Protein 6XTZ (pdb70)

Sequence (421 aa):
QFSPNCSAVTHIFQARGIDAIEIPQKPSNERVLRYCESPSVGTCCTYNMETRMAMQSRQQLEGHTKDDQISRMSGILGSKATKFKDIFTALLKESRTQFFNSMFIRTYGVIYERNSYVFSDLFKELETYFANGRVDLLEVMDKFFNTLYQKMFTVLNTQYTFDENYMRCVSEHMKELKPFGDVPDKLSVQIKRSFVATRTYGQALTTASEVAKKVLNVRLNADCTGALTKMQHCGACKGYTEKPCTNYCVNVIKGCLHYQHEEFDSEWENFAMAMDKVAERLLGSFNIVMVVEPLNIKISEAIMNFQDSGQDITNRVFQGCGREPILDRIVRDIRQRVKDYKKFWSNLPHSVCSNEDIASSSDGMCWNGHTIDRYMHSITTEHGSNPEFTGNPASTKQTTAQMASQLSHLKNAIVHLRNAYNGQD

GO terms:
  GO:0097108 hedgehog family protein binding (F, IDA)
  GO:0031594 neuromuscular junction (C, IDA)
  GO:0035230 cytoneme (C, IDA)
  GO:0045202 synapse (C, IDA)
  GO:0009897 external side of plasma membrane (C, IDA)
  GO:0009986 cell surface (C, IDA)
  GO:0030424 axon (C, IDA)
  GO:0017147 Wnt-protein binding (F, IDA)
  GO:0048190 wing disc dorsal/ventral pattern formation (P, IEP)
  GO:0045743 positive regulation of fibroblast growth factor receptor signaling pathway (P, IGI)
  GO:0045880 positive regulation of smoothened signaling pathway (P, IGI)
  GO:0048190 wing disc dorsal/ventral pattern formation (P, IGI)
  GO:0090263 positive regulation of canonical Wnt signaling pathway (P, IGI)
  GO:0007411 axon guidance (P, IGI)
  GO:0007427 epithelial cell migration, open tracheal system (P, IGI)
  GO:0098595 perivitelline space (C, HDA)
  GO:0005886 plasma membrane (C, HDA)
  GO:0045570 regulation of imaginal disc growth (P, IMP)
  GO:0045880 positive regulation of smoothened signaling pathway (P, IMP)
  GO:0030177 positive regulation of Wnt signaling pathway (P, IMP)

InterPro domains:
  IPR001863 Glypican [PF01153] (78-435)
  IPR001863 Glypican [PF01153] (475-670)
  IPR001863 Glypican [PTHR10822] (44-753)

Organism: Drosophila melanogaster (NCBI:txid7227)

Secondary structure (DSSP, 8-state):
-----GGGGHHHHHHTT--TTTS-SS-B-----SSS---TT-BS--HHHHHHHHHHHHHHHHHHHHHHHHHHHHHHHHHHHHHHHHHHHHHHHHHHHHHHHHHHHHTHHHHHTHHHHHHHHHHHHHHHHH----HHHHHHHHHHHHHHHHHHHHTTTS---SSTHHHHHHHHTT--TTTTHHHHHHHHHHHHHHHHHHHHHHHHHHHHHHHHGGGPPPPHHHHHHHHHHHTHHHHTT--PPBBHHHHHHHHHHHTGGGHHHHHHHHHHHHHHHHHHHHHTTTT-THHHHTTHHHHHHHHHHHHHHHHHHHHHHHHHHH----HHHHHHHHHHHHHHHTTTHHHHHHHHHTTSTTT--B-----B-SSSBS---SPPP--SS--TTSSS-SS-HHHHHHHHHHHHHHHHHHHHHHHHHHT--

Radius of gyration: 33.14 Å; Cα contacts (8 Å, |Δi|>4): 529; chains: 1; bounding box: 42×105×62 Å

B-factor: mean 62.93, std 25.55, range [27.24, 193.24]

Nearest PDB structures (foldseek):
  6xtz-assembly1_A  TM=1.002E+00  e=1.105E-60  Drosophila melanogaster
  3odn-assembly1_A  TM=9.427E-01  e=1.788E-41  Drosophila melanogaster
  4bwe-assembly4_D  TM=8.002E-01  e=4.803E-25  Homo sapiens
  4bwe-assembly2_B  TM=8.173E-01  e=1.277E-24  Homo sapiens
  4acr-assembly2_B  TM=8.101E-01  e=3.915E-23  Homo sapiens

Foldseek 3Di:
DAAFQLVLCLVVLVVLVHDNVQFDNGFDQDQDADFFGADRNGWRDDNVSLVSLLVVLQCLLLVLLLVLLLVLLVVLQVLLVVLLVQVLVVLVVVLVVVVVVCCVPVNVVCVVVVVLVVVLSVLLSVCLVPNPHDQLVSLLVSVLVVQLVVLCVVPPVDDDPDPLCVLVSVVVSPDDLLNCLSVVLSLLQLLLSLLSSLLSVLSNLLSVLSNLLSVFGFDPLLSSLSCLQFPSCSRRNHDFFAELLLLLLSVCLRLLLCQLVLVLLLLSLVLSLLSLVCCLPSSPPCVSVVCVVVSVVSSVVSNVVCVVVVSVVSCVRRCVDDVSNVSSVVSNVSSVVCSNVSSCSSVVSCCDPSRNGDNDQFHRQSPHRDDNDDGRDSDRFDTPSGDTGSDDPVSNVSSVVSSVSSVVSSVSSVCSSVSDD

Solvent-accessible surface area: 22329 Å² total; per-residue (Å²): 153,182,78,18,91,7,84,39,0,51,108,30,0,94,89,41,49,3,81,61,166,60,15,28,159,157,35,29,122,118,153,80,23,120,59,10,93,19,27,82,34,2,4,0,1,41,90,104,0,2,34,83,2,3,110,45,1,76,127,49,5,58,38,37,14,121,74,47,3,48,121,2,6,43,52,1,20,66,34,0,75,102,0,54,87,25,1,49,44,55,14,110,99,26,71,84,107,44,53,50,112,32,54,215,94,105,27,104,94,20,93,150,39,29,110,12,51,40,65,17,33,119,63,12,36,51,20,14,74,61,26,196,22,85,7,63,82,26,2,80,132,21,19,16,42,36,13,33,61,58,2,42,81,64,11,100,148,132,122,64,134,119,122,136,38,186,27,2,24,103,44,3,131,121,14,103,1,15,23,72,15,3,56,121,23,3,54,72,22,16,84,0,4,32,0,4,43,15,0,0,55,4,0,29,41,0,10,95,4,0,135,112,2,49,80,11,165,9,30,80,93,1,15,17,13,1,2,63,0,19,3,4,6,3,1,30,11,61,64,68,98,6,4,41,59,1,0,0,0,0,0,48,1,2,11,16,18,5,62,79,2,24,54,33,3,34,40,0,4,92,7,1,40,109,0,0,88,60,11,38,31,85,14,11,23,40,115,4,58,129,42,32,108,107,37,51,71,78,10,64,115,32,16,134,111,38,2,147,103,10,19,84,133,1,52,130,70,25,85,294,111,62,91,11,14,146,4,2,114,37,1,71,97,82,5,117,95,41,52,107,22,6,38,74,2,5,73,30,2,5,90,30,170,72,9,41,19,31,104,98,55,134,2,5,20,6,109,44,36,78,153,31,134,91,83,57,19,108,110,115,28,56,11,57,40,22,155,43,83,3,8,40,117,148,4,56,67,63,9,56,58,18,23,66,97,1,84,76,7,6,81,90,0,141,55,1,50,94,11,90,163

Structure (mmCIF, N/CA/C/O backbone):
data_6XTZ
#
_entry.id   6XTZ
#
_cell.length_a   63.691
_cell.length_b   77.380
_cell.length_c   118.820
_cell.angle_alpha   90.000
_cell.angle_beta   90.000
_cell.angle_gamma   90.000
#
_symmetry.space_group_name_H-M   'P 21 21 21'
#
loop_
_entity.id
_entity.type
_entity.pdbx_description
1 polymer 'Dally-like, isoform A'
2 non-polymer 2-acetamido-2-deoxy-beta-D-glucopyranose
3 non-polymer 2-AMINO-2-HYDROXYMETHYL-PROPANE-1,3-DIOL
4 non-polymer GLYCEROL
5 non-polymer 'O-palmitoleoyl serine'
6 water water
#
loop_
_atom_site.group_PDB
_atom_site.id
_atom_site.type_symbol
_atom_site.label_atom_id
_atom_site.label_alt_id
_atom_site.label_comp_id
_atom_site.label_asym_id
_atom_site.label_entity_id
_atom_site.label_seq_id
_atom_site.pdbx_PDB_ins_code
_atom_site.Cartn_x
_atom_site.Cartn_y
_atom_site.Cartn_z
_atom_site.occupancy
_atom_site.B_iso_or_equiv
_atom_site.auth_seq_id
_atom_site.auth_comp_id
_atom_site.auth_asym_id
_atom_site.auth_atom_id
_atom_site.pdbx_PDB_model_num
ATOM 1 N N . GLN A 1 5 ? -12.63072 -55.43543 -26.77433 1.000 115.00340 75 GLN A N 1
ATOM 2 C CA . GLN A 1 5 ? -12.09248 -55.08819 -28.08362 1.000 114.67277 75 GLN A CA 1
ATOM 3 C C . GLN A 1 5 ? -11.32524 -56.26546 -28.67746 1.000 115.14778 75 GLN A C 1
ATOM 4 O O . GLN A 1 5 ? -11.88385 -57.34601 -28.86698 1.000 116.75883 75 GLN A O 1
ATOM 10 N N . PHE A 1 6 ? -10.04402 -56.05452 -28.97080 1.000 110.26603 76 PHE A N 1
ATOM 11 C CA . PHE A 1 6 ? -9.19624 -57.10536 -29.51265 1.000 101.80755 76 PHE A CA 1
ATOM 12 C C . PHE A 1 6 ? -7.81279 -57.00482 -28.88569 1.000 92.14178 76 PHE A C 1
ATOM 13 O O . PHE A 1 6 ? -7.45077 -55.98767 -28.28896 1.000 90.50222 76 PHE A O 1
ATOM 21 N N . SER A 1 7 ? -7.04446 -58.08180 -29.02661 1.000 86.42791 77 SER A N 1
ATOM 22 C CA . SER A 1 7 ? -5.76806 -58.18519 -28.33425 1.000 79.28963 77 SER A CA 1
ATOM 23 C C . SER A 1 7 ? -4.78484 -57.13531 -28.84908 1.000 72.81984 77 SER A C 1
ATOM 24 O O . SER A 1 7 ? -4.70112 -56.89802 -30.05721 1.000 71.04252 77 SER A O 1
ATOM 27 N N . PRO A 1 8 ? -4.02939 -56.49825 -27.95887 1.000 70.91627 78 PRO A N 1
ATOM 28 C CA . PRO A 1 8 ? -3.07236 -55.47651 -28.39366 1.000 69.17509 78 PRO A CA 1
ATOM 29 C C . PRO A 1 8 ? -1.85098 -56.08957 -29.06190 1.000 68.42712 78 PRO A C 1
ATOM 30 O O . PRO A 1 8 ? -1.52175 -57.26342 -28.87733 1.000 71.09678 78 PRO A O 1
ATOM 34 N N . ASN A 1 9 ? -1.16731 -55.25827 -29.84652 1.000 64.89553 79 ASN A N 1
ATOM 35 C CA . ASN A 1 9 ? 0.03866 -55.65798 -30.56881 1.000 65.48253 79 ASN A CA 1
ATOM 36 C C . ASN A 1 9 ? 1.24599 -55.19504 -29.76095 1.000 65.15739 79 ASN A C 1
ATOM 37 O O . ASN A 1 9 ? 1.66994 -54.04065 -29.86057 1.000 63.17367 79 ASN A O 1
ATOM 42 N N . CYS A 1 10 ? 1.80213 -56.10586 -28.95938 1.000 64.03255 80 CYS A N 1
ATOM 43 C CA . CYS A 1 10 ? 2.93477 -55.76025 -28.11020 1.000 61.28813 80 CYS A CA 1
ATOM 44 C C . CYS A 1 10 ? 4.22401 -55.59692 -28.90065 1.000 62.30542 80 CYS A C 1
ATOM 45 O O . CYS A 1 10 ? 5.16884 -54.97798 -28.39956 1.000 64.59488 80 CYS A O 1
ATOM 48 N N . SER A 1 11 ? 4.28316 -56.13239 -30.12117 1.000 61.79861 81 SER A N 1
ATOM 49 C CA . SER A 1 11 ? 5.49491 -56.01024 -30.92237 1.000 64.81433 81 SER A CA 1
ATOM 50 C C . SER A 1 11 ? 5.68290 -54.59350 -31.44843 1.000 63.83417 81 SER A C 1
ATOM 51 O O . SER A 1 11 ? 6.81546 -54.18122 -31.72249 1.000 65.35045 81 SER A O 1
ATOM 54 N N . ALA A 1 12 ? 4.59497 -53.83681 -31.59794 1.000 63.67435 82 ALA A N 1
ATOM 55 C CA . ALA A 1 12 ? 4.69312 -52.47675 -32.11138 1.000 63.77501 82 ALA A CA 1
ATOM 56 C C . ALA A 1 12 ? 5.21533 -51.48959 -31.07665 1.000 63.13977 82 ALA A C 1
ATOM 57 O O . ALA A 1 12 ? 5.64518 -50.39316 -31.45040 1.000 68.32547 82 ALA A O 1
ATOM 59 N N . VAL A 1 13 ? 5.19756 -51.85101 -29.79352 1.000 62.34216 83 VAL A N 1
ATOM 60 C CA . VAL A 1 13 ? 5.57572 -50.94872 -28.71594 1.000 64.06364 83 VAL A CA 1
ATOM 61 C C . VAL A 1 13 ? 6.75495 -51.47510 -27.90744 1.000 66.01478 83 VAL A C 1
ATOM 62 O O . VAL A 1 13 ? 7.05103 -50.94243 -26.83751 1.000 67.68019 83 VAL A O 1
ATOM 66 N N . THR A 1 14 ? 7.44002 -52.51288 -28.39605 1.000 64.63956 84 THR A N 1
ATOM 67 C CA . THR A 1 14 ? 8.56954 -53.05741 -27.64853 1.000 68.39777 84 THR A CA 1
ATOM 68 C C . THR A 1 14 ? 9.71586 -52.05759 -27.55293 1.000 70.53004 84 THR A C 1
ATOM 69 O O . THR A 1 14 ? 10.44908 -52.05178 -26.55709 1.000 72.46279 84 THR A O 1
ATOM 73 N N . HIS A 1 15 ? 9.87886 -51.20004 -28.56347 1.000 69.61459 85 HIS A N 1
ATOM 74 C CA . HIS A 1 15 ? 10.93140 -50.19175 -28.51086 1.000 67.92764 85 HIS A CA 1
ATOM 75 C C . HIS A 1 15 ? 10.58056 -49.06531 -27.54857 1.000 67.59172 85 HIS A C 1
ATOM 76 O O . HIS A 1 15 ? 11.47882 -48.46724 -26.94457 1.000 68.52430 85 HIS A O 1
ATOM 83 N N . ILE A 1 16 ? 9.28865 -48.76367 -27.39520 1.000 66.88909 86 ILE A N 1
ATOM 84 C CA . ILE A 1 16 ? 8.86996 -47.70409 -26.48301 1.000 61.33836 86 ILE A CA 1
ATOM 85 C C . ILE A 1 16 ? 9.20669 -48.07291 -25.04389 1.000 59.85611 86 ILE A C 1
ATOM 86 O O . ILE A 1 16 ? 9.69302 -47.23774 -24.27193 1.000 54.94122 86 ILE A O 1
ATOM 91 N N . PHE A 1 17 ? 8.95952 -49.32794 -24.66084 1.000 60.42991 87 PHE A N 1
ATOM 92 C CA . PHE A 1 17 ? 9.26173 -49.75890 -23.29979 1.000 59.88472 87 PHE A CA 1
ATOM 93 C C . PHE A 1 17 ? 10.76247 -49.75167 -23.03848 1.000 64.53223 87 PHE A C 1
ATOM 94 O O . PHE A 1 17 ? 11.20631 -49.35705 -21.95382 1.000 65.16069 87 PHE A O 1
ATOM 102 N N . GLN A 1 18 ? 11.55966 -50.18122 -24.02077 1.000 66.75294 88 GLN A N 1
ATOM 103 C CA . GLN A 1 18 ? 13.00991 -50.13433 -23.86818 1.000 70.34194 88 GLN A CA 1
ATOM 104 C C . GLN A 1 18 ? 13.51600 -48.70119 -23.77355 1.000 73.10303 88 GLN A C 1
ATOM 105 O O . GLN A 1 18 ? 14.49636 -48.43635 -23.06823 1.000 74.89422 88 GLN A O 1
ATOM 111 N N . ALA A 1 19 ? 12.86549 -47.76742 -24.47165 1.000 70.93975 89 ALA A N 1
ATOM 112 C CA . ALA A 1 19 ? 13.23150 -46.36170 -24.35617 1.000 67.59908 89 ALA A CA 1
ATOM 113 C C . ALA A 1 19 ? 12.87314 -45.78534 -22.99396 1.000 69.06875 89 ALA A C 1
ATOM 114 O O . ALA A 1 19 ? 13.46041 -44.77734 -22.58660 1.000 73.86315 89 ALA A O 1
ATOM 116 N N . ARG A 1 20 ? 11.92851 -46.39830 -22.28515 1.000 62.42210 90 ARG A N 1
ATOM 117 C CA . ARG A 1 20 ? 11.52033 -45.94689 -20.96365 1.000 59.96803 90 ARG A CA 1
ATOM 118 C C . ARG A 1 20 ? 12.31788 -46.60461 -19.84466 1.000 63.69040 90 ARG A C 1
ATOM 119 O O . ARG A 1 20 ? 11.96040 -46.45061 -18.67236 1.000 71.27318 90 ARG A O 1
ATOM 127 N N . GLY A 1 21 ? 13.38466 -47.32644 -20.17645 1.000 57.15816 91 GLY A N 1
ATOM 128 C CA . GLY A 1 21 ? 14.22898 -47.94733 -19.17868 1.000 59.11637 91 GLY A CA 1
ATOM 129 C C . GLY A 1 21 ? 13.85917 -49.36267 -18.80042 1.000 63.13299 91 GLY A C 1
ATOM 130 O O . GLY A 1 21 ? 14.46094 -49.91234 -17.87019 1.000 60.62969 91 GLY A O 1
ATOM 131 N N . ILE A 1 22 ? 12.89480 -49.96982 -19.48355 1.000 66.69864 92 ILE A N 1
ATOM 132 C CA . ILE A 1 22 ? 12.45960 -51.32800 -19.18115 1.000 69.70756 92 ILE A CA 1
ATOM 133 C C . ILE A 1 22 ? 13.32706 -52.30664 -19.95986 1.000 80.21520 92 ILE A C 1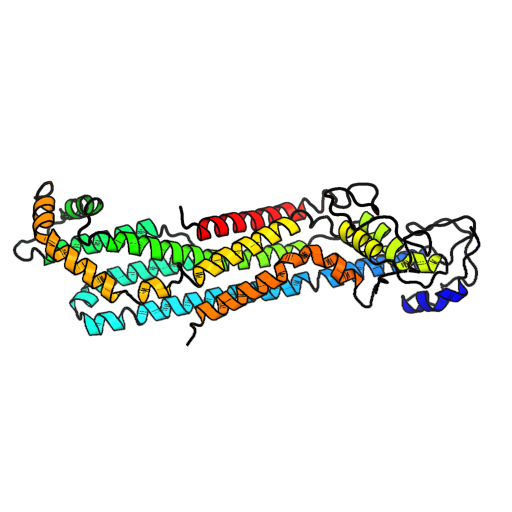
ATOM 134 O O . ILE A 1 22 ? 13.45462 -52.20070 -21.18579 1.000 84.39443 92 ILE A O 1
ATOM 139 N N . ASP A 1 23 ? 13.92406 -53.25990 -19.25037 1.000 84.03994 93 ASP A N 1
ATOM 140 C CA . ASP A 1 23 ? 14.76670 -54.25441 -19.89674 1.000 87.47808 93 ASP A CA 1
ATOM 141 C C . ASP A 1 23 ? 13.92281 -55.21639 -20.72578 1.000 83.92881 93 ASP A C 1
ATOM 142 O O . ASP A 1 23 ? 12.75933 -55.48633 -20.41545 1.000 81.10884 93 ASP A O 1
ATOM 147 N N . ALA A 1 24 ? 14.52903 -55.73827 -21.79542 1.000 85.70618 94 ALA A N 1
ATOM 148 C CA . ALA A 1 24 ? 13.82066 -56.64692 -22.69002 1.000 83.88478 94 ALA A CA 1
ATOM 149 C C . ALA A 1 24 ? 13.39535 -57.93319 -21.99512 1.000 82.65788 94 ALA A C 1
ATOM 150 O O . ALA A 1 24 ? 12.47018 -58.60253 -22.46797 1.000 78.13964 94 ALA A O 1
ATOM 152 N N . ILE A 1 25 ? 14.04748 -58.29384 -20.88821 1.000 88.49915 95 ILE A N 1
ATOM 153 C CA . ILE A 1 25 ? 13.66412 -59.49774 -20.15795 1.000 93.78520 95 ILE A CA 1
ATOM 154 C C . ILE A 1 25 ? 12.28467 -59.32550 -19.53362 1.000 93.34184 95 ILE A C 1
ATOM 155 O O . ILE A 1 25 ? 11.47764 -60.26286 -19.50662 1.000 96.45989 95 ILE A O 1
ATOM 160 N N . GLU A 1 26 ? 11.98628 -58.12465 -19.03442 1.000 89.63004 96 GLU A N 1
ATOM 161 C CA . GLU A 1 26 ? 10.70573 -57.86825 -18.38836 1.000 86.02828 96 GLU A CA 1
ATOM 162 C C . GLU A 1 26 ? 9.56204 -57.70625 -19.38069 1.000 81.41854 96 GLU A C 1
ATOM 163 O O . GLU A 1 26 ? 8.40141 -57.89406 -19.00113 1.000 80.44984 96 GLU A O 1
ATOM 169 N N . ILE A 1 27 ? 9.85744 -57.36374 -20.63060 1.000 78.52075 97 ILE A N 1
ATOM 170 C CA . ILE A 1 27 ? 8.82647 -57.04530 -21.61589 1.000 71.32944 97 ILE A CA 1
ATOM 171 C C . ILE A 1 27 ? 8.13678 -58.32399 -22.07559 1.000 70.92085 97 ILE A C 1
ATOM 172 O O . ILE A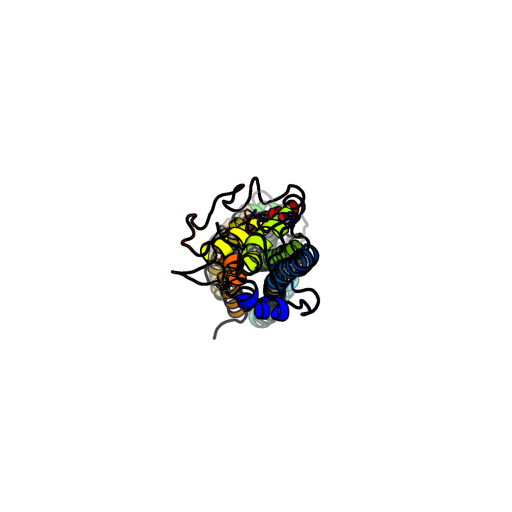 1 27 ? 8.78687 -59.20429 -22.65778 1.000 71.81087 97 ILE A O 1
ATOM 177 N N . PRO A 1 28 ? 6.83284 -58.47056 -21.84344 1.000 68.80941 98 PRO A N 1
ATOM 178 C CA . PRO A 1 28 ? 6.12766 -59.65688 -22.34233 1.000 68.76247 98 PRO A CA 1
ATOM 179 C C . PRO A 1 28 ? 6.00307 -59.60886 -23.85770 1.000 71.68816 98 PRO A C 1
ATOM 180 O O . PRO A 1 28 ? 5.62563 -58.58566 -24.43290 1.000 70.41802 98 PRO A O 1
ATOM 184 N N . GLN A 1 29 ? 6.33643 -60.72777 -24.50261 1.000 75.16705 99 GLN A N 1
ATOM 185 C CA . GLN A 1 29 ? 6.22758 -60.80261 -25.95501 1.000 72.32458 99 GLN A CA 1
ATOM 186 C C . GLN A 1 29 ? 4.76996 -60.84421 -26.39350 1.000 70.17511 99 GLN A C 1
ATOM 187 O O . GLN A 1 29 ? 4.38586 -60.17734 -27.36143 1.000 67.38009 99 GLN A O 1
ATOM 193 N N . LYS A 1 30 ? 3.94856 -61.61335 -25.69325 1.000 72.07948 100 LYS A N 1
ATOM 194 C CA . LYS A 1 30 ? 2.52744 -61.73196 -25.96071 1.000 72.58702 100 LYS A CA 1
ATOM 195 C C . LYS A 1 30 ? 1.72305 -60.99698 -24.89673 1.000 66.65455 100 LYS A C 1
ATOM 196 O O . LYS A 1 30 ? 2.20450 -60.78025 -23.77943 1.000 64.53461 100 LYS A O 1
ATOM 202 N N . PRO A 1 31 ? 0.49566 -60.58313 -25.21401 1.000 63.72683 101 PRO A N 1
ATOM 203 C CA . PRO A 1 31 ? -0.32593 -59.88744 -24.21576 1.000 65.68143 101 PRO A CA 1
ATOM 204 C C . PRO A 1 31 ? -0.55677 -60.74283 -22.97804 1.000 67.59449 101 PRO A C 1
ATOM 205 O O . PRO A 1 31 ? -0.79424 -61.94945 -23.06579 1.000 64.02918 101 PRO A O 1
ATOM 209 N N . SER A 1 32 ? -0.47754 -60.09859 -21.81619 1.000 65.79886 102 SER A N 1
ATOM 210 C CA . SER A 1 32 ? -0.68980 -60.75898 -20.53584 1.000 65.82371 102 SER A CA 1
ATOM 211 C C . SER A 1 32 ? -2.17365 -60.74829 -20.19138 1.000 62.59934 102 SER A C 1
ATOM 212 O O . SER A 1 32 ? -2.83400 -59.70998 -20.29636 1.000 65.26920 102 SER A O 1
ATOM 215 N N . ASN A 1 33 ? -2.69128 -61.90230 -19.77795 1.000 61.07203 103 ASN A N 1
ATOM 216 C CA . ASN A 1 33 ? -4.10476 -62.05325 -19.45979 1.000 64.06057 103 ASN A CA 1
ATOM 217 C C . ASN A 1 33 ? -4.43734 -61.68880 -18.01896 1.000 61.01187 103 ASN A C 1
ATOM 218 O O . ASN A 1 33 ? -5.61694 -61.69671 -17.65241 1.000 64.95840 103 ASN A O 1
ATOM 223 N N . GLU A 1 34 ? -3.44031 -61.37578 -17.19662 1.000 60.88488 104 GLU A N 1
ATOM 224 C CA . GLU A 1 34 ? -3.71047 -60.95925 -15.82835 1.000 68.65565 104 GLU A CA 1
ATOM 225 C C . GLU A 1 34 ? -4.37059 -59.58431 -15.80253 1.000 65.91100 104 GLU A C 1
ATOM 226 O O . GLU A 1 34 ? -4.18350 -58.76182 -16.70307 1.000 64.07316 104 GLU A O 1
ATOM 232 N N . ARG A 1 35 ? -5.15459 -59.34261 -14.75336 1.000 66.25048 105 ARG A N 1
ATOM 233 C CA . ARG A 1 35 ? -5.86780 -58.08054 -14.55091 1.000 62.52234 105 ARG A CA 1
ATOM 234 C C . ARG A 1 35 ? -5.46997 -57.52758 -13.18583 1.000 57.55670 105 ARG A C 1
ATOM 235 O O . ARG A 1 35 ? -6.22221 -57.63675 -12.21532 1.000 59.60167 105 ARG A O 1
ATOM 243 N N . VAL A 1 36 ? -4.28655 -56.92225 -13.11047 1.000 56.95137 106 VAL A N 1
ATOM 244 C CA . VAL A 1 36 ? -3.78751 -56.42440 -11.83261 1.000 56.72842 106 VAL A CA 1
ATOM 245 C C . VAL A 1 36 ? -3.19455 -55.02888 -11.98194 1.000 60.46335 106 VAL A C 1
ATOM 246 O O . VAL A 1 36 ? -2.62561 -54.48471 -11.02856 1.000 63.15556 106 VAL A O 1
ATOM 250 N N . LEU A 1 37 ? -3.31634 -54.43880 -13.16847 1.000 55.65436 107 LEU A N 1
ATOM 251 C CA . LEU A 1 37 ? -2.80051 -53.09249 -13.37151 1.000 53.91119 107 LEU A CA 1
ATOM 252 C C . LEU A 1 37 ? -3.59748 -52.09006 -12.54642 1.000 52.28319 107 LEU A C 1
ATOM 253 O O . LEU A 1 37 ? -4.82844 -52.15245 -12.47529 1.000 53.29660 107 LEU A O 1
ATOM 258 N N . ARG A 1 38 ? -2.87576 -51.16611 -11.91189 1.000 45.96590 108 ARG A N 1
ATOM 259 C CA . ARG A 1 38 ? -3.46616 -50.16438 -11.03260 1.000 46.73067 108 ARG A CA 1
ATOM 260 C C . ARG A 1 38 ? -3.98616 -48.94540 -11.77681 1.000 56.49014 108 ARG A C 1
ATOM 261 O O . ARG A 1 38 ? -5.00118 -48.36790 -11.37117 1.000 58.47605 108 ARG A O 1
ATOM 269 N N . TYR A 1 39 ? -3.31385 -48.53522 -12.84677 1.000 58.02025 109 TYR A N 1
ATOM 270 C CA . TYR A 1 39 ? -3.64552 -47.29513 -13.53551 1.000 48.96266 109 TYR A CA 1
ATOM 271 C C . TYR A 1 39 ? -4.12067 -47.52399 -14.95978 1.000 50.61603 109 TYR A C 1
ATOM 272 O O . TYR A 1 39 ? -5.12586 -46.93383 -15.37304 1.000 50.00106 109 TYR A O 1
ATOM 281 N N . CYS A 1 40 ? -3.42802 -48.35978 -15.72840 1.000 50.97472 110 CYS A N 1
ATOM 282 C CA . CYS A 1 40 ? -3.90028 -48.68136 -17.06395 1.000 46.83592 110 CYS A CA 1
ATOM 283 C C . CYS A 1 40 ? -5.11033 -49.60586 -16.98760 1.000 48.80945 110 CYS A C 1
ATOM 284 O O . CYS A 1 40 ? -5.40215 -50.21346 -15.95399 1.000 52.91386 110 CYS A O 1
ATOM 287 N N . GLU A 1 41 ? -5.82122 -49.70537 -18.10492 1.000 51.82831 111 GLU A N 1
ATOM 288 C CA . GLU A 1 41 ? -6.92012 -50.65155 -18.21146 1.000 59.45326 111 GLU A CA 1
ATOM 289 C C . GLU A 1 41 ? -6.37786 -52.05963 -18.41748 1.000 59.79775 111 GLU A C 1
ATOM 290 O O . GLU A 1 41 ? -5.41558 -52.26843 -19.16169 1.000 60.47993 111 GLU A O 1
ATOM 296 N N . SER A 1 42 ? -6.99720 -53.02751 -17.74023 1.000 54.26629 112 SER A N 1
ATOM 297 C CA . SER A 1 42 ? -6.67022 -54.44440 -17.87809 1.000 56.06055 112 SER A CA 1
ATOM 298 C C . SER A 1 42 ? -7.91095 -55.16007 -18.39631 1.000 61.05925 112 SER A C 1
ATOM 299 O O . SER A 1 42 ? -8.66289 -55.76287 -17.61652 1.000 62.12457 112 SER A O 1
ATOM 302 N N . PRO A 1 43 ? -8.16500 -55.10537 -19.69588 1.000 61.53394 113 PRO A N 1
ATOM 303 C CA . PRO A 1 43 ? -9.36785 -55.72484 -20.25405 1.000 61.82558 113 PRO A CA 1
ATOM 304 C C . PRO A 1 43 ? -9.18434 -57.23242 -20.39030 1.000 67.93297 113 PRO A C 1
ATOM 305 O O . PRO A 1 43 ? -8.13358 -57.79143 -20.08055 1.000 69.91534 113 PRO A O 1
ATOM 309 N N . SER A 1 44 ? -10.24423 -57.88885 -20.86553 1.000 69.51012 114 SER A N 1
ATOM 310 C CA . SER A 1 44 ? -10.18441 -59.32877 -21.08433 1.000 69.92711 114 SER A CA 1
ATOM 311 C C . SER A 1 44 ? -9.22812 -59.68776 -22.21414 1.000 67.90266 114 SER A C 1
ATOM 312 O O . SER A 1 44 ? -8.61248 -60.75988 -22.18556 1.000 67.56396 114 SER A O 1
ATOM 315 N N . VAL A 1 45 ? -9.08074 -58.80547 -23.20644 1.000 66.85678 115 VAL A N 1
ATOM 316 C CA . VAL A 1 45 ? -8.21359 -59.09537 -24.34205 1.000 69.66574 115 VAL A CA 1
ATOM 317 C C . VAL A 1 45 ? -6.74163 -59.09848 -23.95085 1.000 69.16541 115 VAL A C 1
ATOM 318 O O . VAL A 1 45 ? -5.90224 -59.58083 -24.72009 1.000 68.84925 115 VAL A O 1
ATOM 322 N N . GLY A 1 46 ? -6.40280 -58.57401 -22.78080 1.000 66.94865 116 GLY A N 1
ATOM 323 C CA . GLY A 1 46 ? -5.04090 -58.59002 -22.28575 1.000 61.62927 116 GLY A CA 1
ATOM 324 C C . GLY A 1 46 ? -4.38956 -57.21974 -22.37036 1.000 55.94883 116 GLY A C 1
ATOM 325 O O . GLY A 1 46 ? -4.97141 -56.24233 -22.84330 1.000 54.15424 116 GLY A O 1
ATOM 326 N N . THR A 1 47 ? -3.14705 -57.17529 -21.89383 1.000 54.76407 117 THR A N 1
ATOM 327 C CA . THR A 1 47 ? -2.35247 -55.95690 -21.88211 1.000 57.20347 117 THR A CA 1
ATOM 328 C C . THR A 1 47 ? -0.89579 -56.30574 -22.14697 1.000 57.01747 117 THR A C 1
ATOM 329 O O . THR A 1 47 ? -0.44617 -57.41716 -21.85628 1.000 51.94395 117 THR A O 1
ATOM 333 N N . CYS A 1 48 ? -0.16096 -55.34463 -22.70244 1.000 55.08422 118 CYS A N 1
ATOM 334 C CA . CYS A 1 48 ? 1.25586 -55.52495 -22.98928 1.000 54.00174 118 CYS A CA 1
ATOM 335 C C . CYS A 1 48 ? 2.15146 -55.09185 -21.83787 1.000 55.24513 118 CYS A C 1
ATOM 336 O O . CYS A 1 48 ? 3.37803 -55.12054 -21.98104 1.000 60.71772 118 CYS A O 1
ATOM 339 N N . CYS A 1 49 ? 1.57550 -54.69824 -20.70676 1.000 48.49979 119 CYS A N 1
ATOM 340 C CA . CYS A 1 49 ? 2.33254 -54.21098 -19.56500 1.000 47.67199 119 CYS A CA 1
ATOM 341 C C . CYS A 1 49 ? 2.11260 -55.11737 -18.36475 1.000 54.56771 119 CYS A C 1
ATOM 342 O O . CYS A 1 49 ? 1.01251 -55.63989 -18.15966 1.000 59.17294 119 CYS A O 1
ATOM 345 N N . THR A 1 50 ? 3.16487 -55.29864 -17.57741 1.000 54.95294 120 THR A N 1
ATOM 346 C CA . THR A 1 50 ? 3.08154 -56.00111 -16.30844 1.000 52.81992 120 THR A CA 1
ATOM 347 C C . THR A 1 50 ? 2.94623 -54.99385 -15.17255 1.000 48.43888 120 THR A C 1
ATOM 348 O O . THR A 1 50 ? 3.02113 -53.77925 -15.37025 1.000 52.62405 120 THR A O 1
ATOM 352 N N . TYR A 1 51 ? 2.74367 -55.52077 -13.96450 1.000 49.68271 121 TYR A N 1
ATOM 353 C CA . TYR A 1 51 ? 2.63986 -54.66144 -12.79012 1.000 47.81793 121 TYR A CA 1
ATOM 354 C C . TYR A 1 51 ? 3.95197 -53.93578 -12.51703 1.000 51.76404 121 TYR A C 1
ATOM 355 O O . TYR A 1 51 ? 3.94811 -52.77840 -12.07963 1.000 55.61748 121 TYR A O 1
ATOM 364 N N . ASN A 1 52 ? 5.08483 -54.59692 -12.76877 1.000 50.78740 122 ASN A N 1
ATOM 365 C CA . ASN A 1 52 ? 6.37478 -53.95679 -12.53402 1.000 50.94963 122 ASN A CA 1
ATOM 366 C C . ASN A 1 52 ? 6.68360 -52.91296 -13.60074 1.000 46.45792 122 ASN A C 1
ATOM 367 O O . ASN A 1 52 ? 7.28613 -51.87746 -13.30243 1.000 43.24839 122 ASN A O 1
ATOM 372 N N . MET A 1 53 ? 6.28848 -53.16638 -14.85006 1.000 47.36064 123 MET A N 1
ATOM 373 C CA . MET A 1 53 ? 6.47171 -52.16078 -15.89214 1.000 47.00381 123 MET A CA 1
ATOM 374 C C . MET A 1 53 ? 5.64218 -50.91832 -15.60085 1.000 49.55687 123 MET A C 1
ATOM 375 O O . MET A 1 53 ? 6.10606 -49.78929 -15.79851 1.000 54.80391 123 MET A O 1
ATOM 380 N N . GLU A 1 54 ? 4.41115 -51.10964 -15.12388 1.000 48.60841 124 GLU A N 1
ATOM 381 C CA . GLU A 1 54 ? 3.55098 -49.97807 -14.80070 1.000 44.38106 124 GLU A CA 1
ATOM 382 C C . GLU A 1 54 ? 4.11813 -49.16521 -13.64442 1.000 46.46890 124 GLU A C 1
ATOM 383 O O . GLU A 1 54 ? 4.06419 -47.92995 -13.66245 1.000 45.63478 124 GLU A O 1
ATOM 389 N N . THR A 1 55 ? 4.66790 -49.83986 -12.63133 1.000 47.49583 125 THR A N 1
ATOM 390 C CA . THR A 1 55 ? 5.21934 -49.12668 -11.48351 1.000 46.84854 125 THR A CA 1
ATOM 391 C C . THR A 1 55 ? 6.43402 -48.29534 -11.87922 1.000 49.67057 125 THR A C 1
ATOM 392 O O . THR A 1 55 ? 6.57316 -47.14640 -11.44230 1.000 47.36507 125 THR A O 1
ATOM 396 N N . ARG A 1 56 ? 7.31865 -48.85375 -12.71051 1.000 51.39671 126 ARG A N 1
ATOM 397 C CA . ARG A 1 56 ? 8.48791 -48.10414 -13.16240 1.000 51.64120 126 ARG A CA 1
ATOM 398 C C . ARG A 1 56 ? 8.07435 -46.85284 -13.92734 1.000 51.98870 126 ARG A C 1
ATOM 399 O O . ARG A 1 56 ? 8.54240 -45.74625 -13.63413 1.000 53.56435 126 ARG A O 1
ATOM 407 N N . MET A 1 57 ? 7.19046 -47.00970 -14.91396 1.000 52.39661 127 MET A N 1
ATOM 408 C CA . MET A 1 57 ? 6.71938 -45.86230 -15.67679 1.000 47.85948 127 MET A CA 1
ATOM 409 C C . MET A 1 57 ? 5.90121 -44.90143 -14.82460 1.000 50.74859 127 MET A C 1
ATOM 410 O O . MET A 1 57 ? 5.83998 -43.70972 -15.14428 1.000 52.02437 127 MET A O 1
ATOM 415 N N . ALA A 1 58 ? 5.28429 -45.38651 -13.74450 1.000 49.42161 128 ALA A N 1
ATOM 416 C CA . ALA A 1 58 ? 4.53931 -44.49845 -12.85838 1.000 43.26838 128 ALA A CA 1
ATOM 417 C C . ALA A 1 58 ? 5.47412 -43.56505 -12.10405 1.000 47.42619 128 ALA A C 1
ATOM 418 O O . ALA A 1 58 ? 5.26319 -42.34662 -12.07649 1.000 48.35503 128 ALA A O 1
ATOM 420 N N . MET A 1 59 ? 6.51173 -44.11980 -11.47651 1.000 45.50539 129 MET A N 1
ATOM 421 C CA . MET A 1 59 ? 7.46132 -43.27803 -10.76148 1.000 45.76259 129 MET A CA 1
ATOM 422 C C . MET A 1 59 ? 8.26727 -42.41130 -11.72033 1.000 47.47957 129 MET A C 1
ATOM 423 O O . MET A 1 59 ? 8.72967 -41.33235 -11.33595 1.000 47.26367 129 MET A O 1
ATOM 428 N N . GLN A 1 60 ? 8.43121 -42.85452 -12.96967 1.000 48.99155 130 GLN A N 1
ATOM 429 C CA . GLN A 1 60 ? 9.12506 -42.03722 -13.95958 1.000 50.39720 130 GLN A CA 1
ATOM 430 C C . GLN A 1 60 ? 8.31720 -40.79492 -14.31717 1.000 50.35739 130 GLN A C 1
ATOM 431 O O . GLN A 1 60 ? 8.87697 -39.69928 -14.43762 1.000 54.86793 130 GLN A O 1
ATOM 437 N N . SER A 1 61 ? 7.00036 -40.94409 -14.48890 1.000 48.39550 131 SER A N 1
ATOM 438 C CA . SER A 1 61 ? 6.16425 -39.79994 -14.84209 1.000 48.15531 131 SER A CA 1
ATOM 439 C C . SER A 1 61 ? 6.09198 -38.78944 -13.70623 1.000 44.39625 131 SER A C 1
ATOM 440 O O . SER A 1 61 ? 6.10877 -37.57658 -13.94634 1.000 46.44507 131 SER A O 1
ATOM 443 N N . ARG A 1 62 ? 5.99609 -39.26766 -12.46473 1.000 43.17424 132 ARG A N 1
ATOM 444 C CA . ARG A 1 62 ? 5.92696 -38.35321 -11.33156 1.000 45.83830 132 ARG A CA 1
ATOM 445 C C . ARG A 1 62 ? 7.23375 -37.58799 -11.16160 1.000 49.16864 132 ARG A C 1
ATOM 446 O O . ARG A 1 62 ? 7.22302 -36.39935 -10.81941 1.000 51.23667 132 ARG A O 1
ATOM 454 N N . GLN A 1 63 ? 8.36926 -38.24481 -11.41313 1.000 44.58527 133 GLN A N 1
ATOM 455 C CA . GLN A 1 63 ? 9.65313 -37.56212 -11.28965 1.000 49.29270 133 GLN A CA 1
ATOM 456 C C . GLN A 1 63 ? 9.88918 -36.58666 -12.43523 1.000 45.48420 133 GLN A C 1
ATOM 457 O O . GLN A 1 63 ? 10.53693 -35.55287 -12.23848 1.000 44.46889 133 GLN A O 1
ATOM 463 N N . GLN A 1 64 ? 9.38170 -36.89224 -13.63241 1.000 42.98689 134 GLN A N 1
ATOM 464 C CA . GLN A 1 64 ? 9.54588 -35.97045 -14.75235 1.000 44.23862 134 GLN A CA 1
ATOM 465 C C . GLN A 1 64 ? 8.71659 -34.70727 -14.55537 1.000 47.72521 134 GLN A C 1
ATOM 466 O O . GLN A 1 64 ? 9.18010 -33.60200 -14.85944 1.000 50.31341 134 GLN A O 1
ATOM 472 N N . LEU A 1 65 ? 7.48826 -34.84800 -14.04980 1.000 45.17194 135 LEU A N 1
ATOM 473 C CA . LEU A 1 65 ? 6.66001 -33.67215 -13.80486 1.000 40.12691 135 LEU A CA 1
ATOM 474 C C . LEU A 1 65 ? 7.21531 -32.84146 -12.65615 1.000 39.64735 135 LEU A C 1
ATOM 475 O O . LEU A 1 65 ? 7.27905 -31.60992 -12.74767 1.000 39.75378 135 LEU A O 1
ATOM 480 N N . GLU A 1 66 ? 7.62765 -33.49651 -11.56890 1.000 38.82935 136 GLU A N 1
ATOM 481 C CA . GLU A 1 66 ? 8.19302 -32.76269 -10.44193 1.000 45.22294 136 GLU A CA 1
ATOM 482 C C . GLU A 1 66 ? 9.51709 -32.10757 -10.81529 1.000 46.57774 136 GLU A C 1
ATOM 483 O O . GLU A 1 66 ? 9.82475 -31.00661 -10.34430 1.000 44.22628 136 GLU A O 1
ATOM 489 N N . GLY A 1 67 ? 10.30995 -32.76267 -11.66429 1.000 43.91198 137 GLY A N 1
ATOM 490 C CA . GLY A 1 67 ? 11.55187 -32.15530 -12.11223 1.000 40.04619 137 GLY A CA 1
ATOM 491 C C . GLY A 1 67 ? 11.32531 -30.94831 -13.00416 1.000 46.05433 137 GLY A C 1
ATOM 492 O O . GLY A 1 67 ? 12.00657 -29.92734 -12.86700 1.000 37.55966 137 GLY A O 1
ATOM 493 N N . HIS A 1 68 ? 10.36254 -31.04423 -13.92584 1.000 42.45005 138 HIS A N 1
ATOM 494 C CA . HIS A 1 68 ? 10.10879 -29.94305 -14.84948 1.000 44.29108 138 HIS A CA 1
ATOM 495 C C . HIS A 1 68 ? 9.56346 -28.72039 -14.12089 1.000 42.76954 138 HIS A C 1
ATOM 496 O O . HIS A 1 68 ? 9.97637 -27.59003 -14.40222 1.000 42.97480 138 HIS A O 1
ATOM 503 N N . THR A 1 69 ? 8.63579 -28.92261 -13.18279 1.000 41.40289 139 THR A N 1
ATOM 504 C CA . THR A 1 69 ? 8.08130 -27.78960 -12.44957 1.000 46.58999 139 THR A CA 1
ATOM 505 C C . THR A 1 69 ? 9.10886 -27.19247 -11.49678 1.000 51.09538 139 THR A C 1
ATOM 506 O O . THR A 1 69 ? 9.15234 -25.97093 -11.31084 1.000 51.20944 139 THR A O 1
ATOM 510 N N . LYS A 1 70 ? 9.94703 -28.03539 -10.88720 1.000 53.38018 140 LYS A N 1
ATOM 511 C CA . LYS A 1 70 ? 10.97167 -27.52671 -9.97953 1.000 53.38840 140 LYS A CA 1
ATOM 512 C C . LYS A 1 70 ? 11.94646 -26.60833 -10.70580 1.000 46.78347 140 LYS A C 1
ATOM 513 O O . LYS A 1 70 ? 12.33222 -25.55815 -10.17810 1.000 43.02829 140 LYS A O 1
ATOM 519 N N A ASP A 1 71 ? 12.35057 -26.98448 -11.92133 0.582 41.90420 141 ASP A N 1
ATOM 520 N N B ASP A 1 71 ? 12.36113 -26.98930 -11.91699 0.418 42.29114 141 ASP A N 1
ATOM 521 C CA A ASP A 1 71 ? 13.27373 -26.15296 -12.68637 0.582 43.11276 141 ASP A CA 1
ATOM 522 C CA B ASP A 1 71 ? 13.27509 -26.14561 -12.68023 0.418 43.15924 141 ASP A CA 1
ATOM 523 C C A ASP A 1 71 ? 12.61882 -24.84427 -13.11237 0.582 44.44542 141 ASP A C 1
ATOM 524 C C B ASP A 1 71 ? 12.61049 -24.83670 -13.08542 0.418 44.20644 141 ASP A C 1
ATOM 525 O O A ASP A 1 71 ? 13.25544 -23.78522 -13.07750 0.582 45.04691 141 ASP A O 1
ATOM 526 O O B ASP A 1 71 ? 13.23319 -23.77121 -13.01417 0.418 44.85791 141 ASP A O 1
ATOM 535 N N . GLN A 1 72 ? 11.34746 -24.89669 -13.51469 1.000 43.18566 142 GLN A N 1
ATOM 536 C CA . GLN A 1 72 ? 10.65345 -23.68598 -13.94118 1.000 41.46349 142 GLN A CA 1
ATOM 537 C C . GLN A 1 72 ? 10.41914 -22.73658 -12.77295 1.000 40.22674 142 GLN A C 1
ATOM 538 O O . GLN A 1 72 ? 10.63288 -21.52526 -12.89725 1.000 42.53703 142 GLN A O 1
ATOM 544 N N . ILE A 1 73 ? 9.98703 -23.26842 -11.62975 1.000 39.80074 143 ILE A N 1
ATOM 545 C CA . ILE A 1 73 ? 9.62646 -22.41758 -10.50076 1.000 39.35555 143 ILE A CA 1
ATOM 546 C C . ILE A 1 73 ? 10.87125 -21.80556 -9.86769 1.000 42.53175 143 ILE A C 1
ATOM 547 O O . ILE A 1 73 ? 10.91297 -20.60306 -9.58299 1.000 42.65502 143 ILE A O 1
ATOM 552 N N . SER A 1 74 ? 11.90516 -22.62033 -9.63751 1.000 43.80786 144 SER A N 1
ATOM 553 C CA . SER A 1 74 ? 13.10273 -22.11113 -8.97372 1.000 48.57691 144 SER A CA 1
ATOM 554 C C . SER A 1 74 ? 13.83993 -21.09132 -9.83380 1.000 41.71443 144 SER A C 1
ATOM 555 O O . SER A 1 74 ? 14.45548 -20.16287 -9.29828 1.000 36.03270 144 SER A O 1
ATOM 558 N N . ARG A 1 75 ? 13.79348 -21.24498 -11.15876 1.000 36.38607 145 ARG A N 1
ATOM 559 C CA . ARG A 1 75 ? 14.45671 -20.28505 -12.03393 1.000 35.58387 145 ARG A CA 1
ATOM 560 C C . ARG A 1 75 ? 13.71644 -18.95236 -12.04946 1.000 40.46783 145 ARG A C 1
ATOM 561 O O . ARG A 1 75 ? 14.34528 -17.88762 -12.04647 1.000 44.78060 145 ARG A O 1
ATOM 569 N N . MET A 1 76 ? 12.38133 -18.98857 -12.06197 1.000 39.31709 146 MET A N 1
ATOM 570 C CA . MET A 1 76 ? 11.61139 -17.75555 -11.93645 1.000 36.61423 146 MET A CA 1
ATOM 571 C C . MET A 1 76 ? 11.82677 -17.12004 -10.57052 1.000 39.08478 146 MET A C 1
ATOM 572 O O . MET A 1 76 ? 12.03199 -15.90512 -10.46207 1.000 38.87818 146 MET A O 1
ATOM 577 N N . SER A 1 77 ? 11.77658 -17.93252 -9.51191 1.000 30.30273 147 SER A N 1
ATOM 578 C CA . SER A 1 77 ? 12.00540 -17.41699 -8.16629 1.000 47.60180 147 SER A CA 1
ATOM 579 C C . SER A 1 77 ? 13.39509 -16.80453 -8.03608 1.000 43.18687 147 SER A C 1
ATOM 580 O O . SER A 1 77 ? 13.56373 -15.75996 -7.39503 1.000 42.37322 147 SER A O 1
ATOM 583 N N . GLY A 1 78 ? 14.40219 -17.43754 -8.64156 1.000 39.50099 148 GLY A N 1
ATOM 584 C CA . GLY A 1 78 ? 15.75523 -16.91445 -8.54488 1.000 35.84112 148 GLY A CA 1
ATOM 585 C C . GLY A 1 78 ? 15.93220 -15.59965 -9.28017 1.000 35.77190 148 GLY A C 1
ATOM 586 O O . GLY A 1 78 ? 16.58542 -14.68096 -8.77720 1.000 34.58996 148 GLY A O 1
ATOM 587 N N . ILE A 1 79 ? 15.35697 -15.49115 -10.47935 1.000 36.54761 149 ILE A N 1
ATOM 588 C CA . ILE A 1 79 ? 15.47769 -14.26101 -11.25638 1.000 37.87829 149 ILE A CA 1
ATOM 589 C C . ILE A 1 79 ? 14.77414 -13.11027 -10.54680 1.000 40.32073 149 ILE A C 1
ATOM 590 O O . ILE A 1 79 ? 15.35537 -12.03805 -10.34312 1.000 44.53485 149 ILE A O 1
ATOM 595 N N . LEU A 1 80 ? 13.51235 -13.31450 -10.15756 1.000 36.12821 150 LEU A N 1
ATOM 596 C CA . LEU A 1 80 ? 12.77294 -12.25567 -9.47667 1.000 35.65448 150 LEU A CA 1
ATOM 597 C C . LEU A 1 80 ? 13.41942 -11.88148 -8.15015 1.000 36.73068 150 LEU A C 1
ATOM 598 O O . LEU A 1 80 ? 13.39658 -10.70901 -7.75754 1.000 37.94069 150 LEU A O 1
ATOM 603 N N . GLY A 1 81 ? 14.00040 -12.85601 -7.44952 1.000 35.40546 151 GLY A N 1
ATOM 604 C CA . GLY A 1 81 ? 14.65742 -12.55217 -6.19008 1.000 32.86948 151 GLY A CA 1
ATOM 605 C C . GLY A 1 81 ? 15.90815 -11.71331 -6.36882 1.000 37.16495 151 GLY A C 1
ATOM 606 O O . GLY A 1 81 ? 16.16716 -10.79565 -5.58520 1.000 37.91726 151 GLY A O 1
ATOM 607 N N . SER A 1 82 ? 16.69983 -12.01024 -7.40210 1.000 34.99525 152 SER A N 1
ATOM 608 C CA . SER A 1 82 ? 17.93083 -11.25727 -7.61686 1.000 37.67349 152 SER A CA 1
ATOM 609 C C . SER A 1 82 ? 17.63788 -9.86798 -8.17048 1.000 40.05543 152 SER A C 1
ATOM 610 O O . SER A 1 82 ? 18.32872 -8.90085 -7.82911 1.000 38.42286 152 SER A O 1
ATOM 613 N N . LYS A 1 83 ? 16.61925 -9.74803 -9.02740 1.000 38.89497 153 LYS A N 1
ATOM 614 C CA . LYS A 1 83 ? 16.23291 -8.43364 -9.53053 1.000 36.27917 153 LYS A CA 1
ATOM 615 C C . LYS A 1 83 ? 15.70316 -7.54526 -8.41406 1.000 36.79477 153 LYS A C 1
ATOM 616 O O . LYS A 1 83 ? 15.90249 -6.32540 -8.44372 1.000 36.99671 153 LYS A O 1
ATOM 622 N N . ALA A 1 84 ? 15.02181 -8.13300 -7.42804 1.000 35.19197 154 ALA A N 1
ATOM 623 C CA . ALA A 1 84 ? 14.59671 -7.36211 -6.26566 1.000 37.53947 154 ALA A CA 1
ATOM 624 C C . ALA A 1 84 ? 15.79599 -6.88600 -5.45701 1.000 44.28514 154 ALA A C 1
ATOM 625 O O . ALA A 1 84 ? 15.79782 -5.76194 -4.94151 1.000 43.76997 154 ALA A O 1
ATOM 627 N N . THR A 1 85 ? 16.82746 -7.72600 -5.33978 1.000 41.70905 155 THR A N 1
ATOM 628 C CA . THR A 1 85 ? 18.03407 -7.32165 -4.62499 1.000 40.24279 155 THR A CA 1
ATOM 629 C C . THR A 1 85 ? 18.78558 -6.23356 -5.38278 1.000 38.59817 155 THR A C 1
ATOM 630 O O . THR A 1 85 ? 19.30641 -5.29062 -4.77439 1.000 32.57072 155 THR A O 1
ATOM 634 N N . LYS A 1 86 ? 18.85507 -6.34928 -6.71084 1.000 37.05932 156 LYS A N 1
ATOM 635 C CA . LYS A 1 86 ? 19.49012 -5.30757 -7.50959 1.000 35.38837 156 LYS A CA 1
ATOM 636 C C . LYS A 1 86 ? 18.71722 -3.99930 -7.41109 1.000 38.79814 156 LYS A C 1
ATOM 637 O O . LYS A 1 86 ? 19.31353 -2.91844 -7.35951 1.000 42.10723 156 LYS A O 1
ATOM 643 N N . PHE A 1 87 ? 17.38634 -4.08117 -7.37221 1.000 45.23822 157 PHE A N 1
ATOM 644 C CA . PHE A 1 87 ? 16.56294 -2.88297 -7.25243 1.000 30.55593 157 PHE A CA 1
ATOM 645 C C . PHE A 1 87 ? 16.81720 -2.17064 -5.92992 1.000 37.24283 157 PHE A C 1
ATOM 646 O O . PHE A 1 87 ? 16.99526 -0.94657 -5.89368 1.000 35.76163 157 PHE A O 1
ATOM 654 N N . LYS A 1 88 ? 16.83519 -2.92430 -4.82765 1.000 33.20595 158 LYS A N 1
ATOM 655 C CA . LYS A 1 88 ? 17.06292 -2.31484 -3.52141 1.000 36.36927 158 LYS A CA 1
ATOM 656 C C . LYS A 1 88 ? 18.45919 -1.71358 -3.42365 1.000 41.46813 158 LYS A C 1
ATOM 657 O O . LYS A 1 88 ? 18.62579 -0.60448 -2.90250 1.000 44.66036 158 LYS A O 1
ATOM 663 N N . ASP A 1 89 ? 19.47313 -2.42930 -3.92000 1.000 35.32275 159 ASP A N 1
ATOM 664 C CA . ASP A 1 89 ? 20.84197 -1.92699 -3.84719 1.000 35.32005 159 ASP A CA 1
ATOM 665 C C . ASP A 1 89 ? 21.00651 -0.64344 -4.65094 1.000 36.58089 159 ASP A C 1
ATOM 666 O O . ASP A 1 89 ? 21.73356 0.26635 -4.23691 1.000 38.17570 159 ASP A O 1
ATOM 671 N N . ILE A 1 90 ? 20.34321 -0.55416 -5.80528 1.000 39.53104 160 ILE A N 1
ATOM 672 C CA . ILE A 1 90 ? 20.45809 0.63715 -6.64174 1.000 38.97941 160 ILE A CA 1
ATOM 673 C C . ILE A 1 90 ? 19.83552 1.84122 -5.94483 1.000 37.74816 160 ILE A C 1
ATOM 674 O O . ILE A 1 90 ? 20.42698 2.92601 -5.90026 1.000 48.10940 160 ILE A O 1
ATOM 679 N N . PHE A 1 91 ? 18.63775 1.66769 -5.38022 1.000 37.31228 161 PHE A N 1
ATOM 680 C CA . PHE A 1 91 ? 17.97529 2.78592 -4.71561 1.000 38.11814 161 PHE A CA 1
ATOM 681 C C . PHE A 1 91 ? 18.66941 3.14569 -3.40836 1.000 40.69851 161 PHE A C 1
ATOM 682 O O . PHE A 1 91 ? 18.72043 4.32263 -3.03174 1.000 37.91688 161 PHE A O 1
ATOM 690 N N . THR A 1 92 ? 19.19721 2.14840 -2.69564 1.000 37.14399 162 THR A N 1
ATOM 691 C CA . THR A 1 92 ? 19.93739 2.43223 -1.47031 1.000 38.38142 162 THR A CA 1
ATOM 692 C C . THR A 1 92 ? 21.18617 3.25339 -1.76817 1.000 41.42451 162 THR A C 1
ATOM 693 O O . THR A 1 92 ? 21.47739 4.23804 -1.07895 1.000 46.61307 162 THR A O 1
ATOM 697 N N . ALA A 1 93 ? 21.93758 2.86099 -2.79911 1.000 38.11826 163 ALA A N 1
ATOM 698 C CA . ALA A 1 93 ? 23.11493 3.62801 -3.18907 1.000 39.56188 163 ALA A CA 1
ATOM 699 C C . ALA A 1 93 ? 22.72313 4.99063 -3.74441 1.000 44.55121 163 ALA A C 1
ATOM 700 O O . ALA A 1 93 ? 23.39101 5.99426 -3.47070 1.000 43.96685 163 ALA A O 1
ATOM 702 N N . LEU A 1 94 ? 21.64395 5.04391 -4.52897 1.000 45.26519 164 LEU A N 1
ATOM 703 C CA . LEU A 1 94 ? 21.15724 6.32175 -5.03438 1.000 44.47997 164 LEU A CA 1
ATOM 704 C C . LEU A 1 94 ? 20.76339 7.25250 -3.89620 1.000 48.05569 164 LEU A C 1
ATOM 705 O O . LEU A 1 94 ? 20.94546 8.47215 -3.99617 1.000 41.75475 164 LEU A O 1
ATOM 710 N N . LEU A 1 95 ? 20.24025 6.69326 -2.80374 1.000 46.05175 165 LEU A N 1
ATOM 711 C CA . LEU A 1 95 ? 19.83876 7.50537 -1.66088 1.000 41.89288 165 LEU A CA 1
ATOM 712 C C . LEU A 1 95 ? 21.05330 8.08853 -0.94766 1.000 48.55774 165 LEU A C 1
ATOM 713 O O . LEU A 1 95 ? 21.09003 9.28582 -0.63904 1.000 49.63246 165 LEU A O 1
ATOM 718 N N . LYS A 1 96 ? 22.05983 7.25308 -0.67773 1.000 48.90125 166 LYS A N 1
ATOM 719 C CA . LYS A 1 96 ? 23.25736 7.72668 0.01017 1.000 47.50936 166 LYS A CA 1
ATOM 720 C C . LYS A 1 96 ? 24.02850 8.72722 -0.84155 1.000 46.86125 166 LYS A C 1
ATOM 721 O O . LYS A 1 96 ? 24.56831 9.70968 -0.31888 1.000 51.57815 166 LYS A O 1
ATOM 727 N N . GLU A 1 97 ? 24.09444 8.49359 -2.15436 1.000 45.14667 167 GLU A N 1
ATOM 728 C CA . GLU A 1 97 ? 24.77335 9.43398 -3.03862 1.000 46.80318 167 GLU A CA 1
ATOM 729 C C . GLU A 1 97 ? 24.04445 10.76925 -3.10177 1.000 49.74304 167 GLU A C 1
ATOM 730 O O . GLU A 1 97 ? 24.67141 11.80604 -3.34698 1.000 50.06112 167 GLU A O 1
ATOM 736 N N . SER A 1 98 ? 22.72877 10.76637 -2.88245 1.000 49.23198 168 SER A N 1
ATOM 737 C CA . SER A 1 98 ? 21.97746 12.01466 -2.91088 1.000 47.04974 168 SER A CA 1
ATOM 738 C C . SER A 1 98 ? 22.25522 12.85296 -1.67186 1.000 45.85378 168 SER A C 1
ATOM 739 O O . SER A 1 98 ? 22.42519 14.07155 -1.77225 1.000 48.14258 168 SER A O 1
ATOM 742 N N . ARG A 1 99 ? 22.31313 12.21653 -0.49806 1.000 46.34802 169 ARG A N 1
ATOM 743 C CA . ARG A 1 99 ? 22.60661 12.94143 0.73517 1.000 48.34454 169 ARG A CA 1
ATOM 744 C C . ARG A 1 99 ? 23.90702 13.72893 0.62314 1.000 55.07087 169 ARG A C 1
ATOM 745 O O . ARG A 1 99 ? 23.99952 14.86432 1.10443 1.000 57.94622 169 ARG A O 1
ATOM 753 N N . THR A 1 100 ? 24.91996 13.14650 -0.02247 1.000 52.93508 170 THR A N 1
ATOM 754 C CA . THR A 1 100 ? 26.19526 13.83855 -0.18061 1.000 54.22022 170 THR A CA 1
ATOM 755 C C . THR A 1 100 ? 26.09643 14.95047 -1.21901 1.000 53.92559 170 THR A C 1
ATOM 756 O O . THR A 1 100 ? 26.55845 16.07300 -0.98439 1.000 60.97659 170 THR A O 1
ATOM 760 N N . GLN A 1 101 ? 25.50534 14.65400 -2.38059 1.000 53.25818 171 GLN A N 1
ATOM 761 C CA . GLN A 1 101 ? 25.33878 15.67897 -3.40703 1.000 52.60666 171 GLN A CA 1
ATOM 762 C C . GLN A 1 101 ? 24.45585 16.81528 -2.90915 1.000 52.33577 171 GLN A C 1
ATOM 763 O O . GLN A 1 101 ? 24.73318 17.98849 -3.17696 1.000 53.59225 171 GLN A O 1
ATOM 769 N N . PHE A 1 102 ? 23.38872 16.48335 -2.18026 1.000 51.83241 172 PHE A N 1
ATOM 770 C CA A PHE A 1 102 ? 22.52850 17.52500 -1.63133 0.509 51.59431 172 PHE A CA 1
ATOM 771 C CA B PHE A 1 102 ? 22.51404 17.49979 -1.60064 0.491 51.60403 172 PHE A CA 1
ATOM 772 C C . PHE A 1 102 ? 23.28008 18.38826 -0.62674 1.000 51.12181 172 PHE A C 1
ATOM 773 O O . PHE A 1 102 ? 23.15370 19.61825 -0.64604 1.000 50.93156 172 PHE A O 1
ATOM 788 N N . ASN A 1 103 ? 24.07909 17.77022 0.24544 1.000 53.09833 173 ASN A N 1
ATOM 789 C CA . ASN A 1 103 ? 24.84505 18.53715 1.22147 1.000 55.62014 173 ASN A CA 1
ATOM 790 C C . ASN A 1 103 ? 25.90218 19.39609 0.53993 1.000 63.60076 173 ASN A C 1
ATOM 791 O O . ASN A 1 103 ? 26.07274 20.57172 0.88494 1.000 59.99639 173 ASN A O 1
ATOM 796 N N . SER A 1 104 ? 26.61450 18.83087 -0.43674 1.000 62.55981 174 SER A N 1
ATOM 797 C CA . SER A 1 104 ? 27.63151 19.60094 -1.14486 1.000 57.79303 174 SER A CA 1
ATOM 798 C C . SER A 1 104 ? 27.00509 20.70901 -1.98316 1.000 53.86732 174 SER A C 1
ATOM 799 O O . SER A 1 104 ? 27.57255 21.80140 -2.10183 1.000 52.93325 174 SER A O 1
ATOM 802 N N . MET A 1 105 ? 25.83473 20.44746 -2.56880 1.000 52.58083 175 MET A N 1
ATOM 803 C CA . MET A 1 105 ? 25.19405 21.43892 -3.42632 1.000 59.37936 175 MET A CA 1
ATOM 804 C C . MET A 1 105 ? 24.72144 22.64297 -2.62276 1.000 63.84657 175 MET A C 1
ATOM 805 O O . MET A 1 105 ? 24.84571 23.78691 -3.07531 1.000 63.82449 175 MET A O 1
ATOM 810 N N . PHE A 1 106 ? 24.18228 22.40972 -1.42681 1.000 60.73172 176 PHE A N 1
ATOM 811 C CA . PHE A 1 106 ? 23.64035 23.50609 -0.63599 1.000 60.78467 176 PHE A CA 1
ATOM 812 C C . PHE A 1 106 ? 24.70080 24.23577 0.17489 1.000 59.27068 176 PHE A C 1
ATOM 813 O O . PHE A 1 106 ? 24.48130 25.39006 0.55578 1.000 61.03456 176 PHE A O 1
ATOM 821 N N . ILE A 1 107 ? 25.83543 23.59458 0.45514 1.000 57.54108 177 ILE A N 1
ATOM 822 C CA . ILE A 1 107 ? 26.90967 24.28355 1.16111 1.000 63.11295 177 ILE A CA 1
ATOM 823 C C . ILE A 1 107 ? 27.59612 25.28345 0.23817 1.000 69.35856 177 ILE A C 1
ATOM 824 O O . ILE A 1 107 ? 27.91112 26.40935 0.64244 1.000 75.41449 177 ILE A O 1
ATOM 829 N N . ARG A 1 108 ? 27.82902 24.89594 -1.01758 1.000 67.15955 178 ARG A N 1
ATOM 830 C CA . ARG A 1 108 ? 28.42816 25.80947 -1.98180 1.000 64.45476 178 ARG A CA 1
ATOM 831 C C . ARG A 1 108 ? 27.46866 26.91628 -2.39976 1.000 69.06385 178 ARG A C 1
ATOM 832 O O . ARG A 1 108 ? 27.91980 27.96184 -2.88094 1.000 70.63467 178 ARG A O 1
ATOM 840 N N . THR A 1 109 ? 26.16305 26.71736 -2.21855 1.000 63.06667 179 THR A N 1
ATOM 841 C CA . THR A 1 109 ? 25.16961 27.69198 -2.65009 1.000 63.46926 179 THR A CA 1
ATOM 842 C C . THR A 1 109 ? 24.75136 28.62833 -1.52043 1.000 61.95884 179 THR A C 1
ATOM 843 O O . THR A 1 109 ? 24.78803 29.85224 -1.68112 1.000 66.67412 179 THR A O 1
ATOM 847 N N . TYR A 1 110 ? 24.35561 28.07075 -0.37441 1.000 56.44571 180 TYR A N 1
ATOM 848 C CA . TYR A 1 110 ? 23.85286 28.86697 0.73577 1.000 54.76669 180 TYR A CA 1
ATOM 849 C C . TYR A 1 110 ? 24.89328 29.13391 1.81495 1.000 54.37007 180 TYR A C 1
ATOM 850 O O . TYR A 1 110 ? 24.69519 30.04246 2.62631 1.000 63.04257 180 TYR A O 1
ATOM 859 N N . GLY A 1 111 ? 25.98759 28.37701 1.84810 1.000 51.76505 181 GLY A N 1
ATOM 860 C CA . GLY A 1 111 ? 27.06411 28.68278 2.77014 1.000 49.29465 181 GLY A CA 1
ATOM 861 C C . GLY A 1 111 ? 26.80258 28.20304 4.18920 1.000 53.68628 181 GLY A C 1
ATOM 862 O O . GLY A 1 111 ? 26.16991 27.17120 4.42109 1.000 58.26162 181 GLY A O 1
ATOM 863 N N . VAL A 1 112 ? 27.30108 28.98502 5.15211 1.000 52.21216 182 VAL A N 1
ATOM 864 C CA . VAL A 1 112 ? 27.28568 28.57302 6.55319 1.000 51.19917 182 VAL A CA 1
ATOM 865 C C . VAL A 1 112 ? 25.86834 28.57154 7.11608 1.000 55.05238 182 VAL A C 1
ATOM 866 O O . VAL A 1 112 ? 25.56641 27.81329 8.04607 1.000 58.05223 182 VAL A O 1
ATOM 870 N N . ILE A 1 113 ? 24.97154 29.39433 6.56428 1.000 51.21256 183 ILE A N 1
ATOM 871 C CA . ILE A 1 113 ? 23.59931 29.41487 7.06539 1.000 52.77485 183 ILE A CA 1
ATOM 872 C C . ILE A 1 113 ? 22.91910 28.06981 6.83771 1.000 52.36068 183 ILE A C 1
ATOM 873 O O . ILE A 1 113 ? 22.04497 27.66854 7.61600 1.000 55.34661 183 ILE A O 1
ATOM 878 N N . TYR A 1 114 ? 23.30857 27.34420 5.78716 1.000 52.44310 184 TYR A N 1
ATOM 879 C CA . TYR A 1 114 ? 22.79375 25.99097 5.60969 1.000 47.53744 184 TYR A CA 1
ATOM 880 C C . TYR A 1 114 ? 23.54690 24.99892 6.48553 1.000 46.27568 184 TYR A C 1
ATOM 881 O O . TYR A 1 114 ? 22.93243 24.17362 7.16960 1.000 51.99426 184 TYR A O 1
ATOM 890 N N . GLU A 1 115 ? 24.88193 25.06516 6.46871 1.000 49.60451 185 GLU A N 1
ATOM 891 C CA . GLU A 1 115 ? 25.68972 24.14149 7.25931 1.000 57.61901 185 GLU A CA 1
ATOM 892 C C . GLU A 1 115 ? 25.37402 24.25455 8.74483 1.000 57.32326 185 GLU A C 1
ATOM 893 O O . GLU A 1 115 ? 25.51650 23.27700 9.48864 1.000 61.12782 185 GLU A O 1
ATOM 899 N N . ARG A 1 116 ? 24.93674 25.43366 9.18920 1.000 58.17454 186 ARG A N 1
ATOM 900 C CA . ARG A 1 116 ? 24.51348 25.60162 10.57443 1.000 60.17136 186 ARG A CA 1
ATOM 901 C C . ARG A 1 116 ? 23.29582 24.74080 10.88583 1.000 53.22454 186 ARG A C 1
ATOM 902 O O . ARG A 1 116 ? 23.16848 24.20975 11.99527 1.000 56.05000 186 ARG A O 1
ATOM 910 N N . ASN A 1 117 ? 22.38848 24.59192 9.91885 1.000 46.08918 187 ASN A N 1
ATOM 911 C CA . ASN A 1 117 ? 21.18426 23.78829 10.08660 1.000 46.88100 187 ASN A CA 1
ATOM 912 C C . ASN A 1 117 ? 21.20957 22.52150 9.24009 1.000 45.68631 187 ASN A C 1
ATOM 913 O O . ASN A 1 117 ? 20.14943 21.96325 8.93713 1.000 43.22046 187 ASN A O 1
ATOM 918 N N . SER A 1 118 ? 22.39802 22.05991 8.84462 1.000 42.80303 188 SER A N 1
ATOM 919 C CA . SER A 1 118 ? 22.47872 20.85715 8.02446 1.000 42.51036 188 SER A CA 1
ATOM 920 C C . SER A 1 118 ? 21.92253 19.64289 8.75331 1.000 44.15601 188 SER A C 1
ATOM 921 O O . SER A 1 118 ? 21.46040 18.69588 8.10903 1.000 39.15767 188 SER A O 1
ATOM 924 N N . TYR A 1 119 ? 21.94227 19.66052 10.08965 1.000 45.76416 189 TYR A N 1
ATOM 925 C CA . TYR A 1 119 ? 21.43995 18.52865 10.86020 1.000 48.38100 189 TYR A CA 1
ATOM 926 C C . TYR A 1 119 ? 19.95096 18.30183 10.63118 1.000 52.21369 189 TYR A C 1
ATOM 927 O O . TYR A 1 119 ? 19.48736 17.15747 10.67938 1.000 56.35595 189 TYR A O 1
ATOM 936 N N . VAL A 1 120 ? 19.18708 19.36886 10.38176 1.000 53.03475 190 VAL A N 1
ATOM 937 C CA . VAL A 1 120 ? 17.76232 19.20626 10.10113 1.000 49.74313 190 VAL A CA 1
ATOM 938 C C . VAL A 1 120 ? 17.56499 18.39863 8.82567 1.000 53.32008 190 VAL A C 1
ATOM 939 O O . VAL A 1 120 ? 16.63025 17.59459 8.71691 1.000 56.70682 190 VAL A O 1
ATOM 943 N N . PHE A 1 121 ? 18.45177 18.58669 7.84729 1.000 49.08947 191 PHE A N 1
ATOM 944 C CA . PHE A 1 121 ? 18.32918 17.87527 6.58118 1.000 44.55273 191 PHE A CA 1
ATOM 945 C C . PHE A 1 121 ? 18.90814 16.46781 6.66746 1.000 44.22363 191 PHE A C 1
ATOM 946 O O . PHE A 1 121 ? 18.36557 15.53549 6.06380 1.000 44.87398 191 PHE A O 1
ATOM 954 N N . SER A 1 122 ? 20.00460 16.29079 7.40979 1.000 45.50296 192 SER A N 1
ATOM 955 C CA . SER A 1 122 ? 20.57058 14.95429 7.56087 1.000 51.89275 192 SER A CA 1
ATOM 956 C C . SER A 1 122 ? 19.66131 14.05368 8.38688 1.000 44.68104 192 SER A C 1
ATOM 957 O O . SER A 1 122 ? 19.57782 12.85025 8.11924 1.000 46.95011 192 SER A O 1
ATOM 960 N N . ASP A 1 123 ? 18.97170 14.61190 9.38557 1.000 44.49748 193 ASP A N 1
ATOM 961 C CA . ASP A 1 123 ? 18.01676 13.81805 10.15275 1.000 44.99798 193 ASP A CA 1
ATOM 962 C C . ASP A 1 123 ? 16.85419 13.36148 9.28067 1.000 45.45132 193 ASP A C 1
ATOM 963 O O . ASP A 1 123 ? 16.34430 12.24738 9.44982 1.000 45.43438 193 ASP A O 1
ATOM 968 N N . LEU A 1 124 ? 16.41897 14.20900 8.34528 1.000 43.57347 194 LEU A N 1
ATOM 969 C CA . LEU A 1 124 ? 15.35282 13.81183 7.43234 1.000 41.33942 194 LEU A CA 1
ATOM 970 C C . LEU A 1 124 ? 15.81158 12.69331 6.50677 1.000 45.91422 194 LEU A C 1
ATOM 971 O O . LEU A 1 124 ? 15.07239 11.72932 6.27679 1.000 51.85361 194 LEU A O 1
ATOM 976 N N . PHE A 1 125 ? 17.02829 12.80444 5.96734 1.000 46.70953 195 PHE A N 1
ATOM 977 C CA . PHE A 1 125 ? 17.56380 11.74006 5.12519 1.000 48.94911 195 PHE A CA 1
ATOM 978 C C . PHE A 1 125 ? 17.69089 10.43601 5.90005 1.000 43.73055 195 PHE A C 1
ATOM 979 O O . PHE A 1 125 ? 17.39684 9.35959 5.36841 1.000 40.98539 195 PHE A O 1
ATOM 987 N N . LYS A 1 126 ? 18.12399 10.51474 7.16090 1.000 43.07613 196 LYS A N 1
ATOM 988 C CA . LYS A 1 126 ? 18.24620 9.31440 7.98030 1.000 43.25820 196 LYS A CA 1
ATOM 989 C C . LYS A 1 126 ? 16.89891 8.62084 8.14191 1.000 46.65390 196 LYS A C 1
ATOM 990 O O . LYS A 1 126 ? 16.81459 7.38864 8.07970 1.000 43.96467 196 LYS A O 1
ATOM 996 N N . GLU A 1 127 ? 15.83056 9.39676 8.33995 1.000 42.98112 197 GLU A N 1
ATOM 997 C CA . GLU A 1 127 ? 14.49802 8.80739 8.41757 1.000 39.54548 197 GLU A CA 1
ATOM 998 C C . GLU A 1 127 ? 14.08280 8.20887 7.08011 1.000 36.64142 197 GLU A C 1
ATOM 999 O O . GLU A 1 127 ? 13.45018 7.14746 7.03853 1.000 34.84906 197 GLU A O 1
ATOM 1005 N N . LEU A 1 128 ? 14.42777 8.87565 5.97614 1.000 36.88838 198 LEU A N 1
ATOM 1006 C CA . LEU A 1 128 ? 14.06917 8.35815 4.65987 1.000 38.25368 198 LEU A CA 1
ATOM 1007 C C . LEU A 1 128 ? 14.81101 7.06377 4.35409 1.000 41.42395 198 LEU A C 1
ATOM 1008 O O . LEU A 1 128 ? 14.22621 6.12235 3.80532 1.000 41.34791 198 LEU A O 1
ATOM 1013 N N . GLU A 1 129 ? 16.09992 6.99950 4.69875 1.000 42.93614 199 GLU A N 1
ATOM 1014 C CA . GLU A 1 129 ? 16.85504 5.76648 4.50375 1.000 40.89430 199 GLU A CA 1
ATOM 1015 C C . GLU A 1 129 ? 16.30842 4.64590 5.37712 1.000 41.49523 199 GLU A C 1
ATOM 1016 O O . GLU A 1 129 ? 16.24936 3.48716 4.95015 1.000 43.12409 199 GLU A O 1
ATOM 1022 N N . THR A 1 130 ? 15.90549 4.97277 6.60666 1.000 41.48203 200 THR A N 1
ATOM 1023 C CA . THR A 1 130 ? 15.36529 3.95528 7.50051 1.000 39.15562 200 THR A CA 1
ATOM 1024 C C . THR A 1 130 ? 14.03687 3.41724 6.98462 1.000 41.07934 200 THR A C 1
ATOM 1025 O O . THR A 1 130 ? 13.76540 2.21662 7.09830 1.000 43.69248 200 THR A O 1
ATOM 1029 N N . TYR A 1 131 ? 13.19993 4.28084 6.40107 1.000 42.54532 201 TYR A N 1
ATOM 1030 C CA . TYR A 1 131 ? 11.92656 3.80376 5.87162 1.000 41.36685 201 TYR A CA 1
ATOM 1031 C C . TYR A 1 131 ? 12.14047 2.81019 4.73750 1.000 41.98873 201 TYR A C 1
ATOM 1032 O O . TYR A 1 131 ? 11.50796 1.74912 4.70084 1.000 46.41947 201 TYR A O 1
ATOM 1041 N N . PHE A 1 132 ? 13.01336 3.14614 3.78480 1.000 39.01813 202 PHE A N 1
ATOM 1042 C CA . PHE A 1 132 ? 13.24313 2.23362 2.67093 1.000 43.23629 202 PHE A CA 1
ATOM 1043 C C . PHE A 1 132 ? 13.85679 0.92517 3.14398 1.000 45.38383 202 PHE A C 1
ATOM 1044 O O . PHE A 1 132 ? 13.66656 -0.11527 2.50476 1.000 43.26011 202 PHE A O 1
ATOM 1052 N N . ALA A 1 133 ? 14.57944 0.95296 4.26434 1.000 49.10003 203 ALA A N 1
ATOM 1053 C CA . ALA A 1 133 ? 15.22232 -0.25361 4.77221 1.000 43.25957 203 ALA A CA 1
ATOM 1054 C C . ALA A 1 133 ? 14.21663 -1.17939 5.44905 1.000 42.98556 203 ALA A C 1
ATOM 1055 O O . ALA A 1 133 ? 14.08721 -2.34937 5.07464 1.000 53.21576 203 ALA A O 1
ATOM 1057 N N . ASN A 1 134 ? 13.49323 -0.67385 6.45274 1.000 43.30520 204 ASN A N 1
ATOM 1058 C CA . ASN A 1 134 ? 12.59080 -1.50681 7.23589 1.000 45.58486 204 ASN A CA 1
ATOM 1059 C C . ASN A 1 134 ? 11.13698 -1.05099 7.23035 1.000 44.42507 204 ASN A C 1
ATOM 1060 O O . ASN A 1 134 ? 10.27600 -1.80569 7.69472 1.000 47.73612 204 ASN A O 1
ATOM 1065 N N . GLY A 1 135 ? 10.83640 0.15066 6.74349 1.000 55.44106 205 GLY A N 1
ATOM 1066 C CA . GLY A 1 135 ? 9.46119 0.59629 6.64233 1.000 45.79367 205 GLY A CA 1
ATOM 1067 C C . GLY A 1 135 ? 8.81235 1.03103 7.93492 1.000 43.30167 205 GLY A C 1
ATOM 1068 O O . GLY A 1 135 ? 7.59865 1.26232 7.94755 1.000 45.61333 205 GLY A O 1
ATOM 1069 N N . ARG A 1 136 ? 9.56940 1.15479 9.01922 1.000 43.83080 206 ARG A N 1
ATOM 1070 C CA . ARG A 1 136 ? 9.00649 1.54656 10.31167 1.000 53.47682 206 ARG A CA 1
ATOM 1071 C C . ARG A 1 136 ? 9.18484 3.04754 10.54331 1.000 56.56914 206 ARG A C 1
ATOM 1072 O O . ARG A 1 136 ? 9.76195 3.49808 11.53419 1.000 54.96712 206 ARG A O 1
ATOM 1080 N N . VAL A 1 137 ? 8.66948 3.82740 9.59376 1.000 50.14698 207 VAL A N 1
ATOM 1081 C CA . VAL A 1 137 ? 8.72787 5.28474 9.64083 1.000 48.86753 207 VAL A CA 1
ATOM 1082 C C . VAL A 1 137 ? 7.41359 5.83892 9.10803 1.000 50.83666 207 VAL A C 1
ATOM 1083 O O . VAL A 1 137 ? 6.95287 5.43413 8.03552 1.000 49.91244 207 VAL A O 1
ATOM 1087 N N . ASP A 1 138 ? 6.80948 6.76059 9.85612 1.000 45.84555 208 ASP A N 1
ATOM 1088 C CA . ASP A 1 138 ? 5.64064 7.50609 9.39172 1.000 45.08230 208 ASP A CA 1
ATOM 1089 C C . ASP A 1 138 ? 6.15807 8.69241 8.58666 1.000 45.50166 208 ASP A C 1
ATOM 1090 O O . ASP A 1 138 ? 6.59052 9.69878 9.15240 1.000 46.01271 208 ASP A O 1
ATOM 1095 N N . LEU A 1 139 ? 6.11191 8.57392 7.25712 1.000 45.12813 209 LEU A N 1
ATOM 1096 C CA . LEU A 1 139 ? 6.75974 9.56145 6.39719 1.000 41.28134 209 LEU A CA 1
ATOM 1097 C C . LEU A 1 139 ? 6.11180 10.93448 6.53344 1.000 48.94046 209 LEU A C 1
ATOM 1098 O O . LEU A 1 139 ? 6.80587 11.94534 6.69285 1.000 48.41171 209 LEU A O 1
ATOM 1103 N N . LEU A 1 140 ? 4.77914 10.99277 6.46686 1.000 42.22551 210 LEU A N 1
ATOM 1104 C CA . LEU A 1 140 ? 4.09480 12.27770 6.57834 1.000 42.84539 210 LEU A CA 1
ATOM 1105 C C . LEU A 1 140 ? 4.35789 12.92835 7.93010 1.000 48.11826 210 LEU A C 1
ATOM 1106 O O . LEU A 1 140 ? 4.50832 14.15287 8.01966 1.000 48.66432 210 LEU A O 1
ATOM 1111 N N . GLU A 1 141 ? 4.42290 12.12403 8.99299 1.000 47.17237 211 GLU A N 1
ATOM 1112 C CA . GLU A 1 141 ? 4.73693 12.66454 10.31107 1.000 53.16755 211 GLU A CA 1
ATOM 1113 C C . GLU A 1 141 ? 6.14520 13.24680 10.34686 1.000 54.28193 211 GLU A C 1
ATOM 1114 O O . GLU A 1 141 ? 6.36112 14.33836 10.88770 1.000 53.38512 211 GLU A O 1
ATOM 1120 N N . VAL A 1 142 ? 7.11604 12.53718 9.76792 1.000 46.69845 212 VAL A N 1
ATOM 1121 C CA . VAL A 1 142 ? 8.48696 13.03799 9.74850 1.000 48.24733 212 VAL A CA 1
ATOM 1122 C C . VAL A 1 142 ? 8.59505 14.27215 8.85893 1.000 52.09272 212 VAL A C 1
ATOM 1123 O O . VAL A 1 142 ? 9.32250 15.22142 9.17693 1.000 55.73945 212 VAL A O 1
ATOM 1127 N N . MET A 1 143 ? 7.87127 14.28495 7.73647 1.000 46.82261 213 MET A N 1
ATOM 1128 C CA . MET A 1 143 ? 7.90525 15.44488 6.85127 1.000 45.96608 213 MET A CA 1
ATOM 1129 C C . MET A 1 143 ? 7.30190 16.67270 7.52341 1.000 46.98822 213 MET A C 1
ATOM 1130 O O . MET A 1 143 ? 7.82525 17.78388 7.38189 1.000 45.21522 213 MET A O 1
ATOM 1135 N N . ASP A 1 144 ? 6.20192 16.49359 8.25938 1.000 49.93672 214 ASP A N 1
ATOM 1136 C CA . ASP A 1 144 ? 5.56719 17.62763 8.92426 1.000 50.19928 214 ASP A CA 1
ATOM 1137 C C . ASP A 1 144 ? 6.45899 18.19860 10.01994 1.000 54.00668 214 ASP A C 1
ATOM 1138 O O . ASP A 1 144 ? 6.55042 19.42202 10.17754 1.000 57.99187 214 ASP A O 1
ATOM 1143 N N . LYS A 1 145 ? 7.12301 17.33133 10.78844 1.000 54.62355 215 LYS A N 1
ATOM 1144 C CA . LYS A 1 145 ? 8.06035 17.81366 11.79723 1.000 60.95239 215 LYS A CA 1
ATOM 1145 C C . LYS A 1 145 ? 9.27907 18.46478 11.15851 1.000 60.59539 215 LYS A C 1
ATOM 1146 O O . LYS A 1 145 ? 9.89442 19.35184 11.76087 1.000 67.86918 215 LYS A O 1
ATOM 1152 N N . PHE A 1 146 ? 9.63906 18.03967 9.94619 1.000 54.03416 216 PHE A N 1
ATOM 1153 C CA . PHE A 1 146 ? 10.75250 18.65941 9.23596 1.000 46.62993 216 PHE A CA 1
ATOM 1154 C C . PHE A 1 146 ? 10.44674 20.11455 8.90322 1.000 49.48087 216 PHE A C 1
ATOM 1155 O O . PHE A 1 146 ? 11.25171 21.01039 9.18185 1.000 51.08206 216 PHE A O 1
ATOM 1163 N N . PHE A 1 147 ? 9.27929 20.37129 8.30944 1.000 45.29312 217 PHE A N 1
ATOM 1164 C CA . PHE A 1 147 ? 8.92850 21.74178 7.95555 1.000 49.24593 217 PHE A CA 1
ATOM 1165 C C . PHE A 1 147 ? 8.56503 22.56539 9.18302 1.000 52.24941 217 PHE A C 1
ATOM 1166 O O . PHE A 1 147 ? 8.77206 23.78370 9.18862 1.000 53.72026 217 PHE A O 1
ATOM 1174 N N . ASN A 1 148 ? 8.02722 21.92665 10.22613 1.000 52.33487 218 ASN A N 1
ATOM 1175 C CA . ASN A 1 148 ? 7.75196 22.64572 11.46622 1.000 54.21024 218 ASN A CA 1
ATOM 1176 C C . ASN A 1 148 ? 9.03117 23.22136 12.05862 1.000 54.46324 218 ASN A C 1
ATOM 1177 O O . ASN A 1 148 ? 9.04906 24.36801 12.52243 1.000 51.18620 218 ASN A O 1
ATOM 1182 N N . THR A 1 149 ? 10.11296 22.43778 12.05109 1.000 48.26525 219 THR A N 1
ATOM 1183 C CA . THR A 1 149 ? 11.40314 22.95207 12.49720 1.000 54.08154 219 THR A CA 1
ATOM 1184 C C . THR A 1 149 ? 11.87302 24.09301 11.60415 1.000 57.33528 219 THR A C 1
ATOM 1185 O O . THR A 1 149 ? 12.40153 25.09781 12.09388 1.000 59.96665 219 THR A O 1
ATOM 1189 N N . LEU A 1 150 ? 11.67682 23.96148 10.28984 1.000 55.56546 220 LEU A N 1
ATOM 1190 C CA . LEU A 1 150 ? 11.99895 25.05846 9.38246 1.000 56.43329 220 LEU A CA 1
ATOM 1191 C C . LEU A 1 150 ? 11.11166 26.26958 9.64495 1.000 57.58267 220 LEU A C 1
ATOM 1192 O O . LEU A 1 150 ? 11.56637 27.41496 9.54102 1.000 56.76813 220 LEU A O 1
ATOM 1197 N N . TYR A 1 151 ? 9.83963 26.03719 9.98176 1.000 57.17672 221 TYR A N 1
ATOM 1198 C CA . TYR A 1 151 ? 8.94821 27.14605 10.30835 1.000 52.44163 221 TYR A CA 1
ATOM 1199 C C . TYR A 1 151 ? 9.45053 27.91284 11.52496 1.000 56.57376 221 TYR A C 1
ATOM 1200 O O . TYR A 1 151 ? 9.35691 29.14510 11.57540 1.000 58.79740 221 TYR A O 1
ATOM 1209 N N . GLN A 1 152 ? 9.98842 27.19855 12.51569 1.000 59.58832 222 GLN A N 1
ATOM 1210 C CA . GLN A 1 152 ? 10.48553 27.85186 13.72153 1.000 65.42292 222 GLN A CA 1
ATOM 1211 C C . GLN A 1 152 ? 11.74502 28.65753 13.43044 1.000 75.87697 222 GLN A C 1
ATOM 1212 O O . GLN A 1 152 ? 11.86227 29.81664 13.84540 1.000 79.15808 222 GLN A O 1
ATOM 1218 N N . LYS A 1 153 ? 12.70250 28.05609 12.71959 1.000 76.86963 223 LYS A N 1
ATOM 1219 C CA . LYS A 1 153 ? 13.94358 28.75891 12.40891 1.000 74.86803 223 LYS A CA 1
ATOM 1220 C C . LYS A 1 153 ? 13.69249 29.95162 11.49612 1.000 76.71823 223 LYS A C 1
ATOM 1221 O O . LYS A 1 153 ? 14.32044 31.00535 11.65297 1.000 76.93112 223 LYS A O 1
ATOM 1227 N N . MET A 1 154 ? 12.77588 29.80782 10.53678 1.000 80.19941 224 MET A N 1
ATOM 1228 C CA . MET A 1 154 ? 12.44659 30.92214 9.65742 1.000 85.41742 224 MET A CA 1
ATOM 1229 C C . MET A 1 154 ? 11.77559 32.06343 10.40855 1.000 84.96470 224 MET A C 1
ATOM 1230 O O . MET A 1 154 ? 11.78844 33.20059 9.92645 1.000 84.36745 224 MET A O 1
ATOM 1235 N N . PHE A 1 155 ? 11.19617 31.78463 11.57701 1.000 86.62181 225 PHE A N 1
ATOM 1236 C CA . PHE A 1 155 ? 10.56911 32.82674 12.37943 1.000 87.18550 225 PHE A CA 1
ATOM 1237 C C . PHE A 1 155 ? 11.57937 33.56631 13.24751 1.000 89.54249 225 PHE A C 1
ATOM 1238 O O . PHE A 1 155 ? 11.39139 34.75437 13.53287 1.000 88.29038 225 PHE A O 1
ATOM 1246 N N . THR A 1 156 ? 12.65154 32.89250 13.66846 1.000 90.29066 226 THR A N 1
ATOM 1247 C CA . THR A 1 156 ? 13.65373 33.54525 14.50521 1.000 94.17637 226 THR A CA 1
ATOM 1248 C C . THR A 1 156 ? 14.45301 34.57339 13.71411 1.000 98.85575 226 THR A C 1
ATOM 1249 O O . THR A 1 156 ? 14.60253 35.72287 14.14423 1.000 103.05489 226 THR A O 1
ATOM 1253 N N . VAL A 1 157 ? 14.97482 34.18016 12.54974 1.000 97.59938 227 VAL A N 1
ATOM 1254 C CA . VAL A 1 157 ? 15.83829 35.08004 11.79668 1.000 99.80751 227 VAL A CA 1
ATOM 1255 C C . VAL A 1 157 ? 15.04723 36.18775 11.12243 1.000 104.99025 227 VAL A C 1
ATOM 1256 O O . VAL A 1 157 ? 15.60327 37.25288 10.82917 1.000 108.55005 227 VAL A O 1
ATOM 1260 N N . LEU A 1 158 ? 13.75859 35.96864 10.86257 1.000 103.94717 228 LEU A N 1
ATOM 1261 C CA . LEU A 1 158 ? 12.91380 37.07696 10.43885 1.000 100.81388 228 LEU A CA 1
ATOM 1262 C C . LEU A 1 158 ? 12.84798 38.14261 11.52389 1.000 99.50448 228 LEU A C 1
ATOM 1263 O O . LEU A 1 158 ? 12.89311 39.34389 11.23250 1.000 98.64241 228 LEU A O 1
ATOM 1268 N N . ASN A 1 159 ? 12.76342 37.71902 12.78136 1.000 110.71422 229 ASN A N 1
ATOM 1269 C CA . ASN A 1 159 ? 12.70075 38.63502 13.91874 1.000 110.12743 229 ASN A CA 1
ATOM 1270 C C . ASN A 1 159 ? 14.03985 38.67688 14.65287 1.000 110.92426 229 ASN A C 1
ATOM 1271 O O . ASN A 1 159 ? 14.14195 38.38405 15.84533 1.000 109.96528 229 ASN A O 1
ATOM 1276 N N . THR A 1 160 ? 15.08671 39.04667 13.91167 1.000 114.72069 230 THR A N 1
ATOM 1277 C CA . THR A 1 160 ? 16.36087 39.37163 14.54268 1.000 120.50923 230 THR A CA 1
ATOM 1278 C C . THR A 1 160 ? 16.27367 40.62106 15.40642 1.000 129.98933 230 THR A C 1
ATOM 1279 O O . THR A 1 160 ? 17.17863 40.86265 16.21198 1.000 130.77326 230 THR A O 1
ATOM 1283 N N . GLN A 1 161 ? 15.20997 41.41229 15.25572 1.000 139.62024 231 GLN A N 1
ATOM 1284 C CA . GLN A 1 161 ? 15.01818 42.57826 16.10743 1.000 145.15753 231 GLN A CA 1
ATOM 1285 C C . GLN A 1 161 ? 14.68973 42.17173 17.53634 1.000 149.58912 231 GLN A C 1
ATOM 1286 O O . GLN A 1 161 ? 15.05018 42.88343 18.48033 1.000 156.31100 231 GLN A O 1
ATOM 1292 N N . TYR A 1 162 ? 14.01889 41.03848 17.71306 1.000 147.25157 232 TYR A N 1
ATOM 1293 C CA . TYR A 1 162 ? 13.66486 40.51852 19.02439 1.000 144.28290 232 TYR A CA 1
ATOM 1294 C C . TYR A 1 162 ? 14.66254 39.44822 19.45466 1.000 142.07050 232 TYR A C 1
ATOM 1295 O O . TYR A 1 162 ? 15.51379 39.00330 18.68169 1.000 139.90726 232 TYR A O 1
ATOM 1304 N N . THR A 1 163 ? 14.54194 39.03171 20.71131 1.000 142.33420 233 THR A N 1
ATOM 1305 C CA . THR A 1 163 ? 15.35006 37.95624 21.27207 1.000 141.63837 233 THR A CA 1
ATOM 1306 C C . THR A 1 163 ? 14.43354 36.79376 21.62884 1.000 140.89794 233 THR A C 1
ATOM 1307 O O . THR A 1 163 ? 13.49350 36.95914 22.41390 1.000 139.09438 233 THR A O 1
ATOM 1311 N N . PHE A 1 164 ? 14.70424 35.62635 21.05073 1.000 143.45940 234 PHE A N 1
ATOM 1312 C CA . PHE A 1 164 ? 13.91451 34.42271 21.28136 1.000 144.57737 234 PHE A CA 1
ATOM 1313 C C . PHE A 1 164 ? 14.77478 33.29865 21.84554 1.000 156.62319 234 PHE A C 1
ATOM 1314 O O . PHE A 1 164 ? 14.63690 32.13366 21.46702 1.000 153.09123 234 PHE A O 1
ATOM 1322 N N . ASP A 1 165 ? 15.67515 33.63948 22.76884 1.000 173.86019 235 ASP A N 1
ATOM 1323 C CA . ASP A 1 165 ? 16.49803 32.63569 23.43214 1.000 178.66623 235 ASP A CA 1
ATOM 1324 C C . ASP A 1 165 ? 15.71326 31.79684 24.43210 1.000 177.86553 235 ASP A C 1
ATOM 1325 O O . ASP A 1 165 ? 16.26817 30.83826 24.98006 1.000 180.49457 235 ASP A O 1
ATOM 1330 N N . GLU A 1 166 ? 14.44871 32.12779 24.67564 1.000 167.25900 236 GLU A N 1
ATOM 1331 C CA . GLU A 1 166 ? 13.62487 31.41138 25.63417 1.000 154.74597 236 GLU A CA 1
ATOM 1332 C C . GLU A 1 166 ? 13.10154 30.11173 25.02712 1.000 150.90008 236 GLU A C 1
ATOM 1333 O O . GLU A 1 166 ? 12.97704 29.96796 23.80725 1.000 150.53723 236 GLU A O 1
ATOM 1339 N N . ASN A 1 167 ? 12.80149 29.14895 25.90305 1.000 147.53642 237 ASN A N 1
ATOM 1340 C CA . ASN A 1 167 ? 12.15115 27.90885 25.49708 1.000 143.35747 237 ASN A CA 1
ATOM 1341 C C . ASN A 1 167 ? 10.62996 28.00930 25.51054 1.000 140.60141 237 ASN A C 1
ATOM 1342 O O . ASN A 1 167 ? 9.94118 26.98475 25.61679 1.000 138.73940 237 ASN A O 1
ATOM 1347 N N . TYR A 1 168 ? 10.08874 29.21890 25.39663 1.000 140.37426 238 TYR A N 1
ATOM 1348 C CA . TYR A 1 168 ? 8.69959 29.41373 25.01169 1.000 138.87713 238 TYR A CA 1
ATOM 1349 C C . TYR A 1 168 ? 8.45913 29.04901 23.54493 1.000 131.91646 238 TYR A C 1
ATOM 1350 O O . TYR A 1 168 ? 7.34702 29.25558 23.04449 1.000 131.38898 238 TYR A O 1
ATOM 1359 N N . MET A 1 169 ? 9.47671 28.49646 22.86611 1.000 125.28437 239 MET A N 1
ATOM 1360 C CA . MET A 1 169 ? 9.37452 28.15935 21.44862 1.000 115.77219 239 MET A CA 1
ATOM 1361 C C . MET A 1 169 ? 8.34692 27.06677 21.17111 1.000 110.66336 239 MET A C 1
ATOM 1362 O O . MET A 1 169 ? 7.91208 26.91811 20.02205 1.000 107.33926 239 MET A O 1
ATOM 1367 N N . ARG A 1 170 ? 7.95701 26.29633 22.19236 1.000 111.03763 240 ARG A N 1
ATOM 1368 C CA . ARG A 1 170 ? 6.90406 25.30041 22.01898 1.000 112.78648 240 ARG A CA 1
ATOM 1369 C C . ARG A 1 170 ? 5.61096 25.94203 21.53872 1.000 113.73623 240 ARG A C 1
ATOM 1370 O O . ARG A 1 170 ? 4.85539 25.32667 20.77653 1.000 112.61679 240 ARG A O 1
ATOM 1378 N N . CYS A 1 171 ? 5.33977 27.17333 21.97854 1.000 114.11934 241 CYS A N 1
ATOM 1379 C CA . CYS A 1 171 ? 4.18255 27.90335 21.47627 1.000 112.49327 241 CYS A CA 1
ATOM 1380 C C . CYS A 1 171 ? 4.33352 28.20091 19.99156 1.000 104.44631 241 CYS A C 1
ATOM 1381 O O . CYS A 1 171 ? 3.36728 28.09288 19.22760 1.000 105.37852 241 CYS A O 1
ATOM 1384 N N . VAL A 1 172 ? 5.54364 28.57004 19.56303 1.000 92.08815 242 VAL A N 1
ATOM 1385 C CA . VAL A 1 172 ? 5.79402 28.78263 18.14039 1.000 83.14672 242 VAL A CA 1
ATOM 1386 C C . VAL A 1 172 ? 5.63513 27.47593 17.37592 1.000 80.30372 242 VAL A C 1
ATOM 1387 O O . VAL A 1 172 ? 5.04890 27.44365 16.28777 1.000 79.08311 242 VAL A O 1
ATOM 1391 N N . SER A 1 173 ? 6.14460 26.37658 17.93680 1.000 79.02803 243 SER A N 1
ATOM 1392 C CA . SER A 1 173 ? 6.00387 25.07774 17.28593 1.000 79.80245 243 SER A CA 1
ATOM 1393 C C . SER A 1 173 ? 4.53826 24.67259 17.18419 1.000 82.00952 243 SER A C 1
ATOM 1394 O O . SER A 1 173 ? 4.07920 24.21642 16.13060 1.000 81.47965 243 SER A O 1
ATOM 1397 N N . GLU A 1 174 ? 3.78496 24.83687 18.27507 1.000 83.38137 244 GLU A N 1
ATOM 1398 C CA . GLU A 1 174 ? 2.36952 24.48335 18.25617 1.000 86.08162 244 GLU A CA 1
ATOM 1399 C C . GLU A 1 174 ? 1.57484 25.37917 17.31583 1.000 87.00275 244 GLU A C 1
ATOM 1400 O O . GLU A 1 174 ? 0.61772 24.91686 16.68475 1.000 84.80416 244 GLU A O 1
ATOM 1406 N N . HIS A 1 175 ? 1.95163 26.65376 17.20482 1.000 91.61939 245 HIS A N 1
ATOM 1407 C CA . HIS A 1 175 ? 1.22692 27.56183 16.32473 1.000 92.15260 245 HIS A CA 1
ATOM 1408 C C . HIS A 1 175 ? 1.63451 27.39447 14.86688 1.000 87.30644 245 HIS A C 1
ATOM 1409 O O . HIS A 1 175 ? 0.81452 27.62324 13.97167 1.000 83.81134 245 HIS A O 1
ATOM 1416 N N . MET A 1 176 ? 2.88001 26.99302 14.60496 1.000 88.95423 246 MET A N 1
ATOM 1417 C CA . MET A 1 176 ? 3.30229 26.73172 13.23426 1.000 89.33372 246 MET A CA 1
ATOM 1418 C C . MET A 1 176 ? 2.67734 25.47005 12.65535 1.000 89.52666 246 MET A C 1
ATOM 1419 O O . MET A 1 176 ? 2.78327 25.25005 11.44358 1.000 88.97333 246 MET A O 1
ATOM 1424 N N . LYS A 1 177 ? 2.03104 24.64382 13.48200 1.000 93.97296 247 LYS A N 1
ATOM 1425 C CA . LYS A 1 177 ? 1.40132 23.43154 12.96875 1.000 97.06029 247 LYS A CA 1
ATOM 1426 C C . LYS A 1 177 ? 0.19242 23.75605 12.09998 1.000 96.99427 247 LYS A C 1
ATOM 1427 O O . LYS A 1 177 ? -0.07264 23.05848 11.11444 1.000 94.01114 247 LYS A O 1
ATOM 1433 N N . GLU A 1 178 ? -0.55269 24.80572 12.44679 1.000 99.15304 248 GLU A N 1
ATOM 1434 C CA . GLU A 1 178 ? -1.73206 25.19972 11.68906 1.000 101.78999 248 GLU A CA 1
ATOM 1435 C C . GLU A 1 178 ? -1.45280 26.29478 10.66772 1.000 100.68095 248 GLU A C 1
ATOM 1436 O O . GLU A 1 178 ? -2.29395 26.53164 9.79388 1.000 103.56233 248 GLU A O 1
ATOM 1442 N N . LEU A 1 179 ? -0.30380 26.95717 10.74885 1.000 95.51436 249 LEU A N 1
ATOM 1443 C CA . LEU A 1 179 ? 0.04694 28.01841 9.81845 1.000 84.92350 249 LEU A CA 1
ATOM 1444 C C . LEU A 1 179 ? 0.78787 27.44967 8.61250 1.000 77.24410 249 LEU A C 1
ATOM 1445 O O . LEU A 1 179 ? 1.36310 26.36018 8.66097 1.000 77.88066 249 LEU A O 1
ATOM 1450 N N . LYS A 1 180 ? 0.76552 28.20770 7.51823 1.000 69.11039 250 LYS A N 1
ATOM 1451 C CA . LYS A 1 180 ? 1.39088 27.80703 6.25783 1.000 65.49736 250 LYS A CA 1
ATOM 1452 C C . LYS A 1 180 ? 2.31324 28.92086 5.77973 1.000 63.44424 250 LYS A C 1
ATOM 1453 O O . LYS A 1 180 ? 1.99119 29.64893 4.83347 1.000 68.06645 250 LYS A O 1
ATOM 1459 N N . PRO A 1 181 ? 3.48291 29.07159 6.40904 1.000 64.86214 251 PRO A N 1
ATOM 1460 C CA . PRO A 1 181 ? 4.36361 30.19866 6.05540 1.000 67.96764 251 PRO A CA 1
ATOM 1461 C C . PRO A 1 181 ? 4.86578 30.15649 4.62309 1.000 65.64651 251 PRO A C 1
ATOM 1462 O O . PRO A 1 181 ? 5.07566 31.21715 4.02070 1.000 63.00530 251 PRO A O 1
ATOM 1466 N N . PHE A 1 182 ? 5.06816 28.96733 4.05832 1.000 56.17297 252 PHE A N 1
ATOM 1467 C CA . PHE A 1 182 ? 5.57650 28.82117 2.70144 1.000 55.32363 252 PHE A CA 1
ATOM 1468 C C . PHE A 1 182 ? 4.47234 28.56427 1.68419 1.000 56.51481 252 PHE A C 1
ATOM 1469 O O . PHE A 1 182 ? 4.76986 28.19634 0.54350 1.000 54.64861 252 PHE A O 1
ATOM 1477 N N . GLY A 1 183 ? 3.21139 28.75116 2.06423 1.000 55.99743 253 GLY A N 1
ATOM 1478 C CA .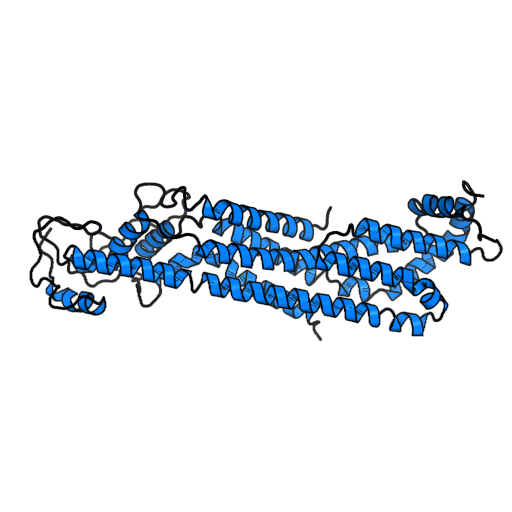 GLY A 1 183 ? 2.11137 28.38812 1.19398 1.000 54.31713 253 GLY A CA 1
ATOM 1479 C C . GLY A 1 183 ? 1.85595 26.89478 1.20753 1.000 54.24935 253 GLY A C 1
ATOM 1480 O O . GLY A 1 183 ? 1.98625 26.25084 2.25272 1.000 48.49734 253 GLY A O 1
ATOM 1481 N N . ASP A 1 184 ? 1.49690 26.33024 0.05512 1.000 56.72751 254 ASP A N 1
ATOM 1482 C CA . ASP A 1 184 ? 1.21947 24.90579 -0.07033 1.000 57.07846 254 ASP A CA 1
ATOM 1483 C C . ASP A 1 184 ? 2.41846 24.11403 -0.58092 1.000 55.73920 254 ASP A C 1
ATOM 1484 O O . ASP A 1 184 ? 2.28239 22.92168 -0.87176 1.000 57.61042 254 ASP A O 1
ATOM 1489 N N . VAL A 1 185 ? 3.58415 24.75300 -0.70129 1.000 50.87432 255 VAL A N 1
ATOM 1490 C CA . VAL A 1 185 ? 4.76509 24.05653 -1.22386 1.000 48.27572 255 VAL A CA 1
ATOM 1491 C C . VAL A 1 185 ? 5.21424 22.92714 -0.30323 1.000 43.29168 255 VAL A C 1
ATOM 1492 O O . VAL A 1 185 ? 5.48377 21.82038 -0.81380 1.000 41.53230 255 VAL A O 1
ATOM 1496 N N . PRO A 1 186 ? 5.33264 23.10525 1.01723 1.000 46.02963 256 PRO A N 1
ATOM 1497 C CA . PRO A 1 186 ? 5.73732 21.96848 1.86215 1.000 43.57252 256 PRO A CA 1
ATOM 1498 C C . PRO A 1 186 ? 4.76328 20.80414 1.82534 1.000 55.91609 256 PRO A C 1
ATOM 1499 O O . PRO A 1 186 ? 5.19371 19.64520 1.75861 1.000 51.10768 256 PRO A O 1
ATOM 1503 N N . ASP A 1 187 ? 3.45743 21.07884 1.87075 1.000 59.36739 257 ASP A N 1
ATOM 1504 C CA . ASP A 1 187 ? 2.47587 19.99876 1.86294 1.000 54.72017 257 ASP A CA 1
ATOM 1505 C C . ASP A 1 187 ? 2.49549 19.23948 0.54257 1.000 50.09500 257 ASP A C 1
ATOM 1506 O O . ASP A 1 187 ? 2.42126 18.00524 0.53080 1.000 49.45985 257 ASP A O 1
ATOM 1511 N N . LYS A 1 188 ? 2.59200 19.95567 -0.58016 1.000 47.08967 258 LYS A N 1
ATOM 1512 C CA . LYS A 1 188 ? 2.66025 19.28049 -1.87194 1.000 48.38284 258 LYS A CA 1
ATOM 1513 C C . LYS A 1 188 ? 3.93495 18.45649 -1.99265 1.000 48.95140 258 LYS A C 1
ATOM 1514 O O . LYS A 1 188 ? 3.92023 17.35335 -2.54979 1.000 47.84158 258 LYS A O 1
ATOM 1520 N N . LEU A 1 189 ? 5.04727 18.97185 -1.46719 1.000 48.46208 259 LEU A N 1
ATOM 1521 C CA . LEU A 1 189 ? 6.30780 18.24338 -1.55180 1.000 47.33605 259 LEU A CA 1
ATOM 1522 C C . LEU A 1 189 ? 6.31942 17.04786 -0.60684 1.000 47.34538 259 LEU A C 1
ATOM 1523 O O . LEU A 1 189 ? 6.86560 15.99099 -0.94256 1.000 42.77601 259 LEU A O 1
ATOM 1528 N N . SER A 1 190 ? 5.71628 17.19280 0.57599 1.000 48.10995 260 SER A N 1
ATOM 1529 C CA . SER A 1 190 ? 5.69787 16.09341 1.53581 1.000 47.48765 260 SER A CA 1
ATOM 1530 C C . SER A 1 190 ? 4.90435 14.90651 1.00532 1.000 44.03953 260 SER A C 1
ATOM 1531 O O . SER A 1 190 ? 5.29352 13.75084 1.20757 1.000 47.88876 260 SER A O 1
ATOM 1534 N N . VAL A 1 191 ? 3.78707 15.16989 0.32563 1.000 40.18080 261 VAL A N 1
ATOM 1535 C CA . VAL A 1 191 ? 2.97259 14.07999 -0.20052 1.000 47.33612 261 VAL A CA 1
ATOM 1536 C C . VAL A 1 191 ? 3.67706 13.40036 -1.36736 1.000 47.97867 261 VAL A C 1
ATOM 1537 O O . VAL A 1 191 ? 3.69425 12.16749 -1.46536 1.000 39.97112 261 VAL A O 1
ATOM 1541 N N . GLN A 1 192 ? 4.27036 14.18824 -2.26851 1.000 46.15026 262 GLN A N 1
ATOM 1542 C CA . GLN A 1 192 ? 4.95958 13.60496 -3.41431 1.000 49.10855 262 GLN A CA 1
ATOM 1543 C C . GLN A 1 192 ? 6.17398 12.79118 -2.98667 1.000 50.06676 262 GLN A C 1
ATOM 1544 O O . GLN A 1 192 ? 6.49351 11.78066 -3.62296 1.000 46.05858 262 GLN A O 1
ATOM 1550 N N . ILE A 1 193 ? 6.85522 13.20450 -1.91579 1.000 47.38250 263 ILE A N 1
ATOM 1551 C CA . ILE A 1 193 ? 7.95930 12.40648 -1.39136 1.000 41.13733 263 ILE A CA 1
ATOM 1552 C C . ILE A 1 193 ? 7.43362 11.13222 -0.74147 1.000 45.72996 263 ILE A C 1
ATOM 1553 O O . ILE A 1 193 ? 7.97440 10.03989 -0.95454 1.000 46.38180 263 ILE A O 1
ATOM 1558 N N . LYS A 1 194 ? 6.36896 11.24940 0.05477 1.000 46.01485 264 LYS A N 1
ATOM 1559 C CA . LYS A 1 194 ? 5.80956 10.08287 0.72904 1.000 43.32224 264 LYS A CA 1
ATOM 1560 C C . LYS A 1 194 ? 5.31227 9.05348 -0.27836 1.000 45.72995 264 LYS A C 1
ATOM 1561 O O . LYS A 1 194 ? 5.61531 7.86040 -0.16284 1.000 38.55873 264 LYS A O 1
ATOM 1567 N N . ARG A 1 195 ? 4.54643 9.49945 -1.27857 1.000 45.96129 265 ARG A N 1
ATOM 1568 C CA . ARG A 1 195 ? 4.07407 8.58297 -2.31218 1.000 44.71820 265 ARG A CA 1
ATOM 1569 C C . ARG A 1 195 ? 5.23711 7.89270 -3.01074 1.000 45.25370 265 ARG A C 1
ATOM 1570 O O . ARG A 1 195 ? 5.17688 6.69065 -3.29477 1.000 45.95434 265 ARG A O 1
ATOM 1578 N N . SER A 1 196 ? 6.30535 8.63978 -3.29504 1.000 45.06512 266 SER A N 1
ATOM 1579 C CA . SER A 1 196 ? 7.43349 8.07942 -4.03036 1.000 47.05494 266 SER A CA 1
ATOM 1580 C C . SER A 1 196 ? 8.13942 6.99863 -3.22063 1.000 44.54950 266 SER A C 1
ATOM 1581 O O . SER A 1 196 ? 8.46434 5.92846 -3.74668 1.000 45.16993 266 SER A O 1
ATOM 1584 N N . PHE A 1 197 ? 8.37947 7.25818 -1.93358 1.000 43.08082 267 PHE A N 1
ATOM 1585 C CA . PHE A 1 197 ? 9.10809 6.29691 -1.11189 1.000 39.77254 267 PHE A CA 1
ATOM 1586 C C . PHE A 1 197 ? 8.26425 5.06550 -0.80410 1.000 42.57291 267 PHE A C 1
ATOM 1587 O O . PHE A 1 197 ? 8.79233 3.94910 -0.73314 1.000 42.80768 267 PHE A O 1
ATOM 1595 N N . VAL A 1 198 ? 6.95591 5.24289 -0.61373 1.000 44.53768 268 VAL A N 1
ATOM 1596 C CA . VAL A 1 198 ? 6.08681 4.09361 -0.37935 1.000 44.10770 268 VAL A CA 1
ATOM 1597 C C . VAL A 1 198 ? 6.01480 3.22199 -1.62658 1.000 40.99599 268 VAL A C 1
ATOM 1598 O O . VAL A 1 198 ? 6.13197 1.99452 -1.55190 1.000 41.47685 268 VAL A O 1
ATOM 1602 N N . ALA A 1 199 ? 5.83452 3.84412 -2.79400 1.000 41.47261 269 ALA A N 1
ATOM 1603 C CA . ALA A 1 199 ? 5.76452 3.07688 -4.03309 1.000 38.78235 269 ALA A CA 1
ATOM 1604 C C . ALA A 1 199 ? 7.09451 2.40112 -4.34411 1.000 42.48185 269 ALA A C 1
ATOM 1605 O O . ALA A 1 199 ? 7.11953 1.26756 -4.83805 1.000 46.00491 269 ALA A O 1
ATOM 1607 N N . THR A 1 200 ? 8.20973 3.07546 -4.05598 1.000 41.10959 270 THR A N 1
ATOM 1608 C CA . THR A 1 200 ? 9.51860 2.50346 -4.35736 1.000 39.85838 270 THR A CA 1
ATOM 1609 C C . THR A 1 200 ? 9.81302 1.30343 -3.46552 1.000 41.91326 270 THR A C 1
ATOM 1610 O O . THR A 1 200 ? 10.25352 0.25283 -3.94620 1.000 40.96458 270 THR A O 1
ATOM 1614 N N . ARG A 1 201 ? 9.57340 1.44084 -2.16032 1.000 41.37030 271 ARG A N 1
ATOM 1615 C CA . ARG A 1 201 ? 9.82894 0.33689 -1.24165 1.000 39.66588 271 ARG A CA 1
ATOM 1616 C C . ARG A 1 201 ? 8.89460 -0.83503 -1.51453 1.000 38.94894 271 ARG A C 1
ATOM 1617 O O . ARG A 1 201 ? 9.33422 -1.98878 -1.57989 1.000 38.57428 271 ARG A O 1
ATOM 1625 N N . THR A 1 202 ? 7.59886 -0.55619 -1.67899 1.000 36.20379 272 THR A N 1
ATOM 1626 C CA . THR A 1 202 ? 6.63003 -1.62636 -1.89601 1.000 38.01868 272 THR A CA 1
ATOM 1627 C C . THR A 1 202 ? 6.92809 -2.39401 -3.17932 1.000 40.37547 272 THR A C 1
ATOM 1628 O O . THR A 1 202 ? 6.74820 -3.61593 -3.23620 1.000 46.53716 272 THR A O 1
ATOM 1632 N N . TYR A 1 203 ? 7.39214 -1.69321 -4.21548 1.000 37.38946 273 TYR A N 1
ATOM 1633 C CA . TYR A 1 203 ? 7.72400 -2.34242 -5.48019 1.000 36.71392 273 TYR A CA 1
ATOM 1634 C C . TYR A 1 203 ? 8.77623 -3.42734 -5.27724 1.000 41.28354 273 TYR A C 1
ATOM 1635 O O . TYR A 1 203 ? 8.61331 -4.56519 -5.73377 1.000 36.07229 273 TYR A O 1
ATOM 1644 N N . GLY A 1 204 ? 9.86448 -3.09368 -4.57856 1.000 37.70124 274 GLY A N 1
ATOM 1645 C CA . GLY A 1 204 ? 10.89203 -4.08224 -4.30108 1.000 35.86866 274 GLY A CA 1
ATOM 1646 C C . GLY A 1 204 ? 10.50137 -5.10470 -3.25721 1.000 40.50885 274 GLY A C 1
ATOM 1647 O O . GLY A 1 204 ? 10.90633 -6.26793 -3.34661 1.000 43.79231 274 GLY A O 1
ATOM 1648 N N . GLN A 1 205 ? 9.72076 -4.69942 -2.25521 1.000 35.40785 275 GLN A N 1
ATOM 1649 C CA . GLN A 1 205 ? 9.32857 -5.64475 -1.21336 1.000 36.61173 275 GLN A CA 1
ATOM 1650 C C . GLN A 1 205 ? 8.32886 -6.66889 -1.73928 1.000 42.30193 275 GLN A C 1
ATOM 1651 O O . GLN A 1 205 ? 8.42222 -7.86087 -1.41819 1.000 39.81062 275 GLN A O 1
ATOM 1657 N N . ALA A 1 206 ? 7.36596 -6.22317 -2.54932 1.000 41.00738 276 ALA A N 1
ATOM 1658 C CA . ALA A 1 206 ? 6.40610 -7.15220 -3.13477 1.000 42.94925 276 ALA A CA 1
ATOM 1659 C C . ALA A 1 206 ? 7.09035 -8.11707 -4.09431 1.000 42.12883 276 ALA A C 1
ATOM 1660 O O . ALA A 1 206 ? 6.71891 -9.29386 -4.17007 1.000 38.08577 276 ALA A O 1
ATOM 1662 N N . LEU A 1 207 ? 8.09136 -7.63854 -4.83611 1.000 37.70188 277 LEU A N 1
ATOM 1663 C CA . LEU A 1 207 ? 8.82475 -8.52540 -5.73193 1.000 34.86321 277 LEU A CA 1
ATOM 1664 C C . LEU A 1 207 ? 9.60240 -9.57547 -4.94759 1.000 36.65563 277 LEU A C 1
ATOM 1665 O O . LEU A 1 207 ? 9.71101 -10.72840 -5.38136 1.000 37.30574 277 LEU A O 1
ATOM 1670 N N . THR A 1 208 ? 10.14143 -9.19763 -3.78593 1.000 39.18301 278 THR A N 1
ATOM 1671 C CA . THR A 1 208 ? 10.85508 -10.15671 -2.94792 1.000 37.86365 278 THR A CA 1
ATOM 1672 C C . THR A 1 208 ? 9.90770 -11.21586 -2.39902 1.000 36.94060 278 THR A C 1
ATOM 1673 O O . THR A 1 208 ? 10.20882 -12.41474 -2.43918 1.000 43.12399 278 THR A O 1
ATOM 1677 N N . THR A 1 209 ? 8.75554 -10.78885 -1.87715 1.000 37.68141 279 THR A N 1
ATOM 1678 C CA . THR A 1 209 ? 7.79738 -11.73990 -1.32490 1.000 43.36769 279 THR A CA 1
ATOM 1679 C C . THR A 1 209 ? 7.28086 -12.68930 -2.39833 1.000 42.35204 279 THR A C 1
ATOM 1680 O O . THR A 1 209 ? 7.08455 -13.88226 -2.13827 1.000 37.39915 279 THR A O 1
ATOM 1684 N N . ALA A 1 210 ? 7.06281 -12.18112 -3.61428 1.000 37.07126 280 ALA A N 1
ATOM 1685 C CA . ALA A 1 210 ? 6.63606 -13.04899 -4.70710 1.000 34.53891 280 ALA A CA 1
ATOM 1686 C C . ALA A 1 210 ? 7.68775 -14.10542 -5.01563 1.000 35.38661 280 ALA A C 1
ATOM 1687 O O . ALA A 1 210 ? 7.35182 -15.24332 -5.36208 1.000 45.45005 280 ALA A O 1
ATOM 1689 N N . SER A 1 211 ? 8.96805 -13.74715 -4.90166 1.000 37.11944 281 SER A N 1
ATOM 1690 C CA . SER A 1 211 ? 10.02484 -14.73295 -5.10011 1.000 32.62954 281 SER A CA 1
ATOM 1691 C C . SER A 1 211 ? 10.05746 -15.74068 -3.95926 1.000 36.83313 281 SER A C 1
ATOM 1692 O O . SER A 1 211 ? 10.35628 -16.92090 -4.17474 1.000 44.09261 281 SER A O 1
ATOM 1695 N N . GLU A 1 212 ? 9.74990 -15.29511 -2.73960 1.000 40.54163 282 GLU A N 1
ATOM 1696 C CA . GLU A 1 212 ? 9.77022 -16.19656 -1.59234 1.000 38.41037 282 GLU A CA 1
ATOM 1697 C C . GLU A 1 212 ? 8.59562 -17.16668 -1.63224 1.000 41.16263 282 GLU A C 1
ATOM 1698 O O . GLU A 1 212 ? 8.76722 -18.37132 -1.41072 1.000 47.50397 282 GLU A O 1
ATOM 1704 N N . VAL A 1 213 ? 7.38971 -16.66125 -1.90901 1.000 36.01317 283 VAL A N 1
ATOM 1705 C CA . VAL A 1 213 ? 6.22474 -17.54038 -1.93023 1.000 38.57164 283 VAL A CA 1
ATOM 1706 C C . VAL A 1 213 ? 6.29478 -18.50022 -3.10999 1.000 41.45553 283 VAL A C 1
ATOM 17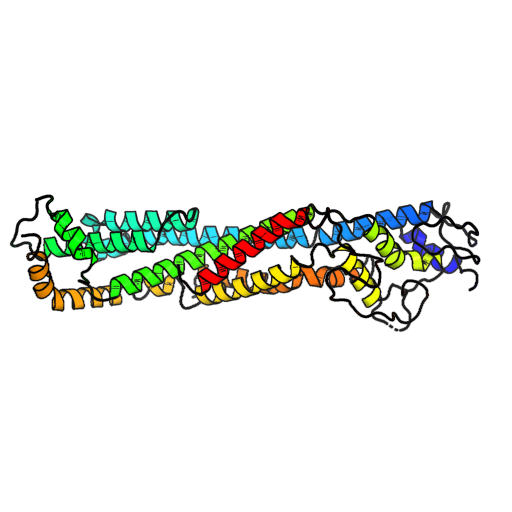07 O O . VAL A 1 213 ? 5.82969 -19.64171 -3.01409 1.000 47.85950 283 VAL A O 1
ATOM 1711 N N . ALA A 1 214 ? 6.88002 -18.07044 -4.23112 1.000 41.00428 284 ALA A N 1
ATOM 1712 C CA . ALA A 1 214 ? 7.04978 -18.97547 -5.36231 1.000 41.84167 284 ALA A CA 1
ATOM 1713 C C . ALA A 1 214 ? 7.99171 -20.11782 -5.00951 1.000 44.88470 284 ALA A C 1
ATOM 1714 O O . ALA A 1 214 ? 7.75459 -21.26932 -5.39102 1.000 45.42311 284 ALA A O 1
ATOM 1716 N N . LYS A 1 215 ? 9.06214 -19.81963 -4.27024 1.000 45.05227 285 LYS A N 1
ATOM 1717 C CA . LYS A 1 215 ? 9.99624 -20.86417 -3.86758 1.000 39.12052 285 LYS A CA 1
ATOM 1718 C C . LYS A 1 215 ? 9.34964 -21.85917 -2.91138 1.000 40.37708 285 LYS A C 1
ATOM 1719 O O . LYS A 1 215 ? 9.66520 -23.05383 -2.95634 1.000 43.97204 285 LYS A O 1
ATOM 1725 N N . LYS A 1 216 ? 8.44312 -21.39301 -2.04910 1.000 40.74129 286 LYS A N 1
ATOM 1726 C CA . LYS A 1 216 ? 7.78034 -22.28472 -1.10375 1.000 46.27879 286 LYS A CA 1
ATOM 1727 C C . LYS A 1 216 ? 6.79983 -23.23573 -1.78024 1.000 45.49194 286 LYS A C 1
ATOM 1728 O O . LYS A 1 216 ? 6.47825 -24.28183 -1.20571 1.000 43.78798 286 LYS A O 1
ATOM 1734 N N . VAL A 1 217 ? 6.31247 -22.89861 -2.97781 1.000 41.78722 287 VAL A N 1
ATOM 1735 C CA . VAL A 1 217 ? 5.43025 -23.80275 -3.70729 1.000 43.82098 287 VAL A CA 1
ATOM 1736 C C . VAL A 1 217 ? 6.14435 -25.10455 -4.04666 1.000 42.03175 287 VAL A C 1
ATOM 1737 O O . VAL A 1 217 ? 5.49537 -26.13986 -4.23219 1.000 42.66385 287 VAL A O 1
ATOM 1741 N N . LEU A 1 218 ? 7.47931 -25.08331 -4.10031 1.000 41.62117 288 LEU A N 1
ATOM 1742 C CA . LEU A 1 218 ? 8.24937 -26.29456 -4.36051 1.000 42.61305 288 LEU A CA 1
ATOM 1743 C C . LEU A 1 218 ? 8.07338 -27.34446 -3.27168 1.000 43.55029 288 LEU A C 1
ATOM 1744 O O . LEU A 1 218 ? 8.36066 -28.52149 -3.51212 1.000 47.70172 288 LEU A O 1
ATOM 1749 N N . ASN A 1 219 ? 7.62070 -26.94849 -2.08131 1.000 43.58690 289 ASN A N 1
ATOM 1750 C CA . ASN A 1 219 ? 7.43701 -27.88604 -0.98128 1.000 45.88414 289 ASN A CA 1
ATOM 1751 C C . ASN A 1 219 ? 6.20419 -28.76608 -1.14171 1.000 49.32112 289 ASN A C 1
ATOM 1752 O O . ASN A 1 219 ? 6.05492 -29.73367 -0.38738 1.000 48.47173 289 ASN A O 1
ATOM 1757 N N . VAL A 1 220 ? 5.32532 -28.46156 -2.09047 1.000 48.20045 290 VAL A N 1
ATOM 1758 C CA . VAL A 1 220 ? 4.08358 -29.20534 -2.26745 1.000 45.36858 290 VAL A CA 1
ATOM 1759 C C . VAL A 1 220 ? 4.34715 -30.37919 -3.20094 1.000 48.62325 290 VAL A C 1
ATOM 1760 O O . VAL A 1 220 ? 4.68008 -30.18855 -4.37580 1.000 53.88822 290 VAL A O 1
ATOM 1764 N N . ARG A 1 221 ? 4.19339 -31.59200 -2.68021 1.000 49.86207 291 ARG A N 1
ATOM 1765 C CA . ARG A 1 221 ? 4.40100 -32.80184 -3.45968 1.000 47.21256 291 ARG A CA 1
ATOM 1766 C C . ARG A 1 221 ? 3.11896 -33.20313 -4.17698 1.000 42.97011 291 ARG A C 1
ATOM 1767 O O . ARG A 1 221 ? 2.00967 -32.91060 -3.72258 1.000 41.59066 291 ARG A O 1
ATOM 1775 N N . LEU A 1 222 ? 3.28325 -33.87717 -5.31066 1.000 45.03225 292 LEU A N 1
ATOM 1776 C CA . LEU A 1 222 ? 2.14058 -34.43662 -6.01512 1.000 46.07509 292 LEU A CA 1
ATOM 1777 C C . LEU A 1 222 ? 1.50614 -35.54758 -5.18507 1.000 45.85661 292 LEU A C 1
ATOM 1778 O O . LEU A 1 222 ? 2.18314 -36.25238 -4.43330 1.000 50.38547 292 LEU A O 1
ATOM 1783 N N . ASN A 1 223 ? 0.19131 -35.69238 -5.31353 1.000 44.26066 293 ASN A N 1
ATOM 1784 C CA . ASN A 1 223 ? -0.54530 -36.69253 -4.55612 1.000 49.07847 293 ASN A CA 1
ATOM 1785 C C . ASN A 1 223 ? -0.74613 -37.95762 -5.38638 1.000 51.90363 293 ASN A C 1
ATOM 1786 O O . ASN A 1 223 ? -0.44988 -38.00658 -6.58267 1.000 49.05837 293 ASN A O 1
ATOM 1791 N N . ALA A 1 224 ? -1.26835 -38.99352 -4.72336 1.000 53.91330 294 ALA A N 1
ATOM 1792 C CA . ALA A 1 224 ? -1.46412 -40.28188 -5.38074 1.000 47.44998 294 ALA A CA 1
ATOM 1793 C C . ALA A 1 224 ? -2.46393 -40.19359 -6.52543 1.000 47.93129 294 ALA A C 1
ATOM 1794 O O . ALA A 1 224 ? -2.31282 -40.89527 -7.53212 1.000 45.13291 294 ALA A O 1
ATOM 1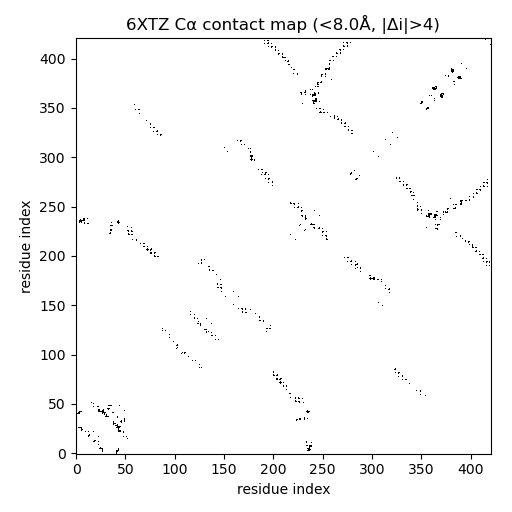796 N N . ASP A 1 225 ? -3.48535 -39.34183 -6.39790 1.000 52.67088 295 ASP A N 1
ATOM 1797 C CA . ASP A 1 225 ? -4.45507 -39.19970 -7.47958 1.000 48.89961 295 ASP A CA 1
ATOM 1798 C C . ASP A 1 225 ? -3.80926 -38.64706 -8.74214 1.000 47.52473 295 ASP A C 1
ATOM 1799 O O . ASP A 1 225 ? -4.25008 -38.96312 -9.85384 1.000 47.59594 295 ASP A O 1
ATOM 1804 N N . CYS A 1 226 ? -2.76580 -37.82723 -8.59517 1.000 47.34493 296 CYS A N 1
ATOM 1805 C CA . CYS A 1 226 ? -2.06253 -37.31692 -9.76706 1.000 49.42372 296 CYS A CA 1
ATOM 1806 C C . CYS A 1 226 ? -1.29312 -38.42304 -10.47442 1.000 48.55619 296 CYS A C 1
ATOM 1807 O O . CYS A 1 226 ? -1.26037 -38.46999 -11.70945 1.000 46.27632 296 CYS A O 1
ATOM 1810 N N . THR A 1 227 ? -0.66135 -39.31522 -9.70750 1.000 52.29625 297 THR A N 1
ATOM 1811 C CA . THR A 1 227 ? 0.11858 -40.39251 -10.30784 1.000 52.58922 297 THR A CA 1
ATOM 1812 C C . THR A 1 227 ? -0.74043 -41.25191 -11.22652 1.000 47.93440 297 THR A C 1
ATOM 1813 O O . THR A 1 227 ? -0.31557 -41.60409 -12.33175 1.000 46.01537 297 THR A O 1
ATOM 1817 N N . GLY A 1 228 ? -1.96039 -41.58010 -10.79632 1.000 46.84632 298 GLY A N 1
ATOM 1818 C CA . GLY A 1 228 ? -2.81886 -42.42575 -11.61235 1.000 44.36196 298 GLY A CA 1
ATOM 1819 C C . GLY A 1 228 ? -3.17832 -41.78983 -12.94168 1.000 46.96009 298 GLY A C 1
ATOM 1820 O O . GLY A 1 228 ? -3.03312 -42.40675 -14.00025 1.000 50.26530 298 GLY A O 1
ATOM 1821 N N . ALA A 1 229 ? -3.65297 -40.54209 -12.90462 1.000 46.11012 299 ALA A N 1
ATOM 1822 C CA . ALA A 1 229 ? -4.03917 -39.86065 -14.13570 1.000 42.96268 299 ALA A CA 1
ATOM 1823 C C . ALA A 1 229 ? -2.83689 -39.57858 -15.02529 1.000 43.02059 299 ALA A C 1
ATOM 1824 O O . ALA A 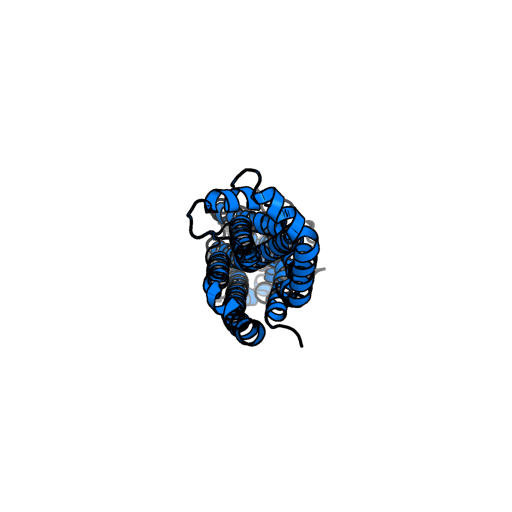1 229 ? -2.96627 -39.56536 -16.25445 1.000 44.64449 299 ALA A O 1
ATOM 1826 N N . LEU A 1 230 ? -1.66566 -39.35779 -14.42625 1.000 44.52504 300 LEU A N 1
ATOM 1827 C CA . LEU A 1 230 ? -0.47674 -39.03133 -15.20624 1.000 46.16999 300 LEU A CA 1
ATOM 1828 C C . LEU A 1 230 ? -0.00451 -40.22616 -16.02634 1.000 46.38841 300 LEU A C 1
ATOM 1829 O O . LEU A 1 230 ? 0.39864 -40.07282 -17.18505 1.000 48.93667 300 LEU A O 1
ATOM 1834 N N . THR A 1 231 ? -0.05139 -41.42453 -15.44574 1.000 50.58871 301 THR A N 1
ATOM 1835 C CA . THR A 1 231 ? 0.42257 -42.61051 -16.15000 1.000 47.91862 301 THR A CA 1
ATOM 1836 C C . THR A 1 231 ? -0.56752 -43.06887 -17.21168 1.000 44.81170 301 THR A C 1
ATOM 1837 O O . THR A 1 231 ? -0.15976 -43.51420 -18.29022 1.000 43.65213 301 THR A O 1
ATOM 1841 N N . LYS A 1 232 ? -1.86817 -42.97458 -16.92189 1.000 48.06358 302 LYS A N 1
ATOM 1842 C CA . LYS A 1 232 ? -2.87250 -43.28509 -17.93298 1.000 48.95385 302 LYS A CA 1
ATOM 1843 C C . LYS A 1 232 ? -2.73197 -42.37818 -19.14674 1.000 47.88283 302 LYS A C 1
ATOM 1844 O O . LYS A 1 232 ? -2.98895 -42.80650 -20.27820 1.000 46.48729 302 LYS A O 1
ATOM 1850 N N . MET A 1 233 ? -2.30337 -41.13337 -18.93416 1.000 45.94034 303 MET A N 1
ATOM 1851 C CA . MET A 1 233 ? -2.15672 -40.19018 -20.03463 1.000 42.97731 303 MET A CA 1
ATOM 1852 C C . MET A 1 233 ? -0.87321 -40.44113 -20.81556 1.000 43.37883 303 MET A C 1
ATOM 1853 O O . MET A 1 233 ? -0.88694 -40.46869 -22.04984 1.000 44.42096 303 MET A O 1
ATOM 1858 N N . GLN A 1 234 ? 0.24263 -40.64014 -20.11541 1.000 49.68614 304 GLN A N 1
ATOM 1859 C CA . GLN A 1 234 ? 1.54689 -40.61383 -20.76721 1.000 57.28889 304 GLN A CA 1
ATOM 1860 C C . GLN A 1 234 ? 2.03937 -41.99325 -21.19673 1.000 52.60970 304 GLN A C 1
ATOM 1861 O O . GLN A 1 234 ? 2.68871 -42.11421 -22.24181 1.000 53.39193 304 GLN A O 1
ATOM 1867 N N . HIS A 1 235 ? 1.75001 -43.04038 -20.42403 1.000 55.25970 305 HIS A N 1
ATOM 1868 C CA . HIS A 1 235 ? 2.35297 -44.34697 -20.66343 1.000 50.57059 305 HIS A CA 1
ATOM 1869 C C . HIS A 1 235 ? 1.37322 -45.44620 -21.04960 1.000 54.15397 305 HIS A C 1
ATOM 1870 O O . HIS A 1 235 ? 1.76323 -46.36158 -21.77896 1.000 56.64959 305 HIS A O 1
ATOM 1877 N N . CYS A 1 236 ? 0.12315 -45.39368 -20.58551 1.000 55.51153 306 CYS A N 1
ATOM 1878 C CA . CYS A 1 236 ? -0.78970 -46.51419 -20.78855 1.000 55.55391 306 CYS A CA 1
ATOM 1879 C C . CYS A 1 236 ? -1.17364 -46.72457 -22.24688 1.000 56.83386 306 CYS A C 1
ATOM 1880 O O . CYS A 1 236 ? -1.73491 -47.77737 -22.57002 1.000 54.89626 306 CYS A O 1
ATOM 1883 N N . GLY A 1 237 ? -0.89088 -45.76392 -23.12818 1.000 56.39364 307 GLY A N 1
ATOM 1884 C CA . GLY A 1 237 ? -1.14547 -45.98203 -24.54208 1.000 56.54050 307 GLY A CA 1
ATOM 1885 C C . GLY A 1 237 ? -0.32654 -47.12650 -25.10720 1.000 54.98131 307 GLY A C 1
ATOM 1886 O O . GLY A 1 237 ? -0.82548 -47.92761 -25.90065 1.000 51.91427 307 GLY A O 1
ATOM 1887 N N . ALA A 1 238 ? 0.94020 -47.22629 -24.69659 1.000 55.19837 308 ALA A N 1
ATOM 1888 C CA . ALA A 1 238 ? 1.78665 -48.31332 -25.17374 1.000 50.99476 308 ALA A CA 1
ATOM 1889 C C . ALA A 1 238 ? 1.34174 -49.65849 -24.61579 1.000 55.36325 308 ALA A C 1
ATOM 1890 O O . ALA A 1 238 ? 1.59111 -50.69811 -25.23628 1.000 50.99886 308 ALA A O 1
ATOM 1892 N N . CYS A 1 239 ? 0.68710 -49.66372 -23.45227 1.000 55.36517 309 CYS A N 1
ATOM 1893 C CA . CYS A 1 239 ? 0.19441 -50.91510 -22.88981 1.000 55.45357 309 CYS A CA 1
ATOM 1894 C C . CYS A 1 239 ? -0.91723 -51.53188 -23.72982 1.000 56.75852 309 CYS A C 1
ATOM 1895 O O . CYS A 1 239 ? -1.16712 -52.73615 -23.61370 1.000 57.65714 309 CYS A O 1
ATOM 1898 N N . LYS A 1 240 ? -1.58496 -50.74295 -24.56946 1.000 56.07429 310 LYS A N 1
ATOM 1899 C CA . LYS A 1 240 ? -2.56857 -51.25782 -25.51161 1.000 60.28377 310 LYS A CA 1
ATOM 1900 C C . LYS A 1 240 ? -1.99961 -51.44234 -26.91181 1.000 59.55561 310 LYS A C 1
ATOM 1901 O O . LYS A 1 240 ? -2.76886 -51.59738 -27.86517 1.000 58.53238 310 LYS A O 1
ATOM 1907 N N . GLY A 1 241 ? -0.67750 -51.43365 -27.05811 1.000 57.30140 311 GLY A N 1
ATOM 1908 C CA . GLY A 1 241 ? -0.06751 -51.58139 -28.36104 1.000 57.52139 311 GLY A CA 1
ATOM 1909 C C . GLY A 1 241 ? -0.04961 -50.32893 -29.20548 1.000 64.16677 311 GLY A C 1
ATOM 1910 O O . GLY A 1 241 ? 0.37758 -50.38919 -30.36415 1.000 70.40148 311 GLY A O 1
ATOM 1911 N N . TYR A 1 242 ? -0.49311 -49.19676 -28.66612 1.000 60.04159 312 TYR A N 1
ATOM 1912 C CA . TYR A 1 242 ? -0.52766 -47.94432 -29.40660 1.000 64.06666 312 TYR A CA 1
ATOM 1913 C C . TYR A 1 242 ? 0.80489 -47.21698 -29.28346 1.000 62.12739 312 TYR A C 1
ATOM 1914 O O . TYR A 1 242 ? 1.43958 -47.22939 -28.22512 1.000 56.80755 312 TYR A O 1
ATOM 1923 N N . THR A 1 243 ? 1.22337 -46.57866 -30.37579 1.000 63.52432 313 THR A N 1
ATOM 1924 C CA . THR A 1 243 ? 2.46113 -45.81439 -30.39926 1.000 61.74174 313 THR A CA 1
ATOM 1925 C C . THR A 1 243 ? 2.24141 -44.30995 -30.45825 1.000 56.87718 313 THR A C 1
ATOM 1926 O O . THR A 1 243 ? 3.21571 -43.55657 -30.35606 1.000 56.12632 313 THR A O 1
ATOM 1930 N N . GLU A 1 244 ? 1.00112 -43.85483 -30.61319 1.000 54.78967 314 GLU A N 1
ATOM 1931 C CA . GLU A 1 244 ? 0.73678 -42.43280 -30.77212 1.000 55.77418 314 GLU A CA 1
ATOM 1932 C C . GLU A 1 244 ? 0.95306 -41.68128 -29.46292 1.000 60.62151 314 GLU A C 1
ATOM 1933 O O . GLU A 1 244 ? 0.82019 -42.23459 -28.36764 1.000 62.00051 314 GLU A O 1
ATOM 1939 N N . LYS A 1 245 ? 1.29087 -40.40061 -29.59285 1.000 58.19247 315 LYS A N 1
ATOM 1940 C CA . LYS A 1 245 ? 1.44566 -39.53224 -28.44182 1.000 59.18872 315 LYS A CA 1
ATOM 1941 C C . LYS A 1 245 ? 0.07907 -39.18334 -27.85375 1.000 56.39880 315 LYS A C 1
ATOM 1942 O O . LYS A 1 245 ? -0.94637 -39.29266 -28.53058 1.000 54.34085 315 LYS A O 1
ATOM 1948 N N . PRO A 1 246 ? 0.03770 -38.77045 -26.58845 1.000 51.89618 316 PRO A N 1
ATOM 1949 C CA . PRO A 1 246 ? -1.23565 -38.34144 -26.00090 1.000 48.67151 316 PRO A CA 1
ATOM 1950 C C . PRO A 1 246 ? -1.73894 -37.06114 -26.64850 1.000 50.25476 316 PRO A C 1
ATOM 1951 O O . PRO A 1 246 ? -0.96540 -36.25057 -27.16395 1.000 51.02186 316 PRO A O 1
ATOM 1955 N N . CYS A 1 247 ? -3.05721 -36.88652 -26.62083 1.000 46.72789 317 CYS A N 1
ATOM 1956 C CA . CYS A 1 247 ? -3.64870 -35.66261 -27.13871 1.000 49.55993 317 CYS A CA 1
ATOM 1957 C C . CYS A 1 247 ? -3.24752 -34.47672 -26.26698 1.000 47.82117 317 CYS A C 1
ATOM 1958 O O . CYS A 1 247 ? -3.06523 -34.60241 -25.05274 1.000 50.71468 317 CYS A O 1
ATOM 1961 N N . THR A 1 248 ? -3.09976 -33.31425 -26.90485 1.000 46.98015 318 THR A N 1
ATOM 1962 C CA . THR A 1 248 ? -2.63302 -32.12801 -26.19317 1.000 42.72975 318 THR A CA 1
ATOM 1963 C C . THR A 1 248 ? -3.60959 -31.72524 -25.09465 1.000 44.46971 318 THR A C 1
ATOM 1964 O O . THR A 1 248 ? -3.23149 -31.60126 -23.92402 1.000 49.58452 318 THR A O 1
ATOM 1968 N N . ASN A 1 249 ? -4.87940 -31.52101 -25.45678 1.000 42.81717 319 ASN A N 1
ATOM 1969 C CA . ASN A 1 249 ? -5.87950 -31.13828 -24.46476 1.000 48.70375 319 ASN A CA 1
ATOM 1970 C C . ASN A 1 249 ? -6.02441 -32.19419 -23.37733 1.000 51.81689 319 ASN A C 1
ATOM 1971 O O . ASN A 1 249 ? -6.27644 -31.85717 -22.21428 1.000 53.58985 319 ASN A O 1
ATOM 1976 N N . TYR A 1 250 ? -5.86494 -33.47041 -23.73265 1.000 43.18323 320 TYR A N 1
ATOM 1977 C CA . TYR A 1 250 ? -5.86778 -34.52741 -22.72812 1.000 45.01290 320 TYR A CA 1
ATOM 1978 C C . TYR A 1 250 ? -4.68888 -34.37127 -21.77410 1.000 46.62523 320 TYR A C 1
ATOM 1979 O O . TYR A 1 250 ? -4.85172 -34.44670 -20.55062 1.000 46.39591 320 TYR A O 1
ATOM 1988 N N . CYS A 1 251 ? -3.49124 -34.13852 -22.31988 1.000 43.30753 321 CYS A N 1
ATOM 1989 C CA . CYS A 1 251 ? -2.32300 -33.91116 -21.47447 1.000 39.55692 321 CYS A CA 1
ATOM 1990 C C . CYS A 1 251 ? -2.50315 -32.67551 -20.60065 1.000 47.93517 321 CYS A C 1
ATOM 1991 O O . CYS A 1 251 ? -2.18254 -32.70167 -19.40634 1.000 49.38565 321 CYS A O 1
ATOM 1994 N N . VAL A 1 252 ? -3.01221 -31.58192 -21.17697 1.000 44.80403 322 VAL A N 1
ATOM 1995 C CA . VAL A 1 252 ? -3.15586 -30.34109 -20.41699 1.000 46.23571 322 VAL A CA 1
ATOM 1996 C C . VAL A 1 252 ? -4.11440 -30.53400 -19.24857 1.000 47.12077 322 VAL A C 1
ATOM 1997 O O . VAL A 1 252 ? -3.85960 -30.06194 -18.13321 1.000 50.54378 322 VAL A O 1
ATOM 2001 N N . ASN A 1 253 ? -5.22498 -31.23868 -19.47962 1.000 44.85356 323 ASN A N 1
ATOM 2002 C CA . ASN A 1 253 ? -6.18602 -31.47152 -18.40655 1.000 45.66737 323 ASN A CA 1
ATOM 2003 C C . ASN A 1 253 ? -5.58555 -32.30184 -17.28038 1.000 46.39502 323 ASN A C 1
ATOM 2004 O O . ASN A 1 253 ? -5.91893 -32.09004 -16.10891 1.000 51.95530 323 ASN A O 1
ATOM 2009 N N . VAL A 1 254 ? -4.70090 -33.24381 -17.60854 1.000 41.58593 324 VAL A N 1
ATOM 2010 C CA . VAL A 1 254 ? -4.09031 -34.07632 -16.57692 1.000 43.68757 324 VAL A CA 1
ATOM 2011 C C . VAL A 1 254 ? -3.11221 -33.25829 -15.74209 1.000 43.27035 324 VAL A C 1
ATOM 2012 O O . VAL A 1 254 ? -3.13699 -33.30423 -14.50613 1.000 43.02132 324 VAL A O 1
ATOM 2016 N N . ILE A 1 255 ? -2.23898 -32.49393 -16.40190 1.000 41.44423 325 ILE A N 1
ATOM 2017 C CA . ILE A 1 255 ? -1.27336 -31.68450 -15.66481 1.000 44.32000 325 ILE A CA 1
ATOM 2018 C C . ILE A 1 255 ? -1.98643 -30.61357 -14.84778 1.000 44.70904 325 ILE A C 1
ATOM 2019 O O . ILE A 1 255 ? -1.57840 -30.30154 -13.72288 1.000 46.23127 325 ILE A O 1
ATOM 2024 N N . LYS A 1 256 ? -3.06266 -30.03745 -15.39334 1.000 42.49607 326 LYS A N 1
ATOM 2025 C CA . LYS A 1 256 ? -3.84301 -29.06564 -14.63184 1.000 47.76063 326 LYS A CA 1
ATOM 2026 C C . LYS A 1 256 ? -4.38553 -29.67921 -13.34770 1.000 50.16646 326 LYS A C 1
ATOM 2027 O O . LYS A 1 256 ? -4.43077 -29.01610 -12.30550 1.000 53.78359 326 LYS A O 1
ATOM 2033 N N . GLY A 1 257 ? -4.79939 -30.94603 -13.40112 1.000 42.88547 327 GLY A N 1
ATOM 2034 C CA . GLY A 1 257 ? -5.27465 -31.60428 -12.19642 1.000 39.13159 327 GLY A CA 1
ATOM 2035 C C . GLY A 1 257 ? -4.15255 -31.92585 -11.22950 1.000 36.78914 327 GLY A C 1
ATOM 2036 O O . GLY A 1 257 ? -4.29962 -31.75551 -10.01585 1.000 39.75436 327 GLY A O 1
ATOM 2037 N N . CYS A 1 258 ? -3.01864 -32.40021 -11.75167 1.000 38.73359 328 CYS A N 1
ATOM 2038 C CA . CYS A 1 258 ? -1.85296 -32.63362 -10.90503 1.000 43.54461 328 CYS A CA 1
ATOM 2039 C C . CYS A 1 258 ? -1.42275 -31.35623 -10.19510 1.000 39.65276 328 CYS A C 1
ATOM 2040 O O . CYS A 1 258 ? -1.02666 -31.38977 -9.02440 1.000 38.88391 328 CYS A O 1
ATOM 2043 N N . LEU A 1 259 ? -1.50248 -30.21814 -10.88477 1.000 42.61636 329 LEU A N 1
ATOM 2044 C CA . LEU A 1 259 ? -1.09488 -28.93126 -10.33657 1.000 43.04333 329 LEU A CA 1
ATOM 2045 C C . LEU A 1 259 ? -2.28737 -28.06999 -9.93459 1.000 44.35127 329 LEU A C 1
ATOM 2046 O O . LEU A 1 259 ? -2.17912 -26.84016 -9.89827 1.000 44.22492 329 LEU A O 1
ATOM 2051 N N . HIS A 1 260 ? -3.42771 -28.69307 -9.62599 1.000 45.42545 330 HIS A N 1
ATOM 2052 C CA . HIS A 1 260 ? -4.62728 -27.92379 -9.31558 1.000 44.42746 330 HIS A CA 1
ATOM 2053 C C . HIS A 1 260 ? -4.52311 -27.18982 -7.98652 1.000 41.24909 330 HIS A C 1
ATOM 2054 O O . HIS A 1 260 ? -5.27237 -26.23353 -7.76413 1.000 43.65590 330 HIS A O 1
ATOM 2061 N N . TYR A 1 261 ? -3.61374 -27.60564 -7.10205 1.000 41.90809 331 TYR A N 1
ATOM 2062 C CA . TYR A 1 261 ? -3.40351 -26.87621 -5.85778 1.000 41.37363 331 TYR A CA 1
ATOM 2063 C C . TYR A 1 261 ? -2.88796 -25.46211 -6.09289 1.000 44.44904 331 TYR A C 1
ATOM 2064 O O . TYR A 1 261 ? -2.84200 -24.67092 -5.14445 1.000 43.33199 331 TYR A O 1
ATOM 2073 N N . GLN A 1 262 ? -2.50539 -25.12987 -7.32472 1.000 44.35747 332 GLN A N 1
ATOM 2074 C CA . GLN A 1 262 ? -2.02767 -23.80499 -7.68770 1.000 43.33320 332 GLN A CA 1
ATOM 2075 C C . GLN A 1 262 ? -3.11790 -22.93157 -8.29443 1.000 45.09046 332 GLN A C 1
ATOM 2076 O O . GLN A 1 262 ? -2.80525 -21.87749 -8.85638 1.000 52.22422 332 GLN A O 1
ATOM 2082 N N . HIS A 1 263 ? -4.38560 -23.34092 -8.19375 1.000 41.89752 333 HIS A N 1
ATOM 2083 C CA . HIS A 1 263 ? -5.45352 -22.64079 -8.90328 1.000 40.06459 333 HIS A CA 1
ATOM 2084 C C . HIS A 1 263 ? -5.63747 -21.22332 -8.37422 1.000 43.20486 333 HIS A C 1
ATOM 2085 O O . HIS A 1 263 ? -5.53359 -20.24895 -9.12908 1.000 50.02902 333 HIS A O 1
ATOM 2092 N N A GLU A 1 264 ? -5.94634 -21.09896 -7.07870 0.583 44.52030 334 GLU A N 1
ATOM 2093 N N B GLU A 1 264 ? -5.90285 -21.07576 -7.07552 0.417 44.23921 334 GLU A N 1
ATOM 2094 C CA A GLU A 1 264 ? -6.07100 -19.78497 -6.45600 0.583 44.34583 334 GLU A CA 1
ATOM 2095 C CA B GLU A 1 264 ? -6.08841 -19.72787 -6.55076 0.417 44.27736 334 GLU A CA 1
ATOM 2096 C C A GLU A 1 264 ? -4.77411 -19.00034 -6.57384 0.583 42.39811 334 GLU A C 1
ATOM 2097 C C B GLU A 1 264 ? -4.77317 -18.96622 -6.44111 0.417 42.28884 334 GLU A C 1
ATOM 2098 O O A GLU A 1 264 ? -4.78831 -17.79874 -6.86560 0.583 42.14243 334 GLU A O 1
ATOM 2099 O O B GLU A 1 264 ? -4.78708 -17.73089 -6.44101 0.417 42.65765 334 GLU A O 1
ATOM 2110 N N . PHE A 1 265 ? -3.64113 -19.66948 -6.35117 1.000 38.57984 335 PHE A N 1
ATOM 2111 C CA . PHE A 1 265 ? -2.35076 -18.99420 -6.40117 1.000 35.57627 335 PHE A CA 1
ATOM 2112 C C . PHE A 1 265 ? -2.07214 -18.43780 -7.78972 1.000 42.33484 335 PHE A C 1
ATOM 2113 O O . PHE A 1 265 ? -1.44611 -17.37941 -7.92047 1.000 44.03942 335 PHE A O 1
ATOM 2121 N N . ASP A 1 266 ? -2.53905 -19.12907 -8.83214 1.000 36.67119 336 ASP A N 1
ATOM 2122 C CA . ASP A 1 266 ? -2.36383 -18.63334 -10.19249 1.000 40.52459 336 ASP A CA 1
ATOM 2123 C C . ASP A 1 266 ? -3.14885 -17.34673 -10.42240 1.000 41.79983 336 ASP A C 1
ATOM 2124 O O . ASP A 1 266 ? -2.62697 -16.39427 -11.01220 1.000 38.43237 336 ASP A O 1
ATOM 2129 N N . SER A 1 267 ? -4.40152 -17.29606 -9.96220 1.000 38.93621 337 SER A N 1
ATOM 2130 C CA . SER A 1 267 ? -5.22073 -16.11275 -10.20333 1.000 41.74993 337 SER A CA 1
ATOM 2131 C C . SER A 1 267 ? -4.68771 -14.90624 -9.44026 1.000 42.71169 337 SER A C 1
ATOM 2132 O O . SER A 1 267 ? -4.64231 -13.79485 -9.98062 1.000 46.09174 337 SER A O 1
ATOM 2135 N N . GLU A 1 268 ? -4.26914 -15.10388 -8.18784 1.000 38.27671 338 GLU A N 1
ATOM 2136 C CA . GLU A 1 268 ? -3.69824 -13.99789 -7.42708 1.000 40.08920 338 GLU A CA 1
ATOM 2137 C C . GLU A 1 268 ? -2.33834 -13.58020 -7.97293 1.000 45.47263 338 GLU A C 1
ATOM 2138 O O . GLU A 1 268 ? -1.96000 -12.40897 -7.85452 1.000 45.84353 338 GLU A O 1
ATOM 2144 N N . TRP A 1 269 ? -1.59334 -14.51538 -8.56909 1.000 43.25702 339 TRP A N 1
ATOM 2145 C CA . TRP A 1 269 ? -0.33651 -14.15631 -9.21815 1.000 41.13472 339 TRP A CA 1
ATOM 2146 C C . TRP A 1 269 ? -0.57635 -13.17744 -10.35988 1.000 45.37198 339 TRP A C 1
ATOM 2147 O O . TRP A 1 269 ? 0.21987 -12.25643 -10.57820 1.000 41.25327 339 TRP A O 1
ATOM 2158 N N . GLU A 1 270 ? -1.67569 -13.35882 -11.09626 1.000 43.37732 340 GLU A N 1
ATOM 2159 C CA . GLU A 1 270 ? -2.04094 -12.39569 -12.12861 1.000 41.38760 340 GLU A CA 1
ATOM 2160 C C . GLU A 1 270 ? -2.39054 -11.04439 -11.51903 1.000 43.20472 340 GLU A C 1
ATOM 2161 O O . GLU A 1 270 ? -2.02328 -9.99863 -12.06716 1.000 44.48249 340 GLU A O 1
ATOM 2167 N N . ASN A 1 271 ? -3.10145 -11.04425 -10.38691 1.000 42.20661 341 ASN A N 1
ATOM 2168 C CA . ASN A 1 271 ? -3.37790 -9.78880 -9.69445 1.000 44.87407 341 ASN A CA 1
ATOM 2169 C C . ASN A 1 271 ? -2.08698 -9.12574 -9.23305 1.000 42.18941 341 ASN A C 1
ATOM 2170 O O . ASN A 1 271 ? -1.95772 -7.89689 -9.28332 1.000 48.94029 341 ASN A O 1
ATOM 2175 N N . PHE A 1 272 ? -1.12082 -9.92740 -8.77696 1.000 41.21646 342 PHE A N 1
ATOM 2176 C CA . PHE A 1 272 ? 0.18078 -9.38673 -8.40038 1.000 42.41916 342 PHE A CA 1
ATOM 2177 C C . PHE A 1 272 ? 0.88108 -8.75014 -9.59425 1.000 39.88068 342 PHE A C 1
ATOM 2178 O O . PHE A 1 272 ? 1.45917 -7.66412 -9.47627 1.000 38.02862 342 PHE A O 1
ATOM 2186 N N . ALA A 1 273 ? 0.84266 -9.41259 -10.75320 1.000 37.45278 343 ALA A N 1
ATOM 2187 C CA . ALA A 1 273 ? 1.51453 -8.87502 -11.93180 1.000 38.19849 343 ALA A CA 1
ATOM 2188 C C . ALA A 1 273 ? 0.84165 -7.59920 -12.42215 1.000 38.67027 343 ALA A C 1
ATOM 2189 O O . ALA A 1 273 ? 1.51577 -6.68283 -12.90526 1.000 39.70656 343 ALA A O 1
ATOM 2191 N N . MET A 1 274 ? -0.48672 -7.52361 -12.31537 1.000 41.93436 344 MET A N 1
ATOM 2192 C CA . MET A 1 274 ? -1.18959 -6.32232 -12.75055 1.000 40.94316 344 MET A CA 1
ATOM 2193 C C . MET A 1 274 ? -0.94721 -5.16594 -11.78946 1.000 43.66847 344 MET A C 1
ATOM 2194 O O . MET A 1 274 ? -0.83135 -4.01155 -12.21524 1.000 41.75149 344 MET A O 1
ATOM 2199 N N . ALA A 1 275 ? -0.86223 -5.45467 -10.49013 1.000 41.34102 345 ALA A N 1
ATOM 2200 C CA . ALA A 1 275 ? -0.57483 -4.40030 -9.52541 1.000 36.12126 345 ALA A CA 1
ATOM 2201 C C . ALA A 1 275 ? 0.87389 -3.93927 -9.62940 1.000 38.27924 345 ALA A C 1
ATOM 2202 O O . ALA A 1 275 ? 1.16720 -2.75310 -9.43916 1.000 40.20832 345 ALA A O 1
ATOM 2204 N N . MET A 1 276 ? 1.79332 -4.86138 -9.93123 1.000 38.59042 346 MET A N 1
ATOM 2205 C CA . MET A 1 276 ? 3.18736 -4.47782 -10.13483 1.000 39.11631 346 MET A CA 1
ATOM 2206 C C . MET A 1 276 ? 3.33887 -3.56519 -11.34373 1.000 38.40937 346 MET A C 1
ATOM 2207 O O . MET A 1 276 ? 4.13653 -2.62090 -11.32122 1.000 35.03923 346 MET A O 1
ATOM 2212 N N . ASP A 1 277 ? 2.59264 -3.83977 -12.41599 1.000 40.56807 347 ASP A N 1
ATOM 2213 C CA . ASP A 1 277 ? 2.67909 -2.99790 -13.60315 1.000 41.10465 347 ASP A CA 1
ATOM 2214 C C . ASP A 1 277 ? 2.11334 -1.60870 -13.34196 1.000 48.53373 347 ASP A C 1
ATOM 2215 O O . ASP A 1 277 ? 2.57222 -0.63028 -13.94303 1.000 49.43943 347 ASP A O 1
ATOM 2220 N N . LYS A 1 278 ? 1.12527 -1.50158 -12.45026 1.000 50.73648 348 LYS A N 1
ATOM 2221 C CA . LYS A 1 278 ? 0.58497 -0.19274 -12.09944 1.000 47.78853 348 LYS A CA 1
ATOM 2222 C C . LYS A 1 278 ? 1.58277 0.61475 -11.27939 1.000 47.63020 348 LYS A C 1
ATOM 2223 O O . LYS A 1 278 ? 1.75746 1.81681 -11.51271 1.000 43.49110 348 LYS A O 1
ATOM 2229 N N . VAL A 1 279 ? 2.24224 -0.02544 -10.31129 1.000 43.26755 349 VAL A N 1
ATOM 2230 C CA . VAL A 1 279 ? 3.24032 0.67541 -9.51052 1.000 42.43776 349 VAL A CA 1
ATOM 2231 C C . VAL A 1 279 ? 4.44049 1.05423 -10.36869 1.000 44.60718 349 VAL A C 1
ATOM 2232 O O . VAL A 1 279 ? 4.98331 2.15901 -10.24677 1.000 41.73447 349 VAL A O 1
ATOM 2236 N N . ALA A 1 280 ? 4.86778 0.15088 -11.25625 1.000 42.46973 350 ALA A N 1
ATOM 2237 C CA . ALA A 1 280 ? 5.94621 0.47677 -12.18365 1.000 41.65521 350 ALA A CA 1
ATOM 2238 C C . ALA A 1 280 ? 5.58039 1.65695 -13.07268 1.000 45.24039 350 ALA A C 1
ATOM 2239 O O . ALA A 1 280 ? 6.45722 2.43731 -13.46049 1.000 48.71237 350 ALA A O 1
ATOM 2241 N N . GLU A 1 281 ? 4.29672 1.80156 -13.40892 1.000 45.58586 351 GLU A N 1
ATOM 2242 C CA . GLU A 1 281 ? 3.85915 2.96872 -14.16592 1.000 49.86035 351 GLU A CA 1
ATOM 2243 C C . GLU A 1 281 ? 4.03905 4.24330 -13.35131 1.000 49.64190 351 GLU A C 1
ATOM 2244 O O . GLU A 1 281 ? 4.45666 5.27833 -13.88403 1.000 48.76515 351 GLU A O 1
ATOM 2250 N N . ARG A 1 282 ? 3.72906 4.18327 -12.05396 1.000 44.60008 352 ARG A N 1
ATOM 2251 C CA . ARG A 1 282 ? 3.92704 5.33483 -11.18104 1.000 44.23047 352 ARG A CA 1
ATOM 2252 C C . ARG A 1 282 ? 5.40655 5.65307 -11.00998 1.000 50.24086 352 ARG A C 1
ATOM 2253 O O . ARG A 1 282 ? 5.80532 6.82334 -11.05815 1.000 56.57472 352 ARG A O 1
ATOM 2261 N N . LEU A 1 283 ? 6.23436 4.62386 -10.80829 1.000 43.30600 353 LEU A N 1
ATOM 2262 C CA . LEU A 1 283 ? 7.65850 4.84457 -10.57846 1.000 40.15061 353 LEU A CA 1
ATOM 2263 C C . LEU A 1 283 ? 8.34620 5.44544 -11.79590 1.000 42.55094 353 LEU A C 1
ATOM 2264 O O . LEU A 1 283 ? 9.31701 6.19479 -11.64780 1.000 48.90223 353 LEU A O 1
ATOM 2269 N N . LEU A 1 284 ? 7.87256 5.12829 -12.99588 1.000 43.00303 354 LEU A N 1
ATOM 2270 C CA . LEU A 1 284 ? 8.41188 5.71459 -14.21346 1.000 43.79268 354 LEU A CA 1
ATOM 2271 C C . LEU A 1 284 ? 7.74656 7.03572 -14.57088 1.000 52.28646 354 LEU A C 1
ATOM 2272 O O . LEU A 1 284 ? 8.15086 7.67170 -15.54994 1.000 57.43758 354 LEU A O 1
ATOM 2277 N N . GLY A 1 285 ? 6.74542 7.46242 -13.80409 1.000 52.60744 355 GLY A N 1
ATOM 2278 C CA . GLY A 1 285 ? 6.03941 8.69257 -14.09758 1.000 48.87880 355 GLY A CA 1
ATOM 2279 C C . GLY A 1 285 ? 5.87415 9.60931 -12.90338 1.000 48.03532 355 GLY A C 1
ATOM 2280 O O . GLY A 1 285 ? 6.85022 10.18821 -12.41788 1.000 50.84314 355 GLY A O 1
ATOM 2281 N N . SER A 1 286 ? 4.63752 9.72453 -12.40933 1.000 50.55207 356 SER A N 1
ATOM 2282 C CA . SER A 1 286 ? 4.31399 10.74406 -11.41404 1.000 51.86158 356 SER A CA 1
ATOM 2283 C C . SER A 1 286 ? 5.09096 10.54085 -10.11955 1.000 52.22328 356 SER A C 1
ATOM 2284 O O . SER A 1 286 ? 5.56469 11.50903 -9.51374 1.000 45.04366 356 SER A O 1
ATOM 2287 N N . PHE A 1 287 ? 5.22681 9.29542 -9.67350 1.000 49.73326 357 PHE A N 1
ATOM 2288 C CA . PHE A 1 287 ? 5.84739 9.01067 -8.38827 1.000 43.96829 357 PHE A CA 1
ATOM 2289 C C . PHE A 1 287 ? 7.36220 8.88717 -8.47703 1.000 45.64987 357 PHE A C 1
ATOM 2290 O O . PHE A 1 287 ? 7.99619 8.49574 -7.49241 1.000 50.11605 357 PHE A O 1
ATOM 2298 N N . ASN A 1 288 ? 7.95287 9.20534 -9.62646 1.000 42.41190 358 ASN A N 1
ATOM 2299 C CA . ASN A 1 288 ? 9.39742 9.10142 -9.77510 1.000 48.12001 358 ASN A CA 1
ATOM 2300 C C . ASN A 1 288 ? 10.09460 10.06947 -8.82766 1.000 50.77255 358 ASN A C 1
ATOM 2301 O O . ASN A 1 288 ? 9.76640 11.25846 -8.78011 1.000 49.50700 358 ASN A O 1
ATOM 2306 N N . ILE A 1 289 ? 11.06274 9.55091 -8.06791 1.000 54.89904 359 ILE A N 1
ATOM 2307 C CA . ILE A 1 289 ? 11.75257 10.36789 -7.07808 1.000 54.92520 359 ILE A CA 1
ATOM 2308 C C . ILE A 1 289 ? 12.58610 11.46196 -7.73372 1.000 56.43906 359 ILE A C 1
ATOM 2309 O O . ILE A 1 289 ? 12.93891 12.44733 -7.07617 1.000 54.14544 359 ILE A O 1
ATOM 2314 N N . VAL A 1 290 ? 12.90545 11.32081 -9.02168 1.000 59.74922 360 VAL A N 1
ATOM 2315 C CA . VAL A 1 290 ? 13.63882 12.37094 -9.71844 1.000 63.64772 360 VAL A CA 1
ATOM 2316 C C . VAL A 1 290 ? 12.72581 13.55485 -10.01478 1.000 66.08628 360 VAL A C 1
ATOM 2317 O O . VAL A 1 290 ? 13.18367 14.70285 -10.07611 1.000 64.25356 360 VAL A O 1
ATOM 2321 N N . MET A 1 291 ? 11.42468 13.30636 -10.18127 1.000 68.89006 361 MET A N 1
ATOM 2322 C CA . MET A 1 291 ? 10.47916 14.36704 -10.50771 1.000 76.84147 361 MET A CA 1
ATOM 2323 C C . MET A 1 291 ? 10.23604 15.32720 -9.35208 1.000 81.19152 361 MET A C 1
ATOM 2324 O O . MET A 1 291 ? 9.66950 16.40196 -9.57602 1.000 88.37361 361 MET A O 1
ATOM 2329 N N . VAL A 1 292 ? 10.64242 14.97432 -8.13072 1.000 82.68277 362 VAL A N 1
ATOM 2330 C CA . VAL A 1 292 ? 10.47894 15.86707 -6.98737 1.000 86.18310 362 VAL A CA 1
ATOM 2331 C C . VAL A 1 292 ? 11.76068 16.60970 -6.63468 1.000 87.67482 362 VAL A C 1
ATOM 2332 O O . VAL A 1 292 ? 11.70454 17.58520 -5.86860 1.000 86.23347 362 VAL A O 1
ATOM 2336 N N . VAL A 1 293 ? 12.90640 16.19127 -7.16803 1.000 89.90795 363 VAL A N 1
ATOM 2337 C CA . VAL A 1 293 ? 14.17626 16.84301 -6.87679 1.000 87.77617 363 VAL A CA 1
ATOM 2338 C C . VAL A 1 293 ? 14.71145 17.64996 -8.05419 1.000 85.29606 363 VAL A C 1
ATOM 2339 O O . VAL A 1 293 ? 15.52192 18.56468 -7.83527 1.000 84.67883 363 VAL A O 1
ATOM 2343 N N . GLU A 1 294 ? 14.30377 17.34081 -9.28571 1.000 84.88304 364 GLU A N 1
ATOM 2344 C CA . GLU A 1 294 ? 14.70004 18.16910 -10.42270 1.000 87.89534 364 GLU A CA 1
ATOM 2345 C C . GLU A 1 294 ? 14.19967 19.60231 -10.29921 1.000 87.04690 364 GLU A C 1
ATOM 2346 O O . GLU A 1 294 ? 15.01281 20.52966 -10.45725 1.000 89.42275 364 GLU A O 1
ATOM 2352 N N . PRO A 1 295 ? 12.90808 19.87066 -10.02125 1.000 79.23808 365 PRO A N 1
ATOM 2353 C CA . PRO A 1 295 ? 12.47009 21.26774 -9.93217 1.000 75.05758 365 PRO A CA 1
ATOM 2354 C C . PRO A 1 295 ? 12.51718 21.80405 -8.51137 1.000 68.29158 365 PRO A C 1
ATOM 2355 O O . PRO A 1 295 ? 11.64570 22.58126 -8.11078 1.000 72.82550 365 PRO A O 1
ATOM 2359 N N . LEU A 1 296 ? 13.53164 21.40354 -7.74164 1.000 59.87556 366 LEU A N 1
ATOM 2360 C CA . LEU A 1 296 ? 13.55132 21.74484 -6.32317 1.000 59.55495 366 LEU A CA 1
ATOM 2361 C C . LEU A 1 296 ? 13.83895 23.22433 -6.09546 1.000 60.84662 366 LEU A C 1
ATOM 2362 O O . LEU A 1 296 ? 13.30057 23.81958 -5.15469 1.000 62.46426 366 LEU A O 1
ATOM 2367 N N . ASN A 1 297 ? 14.67170 23.83780 -6.93938 1.000 57.33342 367 ASN A N 1
ATOM 2368 C CA . ASN A 1 297 ? 15.01492 25.23939 -6.72541 1.000 64.42174 367 ASN A CA 1
ATOM 2369 C C . ASN A 1 297 ? 13.83311 26.15705 -7.00965 1.000 64.74422 367 ASN A C 1
ATOM 2370 O O . ASN A 1 297 ? 13.71435 27.21968 -6.38935 1.000 63.91108 367 ASN A O 1
ATOM 2375 N N . ILE A 1 298 ? 12.95035 25.76976 -7.93104 1.000 62.48457 368 ILE A N 1
ATOM 2376 C CA . ILE A 1 298 ? 11.77820 26.59438 -8.19899 1.000 65.63480 368 ILE A CA 1
ATOM 2377 C C . ILE A 1 298 ? 10.75236 26.45444 -7.07823 1.000 60.62123 368 ILE A C 1
ATOM 2378 O O . ILE A 1 298 ? 10.02524 27.40843 -6.77480 1.000 60.26709 368 ILE A O 1
ATOM 2383 N N . LYS A 1 299 ? 10.68305 25.28499 -6.43695 1.000 59.35304 369 LYS A N 1
ATOM 2384 C CA . LYS A 1 299 ? 9.79916 25.13353 -5.28779 1.000 56.92252 369 LYS A CA 1
ATOM 2385 C C . LYS A 1 299 ? 10.28678 25.95865 -4.10479 1.000 57.45058 369 LYS A C 1
ATOM 2386 O O . LYS A 1 299 ? 9.47149 26.48487 -3.33836 1.000 59.12554 369 LYS A O 1
ATOM 2392 N N . ILE A 1 300 ? 11.60561 26.09011 -3.94641 1.000 56.95338 370 ILE A N 1
ATOM 2393 C CA . ILE A 1 300 ? 12.14644 26.94162 -2.89191 1.000 58.60097 370 ILE A CA 1
ATOM 2394 C C . ILE A 1 300 ? 11.85062 28.40630 -3.18786 1.000 56.89132 370 ILE A C 1
ATOM 2395 O O . ILE A 1 300 ? 11.51855 29.18241 -2.28387 1.000 52.48352 370 ILE A O 1
ATOM 2400 N N . SER A 1 301 ? 11.96071 28.80591 -4.45742 1.000 58.56469 371 SER A N 1
ATOM 2401 C CA . SER A 1 301 ? 11.69308 30.19205 -4.82516 1.000 60.57948 371 SER A CA 1
ATOM 2402 C C . SER A 1 301 ? 10.23694 30.55964 -4.57208 1.000 61.16522 371 SER A C 1
ATOM 2403 O O . SER A 1 301 ? 9.93627 31.68725 -4.16254 1.000 58.01149 371 SER A O 1
ATOM 2406 N N . GLU A 1 302 ? 9.31656 29.62163 -4.80729 1.000 61.29452 372 GLU A N 1
ATOM 2407 C CA . GLU A 1 302 ? 7.91449 29.88730 -4.50389 1.000 61.39357 372 GLU A CA 1
ATOM 2408 C C . GLU A 1 302 ? 7.68402 29.95491 -2.99953 1.000 64.28221 372 GLU A C 1
ATOM 2409 O O . GLU A 1 302 ? 6.87234 30.75781 -2.52543 1.000 67.68156 372 GLU A O 1
ATOM 2415 N N . ALA A 1 303 ? 8.39228 29.12292 -2.23236 1.000 64.82764 373 ALA A N 1
ATOM 2416 C CA . ALA A 1 303 ? 8.26672 29.17375 -0.77978 1.000 62.97925 373 ALA A CA 1
ATOM 2417 C C . ALA A 1 303 ? 8.78031 30.49770 -0.22847 1.000 65.22018 373 ALA A C 1
ATOM 2418 O O . ALA A 1 303 ? 8.17156 31.07576 0.67959 1.000 66.19097 373 ALA A O 1
ATOM 2420 N N . ILE A 1 304 ? 9.89682 30.99422 -0.76637 1.000 65.31950 374 ILE A N 1
ATOM 2421 C CA . ILE A 1 304 ? 10.42851 32.27888 -0.32147 1.000 65.40742 374 ILE A CA 1
ATOM 2422 C C . ILE A 1 304 ? 9.50469 33.41436 -0.74523 1.000 64.12559 374 ILE A C 1
ATOM 2423 O O . ILE A 1 304 ? 9.26513 34.35731 0.01912 1.000 61.32820 374 ILE A O 1
ATOM 2428 N N . MET A 1 305 ? 8.97051 33.34167 -1.96700 1.000 65.96990 375 MET A N 1
ATOM 2429 C CA . MET A 1 305 ? 8.01122 34.34249 -2.42360 1.000 66.89698 375 MET A CA 1
ATOM 2430 C C . MET A 1 305 ? 6.77121 34.36287 -1.53777 1.000 64.63849 375 MET A C 1
ATOM 2431 O O . MET A 1 305 ? 6.24094 35.43509 -1.22264 1.000 62.84661 375 MET A O 1
ATOM 2436 N N . ASN A 1 306 ? 6.29813 33.18584 -1.11857 1.000 63.59852 376 ASN A N 1
ATOM 2437 C CA . ASN A 1 306 ? 5.14614 33.13129 -0.22464 1.000 61.60774 376 ASN A CA 1
ATOM 2438 C C . ASN A 1 306 ? 5.49500 33.62431 1.17339 1.000 58.01955 376 ASN A C 1
ATOM 2439 O O . ASN A 1 306 ? 4.63169 34.17056 1.86937 1.000 58.86255 376 ASN A O 1
ATOM 2444 N N . PHE A 1 307 ? 6.74361 33.43995 1.60364 1.000 58.58384 377 PHE A N 1
ATOM 2445 C CA . PHE A 1 307 ? 7.15106 33.89742 2.92474 1.000 64.70630 377 PHE A CA 1
ATOM 2446 C C . PHE A 1 307 ? 7.38481 35.40055 2.97572 1.000 66.50093 377 PHE A C 1
ATOM 2447 O O . PHE A 1 307 ? 7.28122 35.99211 4.05415 1.000 66.28583 377 PHE A O 1
ATOM 2455 N N . GLN A 1 308 ? 7.69970 36.02964 1.84239 1.000 72.03116 378 GLN A N 1
ATOM 2456 C CA . GLN A 1 308 ? 7.84574 37.48012 1.81761 1.000 76.03142 378 GLN A CA 1
ATOM 2457 C C . GLN A 1 308 ? 6.49735 38.18375 1.74554 1.000 86.36129 378 GLN A C 1
ATOM 2458 O O . GLN A 1 308 ? 6.36875 39.31893 2.21810 1.000 94.55464 378 GLN A O 1
ATOM 2464 N N . ASP A 1 309 ? 5.48843 37.53188 1.16450 1.000 87.88032 379 ASP A N 1
ATOM 2465 C CA . ASP A 1 309 ? 4.15235 38.11242 1.11655 1.000 88.12328 379 ASP A CA 1
ATOM 2466 C C . ASP A 1 309 ? 3.38994 37.89633 2.41681 1.000 84.06969 379 ASP A C 1
ATOM 2467 O O . ASP A 1 309 ? 2.55755 38.73119 2.78831 1.000 84.99608 379 ASP A O 1
ATOM 2472 N N . SER A 1 310 ? 3.65875 36.79653 3.11824 1.000 96.88647 380 SER A N 1
ATOM 2473 C CA . SER A 1 310 ? 2.95013 36.45873 4.34360 1.000 91.62569 380 SER A CA 1
ATOM 2474 C C . SER A 1 310 ? 3.80919 36.59395 5.59262 1.000 86.13345 380 SER A C 1
ATOM 2475 O O . SER A 1 310 ? 3.32313 36.30768 6.69119 1.000 80.07218 380 SER A O 1
ATOM 2478 N N . GLY A 1 311 ? 5.06408 37.02749 5.45917 1.000 92.56071 381 GLY A N 1
ATOM 2479 C CA . GLY A 1 311 ? 5.93665 37.10572 6.62150 1.000 99.63432 381 GLY A CA 1
ATOM 2480 C C . GLY A 1 311 ? 5.46792 38.12585 7.64152 1.000 108.09185 381 GLY A C 1
ATOM 2481 O O . GLY A 1 311 ? 5.42671 37.84609 8.84281 1.000 107.14060 381 GLY A O 1
ATOM 2482 N N . GLN A 1 312 ? 5.11369 39.32669 7.17815 1.000 116.62593 382 GLN A N 1
ATOM 2483 C CA . GLN A 1 312 ? 4.61028 40.34544 8.09257 1.000 124.80233 382 GLN A CA 1
ATOM 2484 C C . GLN A 1 312 ? 3.25977 39.95407 8.67745 1.000 122.68821 382 GLN A C 1
ATOM 2485 O O . GLN A 1 312 ? 2.92675 40.36453 9.79498 1.000 125.59552 382 GLN A O 1
ATOM 2491 N N . ASP A 1 313 ? 2.47586 39.16068 7.94576 1.000 118.48489 383 ASP A N 1
ATOM 2492 C CA . ASP A 1 313 ? 1.17098 38.73902 8.44104 1.000 116.31472 383 ASP A CA 1
ATOM 2493 C C . ASP A 1 313 ? 1.29684 37.62103 9.46949 1.000 108.87322 383 ASP A C 1
ATOM 2494 O O . ASP A 1 313 ? 0.51504 37.56328 10.42528 1.000 103.61371 383 ASP A O 1
ATOM 2499 N N . ILE A 1 314 ? 2.27382 36.72936 9.29773 1.000 109.48278 384 ILE A N 1
ATOM 2500 C CA . ILE A 1 314 ? 2.38528 35.59704 10.21032 1.000 107.70530 384 ILE A CA 1
ATOM 2501 C C . ILE A 1 314 ? 3.13942 35.97827 11.48057 1.000 106.46557 384 ILE A C 1
ATOM 2502 O O . ILE A 1 314 ? 2.83199 35.46345 12.56164 1.000 108.20024 384 ILE A O 1
ATOM 2507 N N . THR A 1 315 ? 4.12012 36.88129 11.38835 1.000 103.93849 385 THR A N 1
ATOM 2508 C CA . THR A 1 315 ? 4.85994 37.28388 12.57866 1.000 106.61164 385 THR A CA 1
ATOM 2509 C C . THR A 1 315 ? 3.97751 38.01581 13.58032 1.000 112.39223 385 THR A C 1
ATOM 2510 O O . THR A 1 315 ? 4.29783 38.03175 14.77336 1.000 114.37131 385 THR A O 1
ATOM 2514 N N . ASN A 1 316 ? 2.87526 38.61490 13.12440 1.000 114.62912 386 ASN A N 1
ATOM 2515 C CA . ASN A 1 316 ? 1.91633 39.21331 14.04355 1.000 116.54333 386 ASN A CA 1
ATOM 2516 C C . ASN A 1 316 ? 0.96690 38.17297 14.62176 1.000 116.35326 386 ASN A C 1
ATOM 2517 O O . ASN A 1 316 ? 0.55428 38.29317 15.78036 1.000 121.29784 386 ASN A O 1
ATOM 2522 N N . ARG A 1 317 ? 0.61563 37.14955 13.83905 1.000 109.25375 387 ARG A N 1
ATOM 2523 C CA . ARG A 1 317 ? -0.27274 36.10720 14.34091 1.000 109.08222 387 ARG A CA 1
ATOM 2524 C C . ARG A 1 317 ? 0.44175 35.18913 15.32508 1.000 109.89209 387 ARG A C 1
ATOM 2525 O O . ARG A 1 317 ? -0.20405 34.58735 16.19081 1.000 107.02069 387 ARG A O 1
ATOM 2533 N N . VAL A 1 318 ? 1.76659 35.07164 15.21392 1.000 113.30121 388 VAL A N 1
ATOM 2534 C CA . VAL A 1 318 ? 2.52118 34.26840 16.17084 1.000 111.23445 388 VAL A CA 1
ATOM 2535 C C . VAL A 1 318 ? 2.58637 34.97083 17.52182 1.000 112.24811 388 VAL A C 1
ATOM 2536 O O . VAL A 1 318 ? 2.44650 34.33490 18.57394 1.000 112.51536 388 VAL A O 1
ATOM 2540 N N . PHE A 1 319 ? 2.79410 36.29171 17.51732 1.000 112.34479 389 PHE A N 1
ATOM 2541 C CA . PHE A 1 319 ? 2.78350 37.04594 18.76741 1.000 111.46897 389 PHE A CA 1
ATOM 2542 C C . PHE A 1 319 ? 1.44162 36.92927 19.47780 1.000 114.10450 389 PHE A C 1
ATOM 2543 O O . PHE A 1 319 ? 1.38992 36.93614 20.71319 1.000 110.00638 389 PHE A O 1
ATOM 2551 N N . GLN A 1 320 ? 0.35252 36.81926 18.72039 1.000 120.01521 390 GLN A N 1
ATOM 2552 C CA . GLN A 1 320 ? -0.96564 36.57800 19.29691 1.000 124.66993 390 GLN A CA 1
ATOM 2553 C C . GLN A 1 320 ? -1.05330 35.12548 19.74803 1.000 126.32672 390 GLN A C 1
ATOM 2554 O O . GLN A 1 320 ? -1.11240 34.21202 18.91866 1.000 125.42013 390 GLN A O 1
ATOM 2560 N N . GLY A 1 321 ? -1.05723 34.90589 21.06054 1.000 128.87808 391 GLY A N 1
ATOM 2561 C CA . GLY A 1 321 ? -1.11994 33.57974 21.63471 1.000 126.27619 391 GLY A CA 1
ATOM 2562 C C . GLY A 1 321 ? 0.17034 33.11508 22.27385 1.000 122.01592 391 GLY A C 1
ATOM 2563 O O . GLY A 1 321 ? 0.13948 32.18844 23.09444 1.000 118.95551 391 GLY A O 1
ATOM 2564 N N . CYS A 1 322 ? 1.30265 33.72501 21.92220 1.000 124.66868 392 CYS A N 1
ATOM 2565 C CA . CYS A 1 322 ? 2.58720 33.38158 22.52325 1.000 124.52483 392 CYS A CA 1
ATOM 2566 C C . CYS A 1 322 ? 3.18382 34.55584 23.28684 1.000 126.96901 392 CYS A C 1
ATOM 2567 O O . CYS A 1 322 ? 3.46129 34.42792 24.48380 1.000 129.81294 392 CYS A O 1
ATOM 2570 N N . GLY A 1 323 ? 3.38586 35.69710 22.63608 1.000 125.81788 393 GLY A N 1
ATOM 2571 C CA . GLY A 1 323 ? 3.94641 36.86145 23.29625 1.000 122.21669 393 GLY A CA 1
ATOM 2572 C C . GLY A 1 323 ? 4.84617 37.68848 22.39912 1.000 116.68669 393 GLY A C 1
ATOM 2573 O O . GLY A 1 323 ? 5.54922 38.58534 22.86540 1.000 114.81709 393 GLY A O 1
ATOM 2574 N N . ARG A 1 438 ? 21.42762 8.56551 -20.72369 1.000 117.31024 508 ARG A N 1
ATOM 2575 C CA . ARG A 1 438 ? 20.40029 9.59888 -20.72340 1.000 115.36048 508 ARG A CA 1
ATOM 2576 C C . ARG A 1 438 ? 19.18543 9.13414 -19.93263 1.000 109.92037 508 ARG A C 1
ATOM 2577 O O . ARG A 1 438 ? 18.24601 9.89655 -19.70597 1.000 109.89782 508 ARG A O 1
ATOM 2585 N N . GLU A 1 439 ? 19.21649 7.87152 -19.51527 1.000 102.62924 509 GLU A N 1
ATOM 2586 C CA . GLU A 1 439 ? 18.15092 7.27440 -18.73396 1.000 91.56663 509 GLU A CA 1
ATOM 2587 C C . GLU A 1 439 ? 18.69736 6.84212 -17.38036 1.000 71.57949 509 GLU A C 1
ATOM 2588 O O . GLU A 1 439 ? 19.71151 6.13058 -17.32838 1.000 69.09837 509 GLU A O 1
ATOM 2594 N N . PRO A 1 440 ? 18.07874 7.25486 -16.27318 1.000 52.90732 510 PRO A N 1
ATOM 2595 C CA . PRO A 1 440 ? 18.60389 6.87994 -14.95501 1.000 55.02125 510 PRO A CA 1
ATOM 2596 C C . PRO A 1 440 ? 18.56476 5.37294 -14.75460 1.000 56.83096 510 PRO A C 1
ATOM 2597 O O . PRO A 1 440 ? 17.66735 4.68213 -15.24263 1.000 58.22905 510 PRO A O 1
ATOM 2601 N N . ILE A 1 441 ? 19.56088 4.86449 -14.02319 1.000 57.19136 511 ILE A N 1
ATOM 2602 C CA . ILE A 1 441 ? 19.64226 3.42979 -13.78094 1.000 61.42447 511 ILE A CA 1
ATOM 2603 C C . ILE A 1 441 ? 18.49158 2.93998 -12.91418 1.000 54.80041 511 ILE A C 1
ATOM 2604 O O . ILE A 1 441 ? 18.15419 1.75091 -12.95549 1.000 51.93801 511 ILE A O 1
ATOM 2609 N N . LEU A 1 442 ? 17.87599 3.82387 -12.12499 1.000 46.86198 512 LEU A N 1
ATOM 2610 C CA . LEU A 1 442 ? 16.69580 3.42266 -11.36848 1.000 48.29078 512 LEU A CA 1
ATOM 2611 C C . LEU A 1 442 ? 15.53004 3.12316 -12.30049 1.000 49.27441 512 LEU A C 1
ATOM 2612 O O . LEU A 1 442 ? 14.79030 2.15644 -12.08779 1.000 44.21908 512 LEU A O 1
ATOM 2617 N N . ASP A 1 443 ? 15.35387 3.93691 -13.34339 1.000 51.60586 513 ASP A N 1
ATOM 2618 C CA . ASP A 1 443 ? 14.33843 3.63100 -14.34342 1.000 51.66040 513 ASP A CA 1
ATOM 2619 C C . ASP A 1 443 ? 14.67112 2.35269 -15.10118 1.000 53.10230 513 ASP A C 1
ATOM 2620 O O . ASP A 1 443 ? 13.76222 1.61544 -15.49739 1.000 51.31174 513 ASP A O 1
ATOM 2625 N N . ARG A 1 444 ? 15.96112 2.07060 -15.30232 1.000 53.77785 514 ARG A N 1
ATOM 2626 C CA . ARG A 1 444 ? 16.35605 0.88612 -16.05832 1.000 55.23486 514 ARG A CA 1
ATOM 2627 C C . ARG A 1 444 ? 16.00857 -0.39507 -15.30981 1.000 51.18011 514 ARG A C 1
ATOM 2628 O O . ARG A 1 444 ? 15.54170 -1.36618 -15.91644 1.000 52.44158 514 ARG A O 1
ATOM 2636 N N . ILE A 1 445 ? 16.23182 -0.42218 -13.99348 1.000 43.87442 515 ILE A N 1
ATOM 2637 C CA . ILE A 1 445 ? 15.90975 -1.62233 -13.22894 1.000 45.91519 515 ILE A CA 1
ATOM 2638 C C . ILE A 1 445 ? 14.40321 -1.74492 -13.03029 1.000 50.11285 515 ILE A C 1
ATOM 2639 O O . ILE A 1 445 ? 13.86780 -2.85927 -12.96867 1.000 52.59852 515 ILE A O 1
ATOM 2644 N N . VAL A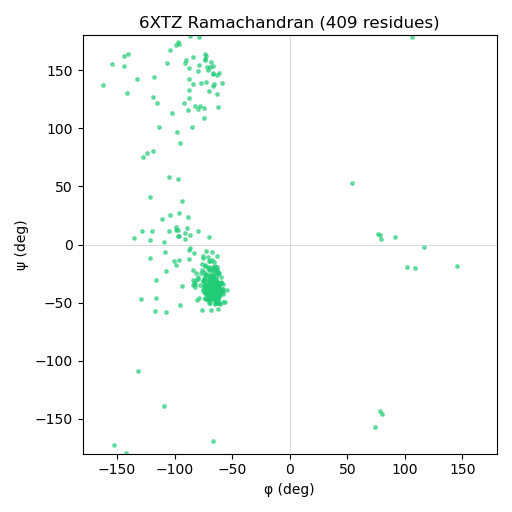 1 446 ? 13.69229 -0.61724 -12.94752 1.000 47.59118 516 VAL A N 1
ATOM 2645 C CA . VAL A 1 446 ? 12.23583 -0.66630 -12.86269 1.000 42.95287 516 VAL A CA 1
ATOM 2646 C C . VAL A 1 446 ? 11.64331 -1.19866 -14.16270 1.000 44.70547 516 VAL A C 1
ATOM 2647 O O . VAL A 1 446 ? 10.71693 -2.01874 -14.14727 1.000 46.24576 516 VAL A O 1
ATOM 2651 N N . ARG A 1 447 ? 12.16746 -0.74930 -15.30741 1.000 44.80077 517 ARG A N 1
ATOM 2652 C CA . ARG A 1 447 ? 11.69941 -1.27720 -16.58621 1.000 45.32098 517 ARG A CA 1
ATOM 2653 C C . ARG A 1 447 ? 12.05206 -2.75136 -16.73563 1.000 44.48281 517 ARG A C 1
ATOM 2654 O O . ARG A 1 447 ? 11.26949 -3.52911 -17.29391 1.000 46.25266 517 ARG A O 1
ATOM 2662 N N . ASP A 1 448 ? 13.23036 -3.15060 -16.25230 1.000 45.66598 518 ASP A N 1
ATOM 2663 C CA . ASP A 1 448 ? 13.63252 -4.55103 -16.33551 1.000 46.55134 518 ASP A CA 1
ATOM 2664 C C . ASP A 1 448 ? 12.68743 -5.43520 -15.53148 1.000 42.06734 518 ASP A C 1
ATOM 2665 O O . ASP A 1 448 ? 12.18741 -6.44852 -16.03255 1.000 45.11876 518 ASP A O 1
ATOM 2670 N N . ILE A 1 449 ? 12.42638 -5.05690 -14.27855 1.000 41.87312 519 ILE A N 1
ATOM 2671 C CA . ILE A 1 449 ? 11.50163 -5.81261 -13.43876 1.000 40.73591 519 ILE A CA 1
ATOM 2672 C C . ILE A 1 449 ? 10.10766 -5.82252 -14.05140 1.000 45.47316 519 ILE A C 1
ATOM 2673 O O . ILE A 1 449 ? 9.44016 -6.86305 -14.09511 1.000 42.92336 519 ILE A O 1
ATOM 2678 N N . ARG A 1 450 ? 9.65129 -4.66721 -14.54286 1.000 45.43204 520 ARG A N 1
ATOM 2679 C CA . ARG A 1 450 ? 8.30865 -4.57400 -15.10919 1.000 44.48593 520 ARG A CA 1
ATOM 2680 C C . ARG A 1 450 ? 8.13423 -5.52267 -16.28878 1.000 41.85157 520 ARG A C 1
ATOM 2681 O O . ARG A 1 450 ? 7.08288 -6.15700 -16.43544 1.000 38.95435 520 ARG A O 1
ATOM 2689 N N . GLN A 1 451 ? 9.15622 -5.63798 -17.13793 1.000 41.71401 521 GLN A N 1
ATOM 2690 C CA . GLN A 1 451 ? 9.05213 -6.52044 -18.29441 1.000 41.87398 521 GLN A CA 1
ATOM 2691 C C . GLN A 1 451 ? 9.08992 -7.98569 -17.87828 1.000 47.39929 521 GLN A C 1
ATOM 2692 O O . GLN A 1 451 ? 8.36633 -8.81560 -18.44142 1.000 47.71797 521 GLN A O 1
ATOM 2698 N N . ARG A 1 452 ? 9.92253 -8.32523 -16.89236 1.000 47.00009 522 ARG A N 1
ATOM 2699 C CA . ARG A 1 452 ? 10.02213 -9.71958 -16.47390 1.000 44.28085 522 ARG A CA 1
ATOM 2700 C C . ARG A 1 452 ? 8.78763 -10.15250 -15.69263 1.000 46.81264 522 ARG A C 1
ATOM 2701 O O . ARG A 1 452 ? 8.32183 -11.28850 -15.84257 1.000 49.56844 522 ARG A O 1
ATOM 2709 N N . VAL A 1 453 ? 8.23956 -9.26568 -14.85726 1.000 38.66079 523 VAL A N 1
ATOM 2710 C CA . VAL A 1 453 ? 6.97534 -9.57376 -14.19291 1.000 39.05236 523 VAL A CA 1
ATOM 2711 C C . VAL A 1 453 ? 5.86416 -9.71416 -15.22526 1.000 41.44412 523 VAL A C 1
ATOM 2712 O O . VAL A 1 453 ? 4.96121 -10.54866 -15.08310 1.000 44.47224 523 VAL A O 1
ATOM 2716 N N . LYS A 1 454 ? 5.92549 -8.91254 -16.29097 1.000 40.75367 524 LYS A N 1
ATOM 2717 C CA . LYS A 1 454 ? 4.99123 -9.07228 -17.39927 1.000 44.68700 524 LYS A CA 1
ATOM 2718 C C . LYS A 1 454 ? 5.14937 -10.43808 -18.05562 1.000 50.89850 524 LYS A C 1
ATOM 2719 O O . LYS A 1 454 ? 4.16408 -11.04137 -18.49642 1.000 57.49230 524 LYS A O 1
ATOM 2725 N N . ASP A 1 455 ? 6.38405 -10.94409 -18.12601 1.000 45.85099 525 ASP A N 1
ATOM 2726 C CA . ASP A 1 455 ? 6.61458 -12.25195 -18.73208 1.000 44.13622 525 ASP A CA 1
ATOM 2727 C C . ASP A 1 455 ? 6.05932 -13.37530 -17.86300 1.000 38.29675 525 ASP A C 1
ATOM 2728 O O . ASP A 1 455 ? 5.50538 -14.35033 -18.38273 1.000 46.23457 525 ASP A O 1
ATOM 2733 N N . TYR A 1 456 ? 6.19517 -13.25822 -16.54268 1.000 39.06896 526 TYR A N 1
ATOM 2734 C CA . TYR A 1 456 ? 5.76028 -14.29154 -15.61128 1.000 43.23227 526 TYR A CA 1
ATOM 2735 C C . TYR A 1 456 ? 4.31047 -14.13111 -15.17148 1.000 42.85015 526 TYR A C 1
ATOM 2736 O O . TYR A 1 456 ? 3.90087 -14.77007 -14.19593 1.000 37.11132 526 TYR A O 1
ATOM 2745 N N . LYS A 1 457 ? 3.53001 -13.29733 -15.86301 1.000 46.10112 527 LYS A N 1
ATOM 2746 C CA . LYS A 1 457 ? 2.14023 -13.07869 -15.47116 1.000 45.43620 527 LYS A CA 1
ATOM 2747 C C . LYS A 1 457 ? 1.33246 -14.36740 -15.56541 1.000 43.24231 527 LYS A C 1
ATOM 2748 O O . LYS A 1 457 ? 0.62022 -14.73865 -14.62574 1.000 42.33733 527 LYS A O 1
ATOM 2754 N N . LYS A 1 458 ? 1.43360 -15.06542 -16.69653 1.000 38.82840 528 LYS A N 1
ATOM 2755 C CA . LYS A 1 458 ? 0.71313 -16.31141 -16.92576 1.000 44.91234 528 LYS A CA 1
ATOM 2756 C C . LYS A 1 458 ? 1.56851 -17.53724 -16.62373 1.000 46.49734 528 LYS A C 1
ATOM 2757 O O . LYS A 1 458 ? 1.33822 -18.60593 -17.19705 1.000 47.91686 528 LYS A O 1
ATOM 2763 N N . PHE A 1 459 ? 2.55074 -17.40249 -15.72742 1.000 43.54513 529 PHE A N 1
ATOM 2764 C CA . PHE A 1 459 ? 3.50646 -18.48312 -15.50267 1.000 39.67803 529 PHE A CA 1
ATOM 2765 C C . PHE A 1 459 ? 2.81991 -19.74435 -14.99353 1.000 40.56010 529 PHE A C 1
ATOM 2766 O O . PHE A 1 459 ? 3.10793 -20.84958 -15.46601 1.000 33.79739 529 PHE A O 1
ATOM 2774 N N . TRP A 1 460 ? 1.90857 -19.60021 -14.03159 1.000 43.83821 530 TRP A N 1
ATOM 2775 C CA . TRP A 1 460 ? 1.33263 -20.76907 -13.37688 1.000 44.71459 530 TRP A CA 1
ATOM 2776 C C . TRP A 1 460 ? 0.31880 -21.48111 -14.26626 1.000 42.20479 530 TRP A C 1
ATOM 2777 O O . TRP A 1 460 ? 0.28844 -22.71530 -14.30464 1.000 40.81551 530 TRP A O 1
ATOM 2788 N N . SER A 1 461 ? -0.51194 -20.73102 -14.99318 1.000 44.60843 531 SER A N 1
ATOM 2789 C CA . SER A 1 461 ? -1.46315 -21.36598 -15.89845 1.000 43.07534 531 SER A CA 1
ATOM 2790 C C . SER A 1 461 ? -0.78757 -21.92238 -17.14396 1.000 46.44325 531 SER A C 1
ATOM 2791 O O . SER A 1 461 ? -1.38031 -22.75716 -17.83518 1.000 54.17632 531 SER A O 1
ATOM 2794 N N . ASN A 1 462 ? 0.43493 -21.48673 -17.43952 1.000 45.19460 532 ASN A N 1
ATOM 2795 C CA . ASN A 1 462 ? 1.18242 -21.98042 -18.58584 1.000 48.23072 532 ASN A CA 1
ATOM 2796 C C . ASN A 1 462 ? 1.99501 -23.22950 -18.27045 1.000 48.31125 532 ASN A C 1
ATOM 2797 O O . ASN A 1 462 ? 2.48610 -23.87878 -19.20140 1.000 52.02165 532 ASN A O 1
ATOM 2802 N N . LEU A 1 463 ? 2.15099 -23.57792 -16.99072 1.000 46.31317 533 LEU A N 1
ATOM 2803 C CA . LEU A 1 463 ? 2.89728 -24.78541 -16.63727 1.000 45.99921 533 LEU A CA 1
ATOM 2804 C C . LEU A 1 463 ? 2.34487 -26.03973 -17.30205 1.000 48.98628 533 LEU A C 1
ATOM 2805 O O . LEU A 1 463 ? 3.13790 -26.78746 -17.90116 1.000 48.92142 533 LEU A O 1
ATOM 2810 N N . PRO A 1 464 ? 1.03745 -26.33670 -17.25460 1.000 48.40063 534 PRO A N 1
ATOM 2811 C CA . PRO A 1 464 ? 0.55240 -27.52942 -17.97209 1.000 47.49825 534 PRO A CA 1
ATOM 2812 C C . PRO A 1 464 ? 0.84698 -27.49523 -19.46119 1.000 47.92514 534 PRO A C 1
ATOM 2813 O O . PRO A 1 464 ? 1.19803 -28.52887 -20.04297 1.000 54.08645 534 PRO A O 1
ATOM 2817 N N . HIS A 1 465 ? 0.72178 -26.32988 -20.09766 1.000 48.27727 535 HIS A N 1
ATOM 2818 C CA . HIS A 1 465 ? 1.09374 -26.22270 -21.50349 1.000 50.46188 535 HIS A CA 1
ATOM 2819 C C . HIS A 1 465 ? 2.59604 -26.37382 -21.69568 1.000 49.13015 535 HIS A C 1
ATOM 2820 O O . HIS A 1 465 ? 3.03952 -26.88347 -22.73091 1.000 50.25643 535 HIS A O 1
ATOM 2827 N N . SER A 1 466 ? 3.39078 -25.94872 -20.71222 1.000 45.65187 536 SER A N 1
ATOM 2828 C CA . SER A 1 466 ? 4.83737 -26.10275 -20.81661 1.000 49.70232 536 SER A CA 1
ATOM 2829 C C . SER A 1 466 ? 5.25371 -27.55474 -20.61528 1.000 53.43776 536 SER A C 1
ATOM 2830 O O . SER A 1 466 ? 6.16416 -28.04517 -21.29359 1.000 51.42158 536 SER A O 1
ATOM 2833 N N . VAL A 1 467 ? 4.59621 -28.25849 -19.69136 1.000 53.44913 537 VAL A N 1
ATOM 2834 C CA . VAL A 1 467 ? 4.93377 -29.65623 -19.43954 1.000 47.03388 537 VAL A CA 1
ATOM 2835 C C . VAL A 1 467 ? 4.59791 -30.51915 -20.65128 1.000 49.28045 537 VAL A C 1
ATOM 2836 O O . VAL A 1 467 ? 5.35080 -31.43349 -21.00532 1.000 56.65138 537 VAL A O 1
ATOM 2840 N N . CYS A 1 468 ? 3.47921 -30.23691 -21.31624 1.000 49.26392 538 CYS A N 1
ATOM 2841 C CA . CYS A 1 468 ? 3.02854 -31.04199 -22.44522 1.000 57.29277 538 CYS A CA 1
ATOM 2842 C C . CYS A 1 468 ? 3.75447 -30.71783 -23.74777 1.000 70.20248 538 CYS A C 1
ATOM 2843 O O . CYS A 1 468 ? 3.32460 -31.19028 -24.80591 1.000 79.33498 538 CYS A O 1
ATOM 2846 N N . SER A 1 469 ? 4.83950 -29.94329 -23.70180 1.000 70.92304 539 SER A N 1
ATOM 2847 C CA . SER A 1 469 ? 5.57753 -29.57118 -24.90073 1.000 76.34538 539 SER A CA 1
ATOM 2848 C C . SER A 1 469 ? 7.03807 -30.00182 -24.88002 1.000 86.47586 539 SER A C 1
ATOM 2849 O O . SER A 1 469 ? 7.77385 -29.67380 -25.81850 1.000 89.09442 539 SER A O 1
ATOM 2852 N N . ASN A 1 470 ? 7.48196 -30.72143 -23.85110 1.000 83.68937 540 ASN A N 1
ATOM 2853 C CA . ASN A 1 470 ? 8.87364 -31.13147 -23.75250 1.000 93.74797 540 ASN A CA 1
ATOM 2854 C C . ASN A 1 470 ? 9.09790 -32.44746 -24.49772 1.000 104.33226 540 ASN A C 1
ATOM 2855 O O . ASN A 1 470 ? 8.17957 -33.03081 -25.07709 1.000 102.63996 540 ASN A O 1
ATOM 2860 N N . GLU A 1 471 ? 10.34535 -32.92367 -24.48067 1.000 117.13262 541 GLU A N 1
ATOM 2861 C CA . GLU A 1 471 ? 10.66687 -34.18232 -25.14475 1.000 125.73712 541 GLU A CA 1
ATOM 2862 C C . GLU A 1 471 ? 10.10383 -35.37757 -24.39008 1.000 130.47120 541 GLU A C 1
ATOM 2863 O O . GLU A 1 471 ? 9.85496 -36.42822 -24.99297 1.000 134.65257 541 GLU A O 1
ATOM 2869 N N . ASP A 1 472 ? 9.90629 -35.24082 -23.07700 1.000 128.71484 542 ASP A N 1
ATOM 2870 C CA . ASP A 1 472 ? 9.46029 -36.37263 -22.27182 1.000 125.75617 542 ASP A CA 1
ATOM 2871 C C . ASP A 1 472 ? 8.05018 -36.80756 -22.65099 1.000 114.58681 542 ASP A C 1
ATOM 2872 O O . ASP A 1 472 ? 7.75617 -38.00849 -22.69377 1.000 111.54667 542 ASP A O 1
ATOM 2877 N N . ILE A 1 473 ? 7.16602 -35.85405 -22.93339 1.000 105.07522 543 ILE A N 1
ATOM 2878 C CA . ILE A 1 473 ? 5.78650 -36.19114 -23.25118 1.000 91.19279 543 ILE A CA 1
ATOM 2879 C C . ILE A 1 473 ? 5.55869 -35.97192 -24.73571 1.000 88.68356 543 ILE A C 1
ATOM 2880 O O . ILE A 1 473 ? 5.17212 -36.89791 -25.45885 1.000 93.75480 543 ILE A O 1
ATOM 2885 N N . ALA A 1 474 ? 5.78977 -34.73825 -25.18432 1.000 83.54780 544 ALA A N 1
ATOM 2886 C CA . ALA A 1 474 ? 5.69242 -34.36084 -26.59511 1.000 82.04651 544 ALA A CA 1
ATOM 2887 C C . ALA A 1 474 ? 4.32853 -34.73258 -27.17566 1.000 84.08538 544 ALA A C 1
ATOM 2888 O O . ALA A 1 474 ? 4.22011 -35.41484 -28.19778 1.000 90.51085 544 ALA A O 1
ATOM 2890 N N . SER A 1 475 ? 3.27715 -34.27878 -26.49642 1.000 80.95268 545 SER A N 1
ATOM 2891 C CA . SER A 1 475 ? 1.91671 -34.61589 -26.88896 1.000 79.88286 545 SER A CA 1
ATOM 2892 C C . SER A 1 475 ? 1.61214 -34.10731 -28.29387 1.000 83.13469 545 SER A C 1
ATOM 2893 O O . SER A 1 475 ? 2.12685 -33.07615 -28.73449 1.000 83.90725 545 SER A O 1
ATOM 2896 N N . SER A 1 476 ? 0.76334 -34.84897 -28.99987 1.000 91.11421 546 SER A N 1
ATOM 2897 C CA . SER A 1 476 ? 0.39440 -34.49543 -30.36278 1.000 107.09658 546 SER A CA 1
ATOM 2898 C C . SER A 1 476 ? -0.74076 -33.48058 -30.36149 1.000 132.64168 546 SER A C 1
ATOM 2899 O O . SER A 1 476 ? -1.69696 -33.59635 -29.58927 1.000 132.50755 546 SER A O 1
ATOM 2902 N N . SER A 1 477 ? -0.63213 -32.48212 -31.24086 1.000 157.92492 547 SER A N 1
ATOM 2903 C CA . SER A 1 477 ? -1.63715 -31.42835 -31.31172 1.000 165.04249 547 SER A CA 1
ATOM 2904 C C . SER A 1 477 ? -2.92628 -31.88239 -31.98281 1.000 164.23653 547 SER A C 1
ATOM 2905 O O . SER A 1 477 ? -3.91791 -31.14585 -31.93962 1.000 167.00693 547 SER A O 1
ATOM 2908 N N . ASP A 1 478 ? -2.93831 -33.06120 -32.59575 1.000 147.91829 548 ASP A N 1
ATOM 2909 C CA . ASP A 1 478 ? -4.12841 -33.56930 -33.26591 1.000 127.88804 548 ASP A CA 1
ATOM 2910 C C . ASP A 1 478 ? -5.23941 -33.87772 -32.26809 1.000 117.62244 548 ASP A C 1
ATOM 2911 O O . ASP A 1 478 ? -6.42174 -33.82489 -32.60630 1.000 112.89686 548 ASP A O 1
ATOM 2916 N N . GLY A 1 481 ? -7.15538 -35.73379 -35.47459 1.000 108.43420 551 GLY A N 1
ATOM 2917 C CA . GLY A 1 481 ? -6.15516 -36.70144 -35.88506 1.000 108.45144 551 GLY A CA 1
ATOM 2918 C C . GLY A 1 481 ? -6.04252 -37.88247 -34.94152 1.000 111.09242 551 GLY A C 1
ATOM 2919 O O . GLY A 1 481 ? -6.98157 -38.19312 -34.20874 1.000 114.11909 551 GLY A O 1
ATOM 2920 N N . MET A 1 482 ? -4.88470 -38.54054 -34.95790 1.000 109.95345 552 MET A N 1
ATOM 2921 C CA . MET A 1 482 ? -4.64617 -39.74382 -34.16782 1.000 106.54166 552 MET A CA 1
ATOM 2922 C C . MET A 1 482 ? -3.81891 -39.38024 -32.93982 1.000 94.31720 552 MET A C 1
ATOM 2923 O O . MET A 1 482 ? -2.64856 -39.00229 -33.05995 1.000 89.26885 552 MET A O 1
ATOM 2928 N N . CYS A 1 483 ? -4.42593 -39.50388 -31.76197 1.000 88.20903 553 CYS A N 1
ATOM 2929 C CA . CYS A 1 483 ? -3.71534 -39.29163 -30.50958 1.000 76.89716 553 CYS A CA 1
ATOM 2930 C C . CYS A 1 483 ? -4.41616 -40.07483 -29.40906 1.000 72.89110 553 CYS A C 1
ATOM 2931 O O . CYS A 1 483 ? -5.60895 -40.37752 -29.49726 1.000 70.25422 553 CYS A O 1
ATOM 2934 N N . TRP A 1 484 ? -3.65040 -40.39760 -28.36977 1.000 69.56818 554 TRP A N 1
ATOM 2935 C CA . TRP A 1 484 ? -4.13953 -41.20061 -27.25503 1.000 63.23683 554 TRP A CA 1
ATOM 2936 C C . TRP A 1 484 ? -4.99272 -40.33800 -26.33100 1.000 64.71467 554 TRP A C 1
ATOM 2937 O O . TRP A 1 484 ? -4.50745 -39.34524 -25.77767 1.000 61.55296 554 TRP A O 1
ATOM 2948 N N . ASN A 1 485 ? -6.26322 -40.70960 -26.16703 1.000 62.84291 555 ASN A N 1
ATOM 2949 C CA . ASN A 1 485 ? -7.19402 -39.94725 -25.34446 1.000 58.44632 555 ASN A CA 1
ATOM 2950 C C . ASN A 1 485 ? -7.47532 -40.60633 -23.99957 1.000 58.65939 555 ASN A C 1
ATOM 2951 O O . ASN A 1 485 ? -8.40686 -40.19293 -23.30185 1.000 63.06700 555 ASN A O 1
ATOM 2956 N N . GLY A 1 486 ? -6.69802 -41.61897 -23.62265 1.000 48.25564 556 GLY A N 1
ATOM 2957 C CA . GLY A 1 486 ? -6.90081 -42.34232 -22.39156 1.000 49.24605 556 GLY A CA 1
ATOM 2958 C C . GLY A 1 486 ? -7.58238 -43.68432 -22.55699 1.000 59.29788 556 GLY A C 1
ATOM 2959 O O . GLY A 1 486 ? -7.48095 -44.52815 -21.66087 1.000 64.24049 556 GLY A O 1
ATOM 2960 N N . HIS A 1 487 ? -8.26270 -43.90911 -23.67893 1.000 61.29227 557 HIS A N 1
ATOM 2961 C CA . HIS A 1 487 ? -8.94852 -45.17508 -23.89926 1.000 64.53422 557 HIS A CA 1
ATOM 2962 C C . HIS A 1 487 ? -8.57569 -45.75881 -25.25570 1.000 61.03364 557 HIS A C 1
ATOM 2963 O O . HIS A 1 487 ? -8.25371 -46.94711 -25.36490 1.000 55.68924 557 HIS A O 1
ATOM 2970 N N . THR A 1 488 ? -8.60157 -44.92446 -26.29269 1.000 62.38969 558 THR A N 1
ATOM 2971 C CA . THR A 1 488 ? -8.33514 -45.36616 -27.65265 1.000 69.13941 558 THR A CA 1
ATOM 2972 C C . THR A 1 488 ? -7.55110 -44.28528 -28.38606 1.000 69.66453 558 THR A C 1
ATOM 2973 O O . THR A 1 488 ? -7.21874 -43.23660 -27.82576 1.000 70.08752 558 THR A O 1
ATOM 2977 N N . ILE A 1 489 ? -7.24574 -44.55352 -29.65075 1.000 69.60687 559 ILE A N 1
ATOM 2978 C CA . ILE A 1 489 ? -6.60138 -43.57997 -30.52980 1.000 65.60413 559 ILE A CA 1
ATOM 2979 C C . ILE A 1 489 ? -7.73052 -42.91405 -31.30844 1.000 65.78567 559 ILE A C 1
ATOM 2980 O O . ILE A 1 489 ? -8.09980 -43.33625 -32.40648 1.000 62.83491 559 ILE A O 1
ATOM 2985 N N . ASP A 1 490 ? -8.29519 -41.86329 -30.72297 1.000 68.77151 560 ASP A N 1
ATOM 2986 C CA . ASP A 1 490 ? -9.44474 -41.18157 -31.29744 1.000 73.12076 560 ASP A CA 1
ATOM 2987 C C . ASP A 1 490 ? -9.42072 -39.73053 -30.82896 1.000 77.46646 560 ASP A C 1
ATOM 2988 O O . ASP A 1 490 ? -8.45608 -39.27656 -30.20600 1.000 78.58770 560 ASP A O 1
ATOM 2993 N N . ARG A 1 491 ? -10.49051 -39.00075 -31.12973 1.000 78.19613 561 ARG A N 1
ATOM 2994 C CA . ARG A 1 491 ? -10.59222 -37.61149 -30.70861 1.000 82.65873 561 ARG A CA 1
ATOM 2995 C C . ARG A 1 491 ? -10.85675 -37.51906 -29.21100 1.000 78.29526 561 ARG A C 1
ATOM 2996 O O . ARG A 1 491 ? -11.63364 -38.29657 -28.64978 1.000 79.06575 561 ARG A O 1
ATOM 3004 N N . TYR A 1 492 ? -10.20168 -36.55843 -28.56412 1.000 72.76880 562 TYR A N 1
ATOM 3005 C CA . TYR A 1 492 ? -10.42604 -36.29470 -27.14869 1.000 66.79012 562 TYR A CA 1
ATOM 3006 C C . TYR A 1 492 ? -11.66983 -35.42608 -26.99730 1.000 72.77834 562 TYR A C 1
ATOM 3007 O O . TYR A 1 492 ? -11.71515 -34.30131 -27.50731 1.000 73.58999 562 TYR A O 1
ATOM 3016 N N . MET A 1 493 ? -12.67857 -35.94888 -26.29743 1.000 80.72799 563 MET A N 1
ATOM 3017 C CA . MET A 1 493 ? -13.98146 -35.29054 -26.26428 1.000 89.34693 563 MET A CA 1
ATOM 3018 C C . MET A 1 493 ? -13.95375 -34.03341 -25.40328 1.000 88.44021 563 MET A C 1
ATOM 3019 O O . MET A 1 493 ? -14.46351 -32.98199 -25.80771 1.000 92.10229 563 MET A O 1
ATOM 3024 N N . HIS A 1 494 ? -13.36841 -34.12219 -24.21276 1.000 85.39134 564 HIS A N 1
ATOM 3025 C CA . HIS A 1 494 ? -13.39841 -33.00841 -23.27854 1.000 79.81337 564 HIS A CA 1
ATOM 3026 C C . HIS A 1 494 ? -12.55522 -31.84240 -23.78866 1.000 79.73303 564 HIS A C 1
ATOM 3027 O O . HIS A 1 494 ? -11.64445 -32.00267 -24.60523 1.000 85.95283 564 HIS A O 1
ATOM 3034 N N . SER A 1 495 ? -12.87935 -30.65274 -23.29724 1.000 73.62413 565 SER A N 1
ATOM 3035 C CA . SER A 1 495 ? -12.10981 -29.45192 -23.57775 1.000 71.80922 565 SER A CA 1
ATOM 3036 C C . SER A 1 495 ? -11.25792 -29.08921 -22.36622 1.000 70.74570 565 SER A C 1
ATOM 3037 O O . SER A 1 495 ? -11.42898 -29.62765 -21.26991 1.000 75.31444 565 SER A O 1
ATOM 3040 N N . ILE A 1 496 ? -10.32166 -28.16400 -22.57988 1.000 64.87464 566 ILE A N 1
ATOM 3041 C CA . ILE A 1 496 ? -9.44037 -27.73742 -21.49863 1.000 63.47578 566 ILE A CA 1
ATOM 3042 C C . ILE A 1 496 ? -10.27901 -27.09392 -20.40463 1.000 64.20450 566 ILE A C 1
ATOM 3043 O O . ILE A 1 496 ? -10.95105 -26.07976 -20.62909 1.000 71.92675 566 ILE A O 1
ATOM 3048 N N . THR A 1 497 ? -10.24851 -27.68616 -19.21526 1.000 60.36144 567 THR A N 1
ATOM 3049 C CA . THR A 1 497 ? -11.10343 -27.24541 -18.12494 1.000 65.04492 567 THR A CA 1
ATOM 3050 C C . THR A 1 497 ? -10.53556 -26.00525 -17.44518 1.000 71.76618 567 THR A C 1
ATOM 3051 O O . THR A 1 497 ? -9.32072 -25.79137 -17.39905 1.000 78.67569 567 THR A O 1
ATOM 3055 N N . THR A 1 498 ? -11.44105 -25.17740 -16.91948 1.000 72.95332 568 THR A N 1
ATOM 3056 C CA . THR A 1 498 ? -11.07129 -24.00815 -16.13281 1.000 75.42316 568 THR A CA 1
ATOM 3057 C C . THR A 1 498 ? -11.79913 -23.97212 -14.79526 1.000 78.81522 568 THR A C 1
ATOM 3058 O O . THR A 1 498 ? -11.76180 -22.94341 -14.10953 1.000 77.04218 568 THR A O 1
ATOM 3062 N N . GLU A 1 499 ? -12.45730 -25.06207 -14.41099 1.000 82.63790 569 GLU A N 1
ATOM 3063 C CA . GLU A 1 499 ? -13.21527 -25.09774 -13.17221 1.000 89.05304 569 GLU A CA 1
ATOM 3064 C C . GLU A 1 499 ? -12.28027 -25.15044 -11.96753 1.000 83.60521 569 GLU A C 1
ATOM 3065 O O . GLU A 1 499 ? -11.09822 -25.48902 -12.07287 1.000 81.31291 569 GLU A O 1
ATOM 3071 N N . HIS A 1 500 ? -12.83195 -24.80966 -10.80805 1.000 81.90242 570 HIS A N 1
ATOM 3072 C CA . HIS A 1 500 ? -12.11117 -24.84262 -9.53905 1.000 80.40149 570 HIS A CA 1
ATOM 3073 C C . HIS A 1 500 ? -12.74179 -25.93242 -8.67965 1.000 80.71700 570 HIS A C 1
ATOM 3074 O O . HIS A 1 500 ? -13.80170 -25.73105 -8.08172 1.000 85.12412 570 HIS A O 1
ATOM 3081 N N . GLY A 1 501 ? -12.08878 -27.08921 -8.62421 1.000 78.17546 571 GLY A N 1
ATOM 3082 C CA . GLY A 1 501 ? -12.55033 -28.20415 -7.82045 1.000 76.03363 571 GLY A CA 1
ATOM 3083 C C . GLY A 1 501 ? -12.92693 -29.44247 -8.60436 1.000 74.13331 571 GLY A C 1
ATOM 3084 O O . GLY A 1 501 ? -13.29193 -30.45246 -7.99150 1.000 69.97603 571 GLY A O 1
ATOM 3085 N N . SER A 1 502 ? -12.85910 -29.40335 -9.93295 1.000 73.39702 572 SER A N 1
ATOM 3086 C CA . SER A 1 502 ? -13.20865 -30.54596 -10.76141 1.000 69.19452 572 SER A CA 1
ATOM 3087 C C . SER A 1 502 ? -12.28208 -30.59271 -11.96633 1.000 69.70199 572 SER A C 1
ATOM 3088 O O . SER A 1 502 ? -11.62589 -29.60651 -12.31308 1.000 71.17720 572 SER A O 1
ATOM 3091 N N . ASN A 1 503 ? -12.24126 -31.76636 -12.60267 1.000 61.14666 573 ASN A N 1
ATOM 3092 C CA . ASN A 1 503 ? -11.41291 -32.01845 -13.77035 1.000 53.34280 573 ASN A CA 1
ATOM 3093 C C . ASN A 1 503 ? -11.95009 -33.26347 -14.45271 1.000 51.95719 573 ASN A C 1
ATOM 3094 O O . ASN A 1 503 ? -12.28681 -34.23213 -13.75770 1.000 50.04621 573 ASN A O 1
ATOM 3099 N N . PRO A 1 504 ? -12.05322 -33.28155 -15.78430 1.000 52.91428 574 PRO A N 1
ATOM 3100 C CA . PRO A 1 504 ? -12.61046 -34.46539 -16.46162 1.000 52.47101 574 PRO A CA 1
ATOM 3101 C C . PRO A 1 504 ? -11.78723 -35.72596 -16.26731 1.000 52.64358 574 PRO A C 1
ATOM 3102 O O . PRO A 1 504 ? -12.32639 -36.82848 -16.42033 1.000 52.12532 574 PRO A O 1
ATOM 3106 N N . GLU A 1 505 ? -10.50420 -35.60192 -15.93591 1.000 53.12996 575 GLU A N 1
ATOM 3107 C CA . GLU A 1 505 ? -9.61930 -36.74397 -15.76580 1.000 48.51972 575 GLU A CA 1
ATOM 3108 C C . GLU A 1 505 ? -9.46897 -37.15955 -14.30980 1.000 47.46310 575 GLU A C 1
ATOM 3109 O O . GLU A 1 505 ? -8.63853 -38.02056 -14.00436 1.000 50.55356 575 GLU A O 1
ATOM 3115 N N . PHE A 1 506 ? -10.24577 -36.56798 -13.40735 1.000 49.35456 576 PHE A N 1
ATOM 3116 C CA . PHE A 1 506 ? -10.17515 -36.87570 -11.98718 1.000 50.71581 576 PHE A CA 1
ATOM 3117 C C . PHE A 1 506 ? -11.58223 -37.09177 -11.45232 1.000 55.78288 576 PHE A C 1
ATOM 3118 O O . PHE A 1 506 ? -12.52438 -36.40948 -11.86626 1.000 58.00105 576 PHE A O 1
ATOM 3126 N N . THR A 1 507 ? -11.72107 -38.04857 -10.53367 1.000 60.75217 577 THR A N 1
ATOM 3127 C CA . THR A 1 507 ? -13.03897 -38.37076 -9.99552 1.000 69.76710 577 THR A CA 1
ATOM 3128 C C . THR A 1 507 ? -13.56945 -37.23125 -9.13372 1.000 70.49911 577 THR A C 1
ATOM 3129 O O . THR A 1 507 ? -14.65777 -36.69964 -9.38369 1.000 79.53030 577 THR A O 1
ATOM 3133 N N . GLY A 1 508 ? -12.80947 -36.83752 -8.11587 1.000 57.91346 578 GLY A N 1
ATOM 3134 C CA . GLY A 1 508 ? -13.22598 -35.75471 -7.24731 1.000 56.65818 578 GLY A CA 1
ATOM 3135 C C . GLY A 1 508 ? -12.40603 -34.49539 -7.43444 1.000 55.49510 578 GLY A C 1
ATOM 3136 O O . GLY A 1 508 ? -12.07240 -34.12527 -8.56408 1.000 55.67534 578 GLY A O 1
ATOM 3137 N N . ASN A 1 509 ? -12.07559 -33.83099 -6.33326 1.000 52.88749 579 ASN A N 1
ATOM 3138 C CA . ASN A 1 509 ? -11.25511 -32.62723 -6.38939 1.000 49.14661 579 ASN A CA 1
ATOM 3139 C C . ASN A 1 509 ? -9.78861 -33.01126 -6.54467 1.000 48.12678 57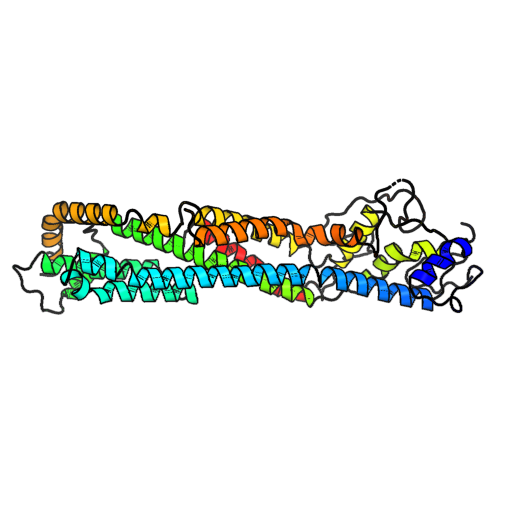9 ASN A C 1
ATOM 3140 O O . ASN A 1 509 ? -9.22953 -33.64917 -5.64497 1.000 49.09970 579 ASN A O 1
ATOM 3145 N N . PRO A 1 510 ? -9.13305 -32.64720 -7.65017 1.000 47.36332 580 PRO A N 1
ATOM 3146 C CA . PRO A 1 510 ? -7.71807 -33.01919 -7.82412 1.000 45.35458 580 PRO A CA 1
ATOM 3147 C C . PRO A 1 510 ? -6.79942 -32.44431 -6.76313 1.000 48.50135 580 PRO A C 1
ATOM 3148 O O . PRO A 1 510 ? -5.72708 -33.01282 -6.52339 1.000 50.33116 580 PRO A O 1
ATOM 3152 N N . ALA A 1 511 ? -7.17636 -31.34223 -6.12110 1.000 48.25258 581 ALA A N 1
ATOM 3153 C CA . ALA A 1 511 ? -6.36346 -30.73921 -5.07367 1.000 48.32040 581 ALA A CA 1
ATOM 3154 C C . ALA A 1 511 ? -6.78762 -31.30527 -3.72433 1.000 49.90211 581 ALA A C 1
ATOM 3155 O O . ALA A 1 511 ? -7.95674 -31.19444 -3.33848 1.000 56.34750 581 ALA A O 1
ATOM 3157 N N . SER A 1 512 ? -5.84110 -31.90964 -3.01347 1.000 44.09003 582 SER A N 1
ATOM 3158 C CA . SER A 1 512 ? -6.12143 -32.47883 -1.70670 1.000 42.08968 582 SER A CA 1
ATOM 3159 C C . SER A 1 512 ? -6.03847 -31.40763 -0.62344 1.000 44.65237 582 SER A C 1
ATOM 3160 O O . SER A 1 512 ? -5.45085 -30.33740 -0.80927 1.000 38.47347 582 SER A O 1
ATOM 3163 N N . THR A 1 513 ? -6.63873 -31.71636 0.52865 1.000 33.23733 583 THR A N 1
ATOM 3164 C CA . THR A 1 513 ? -6.62749 -30.77606 1.64401 1.000 47.13745 583 THR A CA 1
ATOM 3165 C C . THR A 1 513 ? -5.21115 -30.49785 2.13273 1.000 50.42238 583 THR A C 1
ATOM 3166 O O . THR A 1 513 ? -4.91698 -29.38400 2.58260 1.000 52.28036 583 THR A O 1
ATOM 3170 N N . LYS A 1 514 ? -4.32207 -31.49009 2.05421 1.000 47.15364 584 LYS A N 1
ATOM 3171 C CA . LYS A 1 514 ? -2.94329 -31.27429 2.48004 1.000 43.32235 584 LYS A CA 1
ATOM 3172 C C . LYS A 1 514 ? -2.23144 -30.28475 1.56597 1.000 37.34542 584 LYS A C 1
ATOM 3173 O O . LYS A 1 514 ? -1.42702 -29.46984 2.03189 1.000 40.54708 584 LYS A O 1
ATOM 3179 N N . GLN A 1 515 ? -2.51909 -30.33406 0.26362 1.000 37.19596 585 GLN A N 1
ATOM 3180 C CA . GLN A 1 515 ? -1.84938 -29.43837 -0.67382 1.000 37.01837 585 GLN A CA 1
ATOM 3181 C C . GLN A 1 515 ? -2.30751 -27.99647 -0.48833 1.000 42.17436 585 GLN A C 1
ATOM 3182 O O . GLN A 1 515 ? -1.48380 -27.07408 -0.47142 1.000 34.57233 585 GLN A O 1
ATOM 3188 N N A THR A 1 516 ? -3.61688 -27.78022 -0.34270 0.864 43.96641 586 THR A N 1
ATOM 3189 N N B THR A 1 516 ? -3.61900 -27.77910 -0.35309 0.136 44.55649 586 THR A N 1
ATOM 3190 C CA A THR A 1 516 ? -4.11291 -26.41998 -0.16511 0.864 46.60993 586 THR A CA 1
ATOM 3191 C CA B THR A 1 516 ? -4.12309 -26.42224 -0.16783 0.136 45.80530 586 THR A CA 1
ATOM 3192 C C A THR A 1 516 ? -3.72273 -25.85281 1.19363 0.864 46.36907 586 THR A C 1
ATOM 3193 C C B THR A 1 516 ? -3.76913 -25.85667 1.20179 0.136 46.50464 586 THR A C 1
ATOM 3194 O O A THR A 1 516 ? -3.61714 -24.63065 1.34507 0.864 48.94100 586 THR A O 1
ATOM 3195 O O B THR A 1 516 ? -3.73875 -24.63210 1.36314 0.136 47.67587 586 THR A O 1
ATOM 3202 N N . ALA A 1 517 ? -3.49949 -26.71563 2.18796 1.000 44.01266 587 ALA A N 1
ATOM 3203 C CA . ALA A 1 517 ? -3.04525 -26.22887 3.48511 1.000 39.88009 587 ALA A CA 1
ATOM 3204 C C . ALA A 1 517 ? -1.60492 -25.73884 3.41561 1.000 45.31796 587 ALA A C 1
ATOM 3205 O O . ALA A 1 517 ? -1.24661 -24.77017 4.09579 1.000 50.72259 587 ALA A O 1
ATOM 3207 N N . GLN A 1 518 ? -0.77176 -26.38234 2.59286 1.000 39.97533 588 GLN A N 1
ATOM 3208 C CA . GLN A 1 518 ? 0.58959 -25.89702 2.39449 1.000 45.70527 588 GLN A CA 1
ATOM 3209 C C . GLN A 1 518 ? 0.60888 -24.58719 1.61927 1.000 52.31894 588 GLN A C 1
ATOM 3210 O O . GLN A 1 518 ? 1.51235 -23.76615 1.81350 1.000 63.57261 588 GLN A O 1
ATOM 3216 N N . MET A 1 519 ? -0.36901 -24.37665 0.73886 1.000 48.87467 589 MET A N 1
ATOM 3217 C CA . MET A 1 519 ? -0.44296 -23.15685 -0.05363 1.000 47.37007 589 MET A CA 1
ATOM 3218 C C . MET A 1 519 ? -1.10256 -22.00131 0.68726 1.000 49.01079 589 MET A C 1
ATOM 3219 O O . MET A 1 519 ? -1.09083 -20.87701 0.17486 1.000 44.81947 589 MET A O 1
ATOM 3224 N N . ALA A 1 520 ? -1.66551 -22.24578 1.87326 1.000 48.80901 590 ALA A N 1
ATOM 3225 C CA . ALA A 1 520 ? -2.46011 -21.22273 2.54739 1.000 45.76131 590 ALA A CA 1
ATOM 3226 C C . ALA A 1 520 ? -1.60973 -20.01704 2.93004 1.000 48.13557 590 ALA A C 1
ATOM 3227 O O . ALA A 1 520 ? -1.98393 -18.87001 2.66022 1.000 46.03648 590 ALA A O 1
ATOM 3229 N N . SER A 1 521 ? -0.45941 -20.25594 3.56429 1.000 47.19015 591 SER A N 1
ATOM 3230 C CA . SER A 1 521 ? 0.38882 -19.14465 3.98374 1.000 49.25790 591 SER A CA 1
ATOM 3231 C C . SER A 1 521 ? 0.99999 -18.43099 2.78421 1.000 46.85597 591 SER A C 1
ATOM 3232 O O . SER A 1 521 ? 1.18109 -17.20815 2.80972 1.000 48.53444 591 SER A O 1
ATOM 3235 N N . GLN A 1 522 ? 1.32518 -19.17573 1.72525 1.000 43.15704 592 GLN A N 1
ATOM 3236 C CA . GLN A 1 522 ? 1.85044 -18.54890 0.51624 1.000 43.02642 592 GLN A CA 1
ATOM 3237 C C . GLN A 1 522 ? 0.77598 -17.73741 -0.19100 1.000 44.09730 592 GLN A C 1
ATOM 3238 O O . GLN A 1 522 ? 1.06417 -16.68584 -0.77404 1.000 43.20719 592 GLN A O 1
ATOM 3244 N N . LEU A 1 523 ? -0.46721 -18.21545 -0.15729 1.000 43.18945 593 LEU A N 1
ATOM 3245 C CA . LEU A 1 523 ? -1.56662 -17.44856 -0.72699 1.000 39.99448 593 LEU A CA 1
ATOM 3246 C C . LEU A 1 523 ? -1.81840 -16.17794 0.07507 1.000 44.21705 593 LEU A C 1
ATOM 3247 O O . LEU A 1 523 ? -2.11985 -15.12402 -0.49659 1.000 45.12514 593 LEU A O 1
ATOM 3252 N N . SER A 1 524 ? -1.68349 -16.25656 1.40084 1.000 43.73173 594 SER A N 1
ATOM 3253 C CA . SER A 1 524 ? -1.93362 -15.09317 2.24450 1.000 43.68501 594 SER A CA 1
ATOM 3254 C C . SER A 1 524 ? -0.84465 -14.04006 2.07679 1.000 44.20351 594 SER A C 1
ATOM 3255 O O . SER A 1 524 ? -1.13594 -12.83893 2.05650 1.000 47.25708 594 SER A O 1
ATOM 3258 N N . HIS A 1 525 ? 0.41567 -14.46801 1.96107 1.000 40.98173 595 HIS A N 1
ATOM 3259 C CA . HIS A 1 525 ? 1.49958 -13.51485 1.74448 1.000 43.17001 595 HIS A CA 1
ATOM 3260 C C . HIS A 1 525 ? 1.37874 -12.84342 0.38283 1.000 44.55687 595 HIS A C 1
ATOM 3261 O O . HIS A 1 525 ? 1.61615 -11.63552 0.25666 1.000 38.21669 595 HIS A O 1
ATOM 3268 N N . LEU A 1 526 ? 1.01238 -13.61003 -0.64811 1.000 36.16482 596 LEU A N 1
ATOM 3269 C CA . LEU A 1 526 ? 0.86275 -13.03065 -1.97850 1.000 38.60994 596 LEU A CA 1
ATOM 3270 C C . LEU A 1 526 ? -0.27315 -12.01615 -2.01404 1.000 45.15047 596 LEU A C 1
ATOM 3271 O O . LEU A 1 526 ? -0.12878 -10.93735 -2.60052 1.000 46.36806 596 LEU A O 1
ATOM 3276 N N . LYS A 1 527 ? -1.40904 -12.33966 -1.39060 1.000 45.98875 597 LYS A N 1
ATOM 3277 C CA . LYS A 1 527 ? -2.51145 -11.38394 -1.33783 1.000 48.27601 597 LYS A CA 1
ATOM 3278 C C . LYS A 1 527 ? -2.13408 -10.15442 -0.52209 1.000 43.15789 597 LYS A C 1
ATOM 3279 O O . LYS A 1 527 ? -2.56754 -9.03886 -0.83072 1.000 41.75707 597 LYS A O 1
ATOM 3285 N N . ASN A 1 528 ? -1.32971 -10.34095 0.52677 1.000 42.23247 598 ASN A N 1
ATOM 3286 C CA . ASN A 1 528 ? -0.91019 -9.21297 1.35083 1.000 45.54771 598 ASN A CA 1
ATOM 3287 C C . ASN A 1 528 ? -0.07797 -8.22139 0.54654 1.000 46.12541 598 ASN A C 1
ATOM 3288 O O . ASN A 1 528 ? -0.22333 -7.00355 0.70597 1.000 45.03692 598 ASN A O 1
ATOM 3293 N N . ALA A 1 529 ? 0.79999 -8.72388 -0.32499 1.000 44.97049 599 ALA A N 1
ATOM 3294 C CA . ALA A 1 529 ? 1.59775 -7.83508 -1.16195 1.000 43.64142 599 ALA A CA 1
ATOM 3295 C C . ALA A 1 529 ? 0.73782 -7.10728 -2.18657 1.000 45.50255 599 ALA A C 1
ATOM 3296 O O . ALA A 1 529 ? 1.05070 -5.97091 -2.56082 1.000 45.49998 599 ALA A O 1
ATOM 3298 N N . ILE A 1 530 ? -0.34435 -7.73907 -2.64645 1.000 39.96884 600 ILE A N 1
ATOM 3299 C CA . ILE A 1 530 ? -1.22064 -7.10071 -3.62334 1.000 35.30485 600 ILE A CA 1
ATOM 3300 C C . ILE A 1 530 ? -1.93879 -5.91055 -2.99956 1.000 37.79160 600 ILE A C 1
ATOM 3301 O O . ILE A 1 530 ? -2.17304 -4.89205 -3.66141 1.000 43.14003 600 ILE A O 1
ATOM 3306 N N . VAL A 1 531 ? -2.29101 -6.01275 -1.71681 1.000 36.75564 601 VAL A N 1
ATOM 3307 C CA . VAL A 1 531 ? -2.93187 -4.89257 -1.03590 1.000 40.84997 601 VAL A CA 1
ATOM 3308 C C . VAL A 1 531 ? -1.96633 -3.71994 -0.91209 1.000 39.10503 601 VAL A C 1
ATOM 3309 O O . VAL A 1 531 ? -2.34907 -2.55973 -1.10562 1.000 49.48801 601 VAL A O 1
ATOM 3313 N N . HIS A 1 532 ? -0.69905 -3.99999 -0.60009 1.000 38.83409 602 HIS A N 1
ATOM 3314 C CA . HIS A 1 532 ? 0.28179 -2.92627 -0.47672 1.000 37.53299 602 HIS A CA 1
ATOM 3315 C C . HIS A 1 532 ? 0.56812 -2.27949 -1.82636 1.000 38.26735 602 HIS A C 1
ATOM 3316 O O . HIS A 1 532 ? 0.74207 -1.05815 -1.90973 1.000 43.15549 602 HIS A O 1
ATOM 3323 N N . LEU A 1 533 ? 0.61562 -3.07894 -2.89475 1.000 37.62017 603 LEU A N 1
ATOM 3324 C CA . LEU A 1 533 ? 0.83144 -2.51773 -4.22469 1.000 40.89799 603 LEU A CA 1
ATOM 3325 C C . LEU A 1 533 ? -0.32809 -1.62215 -4.64412 1.000 41.39835 603 LEU A C 1
ATOM 3326 O O . LEU A 1 533 ? -0.11429 -0.54847 -5.21795 1.000 43.90554 603 LEU A O 1
ATOM 3331 N N . ARG A 1 534 ? -1.56484 -2.04726 -4.37063 1.000 41.06494 604 ARG A N 1
ATOM 3332 C CA . ARG A 1 534 ? -2.71918 -1.22741 -4.72731 1.000 41.59712 604 ARG A CA 1
ATOM 3333 C C . ARG A 1 534 ? -2.75408 0.06052 -3.91547 1.000 41.26758 604 ARG A C 1
ATOM 3334 O O . ARG A 1 534 ? -3.04207 1.13413 -4.45758 1.000 45.60573 604 ARG A O 1
ATOM 3342 N N . ASN A 1 535 ? -2.47047 -0.02690 -2.61374 1.000 42.31189 605 ASN A N 1
ATOM 3343 C CA . ASN A 1 535 ? -2.39819 1.17732 -1.79343 1.000 46.44242 605 ASN A CA 1
ATOM 3344 C C . ASN A 1 535 ? -1.28487 2.09987 -2.27115 1.000 46.72723 605 ASN A C 1
ATOM 3345 O O . ASN A 1 535 ? -1.46654 3.32111 -2.33715 1.000 49.58410 605 ASN A O 1
ATOM 3350 N N . ALA A 1 536 ? -0.12568 1.53166 -2.61606 1.000 43.86365 606 ALA A N 1
ATOM 3351 C CA . ALA A 1 536 ? 0.98604 2.34611 -3.09374 1.000 39.79817 606 ALA A CA 1
ATOM 3352 C C . ALA A 1 536 ? 0.66205 3.01272 -4.42314 1.000 42.98693 606 ALA A C 1
ATOM 3353 O O . ALA A 1 536 ? 1.12161 4.13054 -4.68444 1.000 44.61378 606 ALA A O 1
ATOM 3355 N N . TYR A 1 537 ? -0.12410 2.34770 -5.27295 1.000 43.73635 607 TYR A N 1
ATOM 3356 C CA . TYR A 1 537 ? -0.51464 2.94867 -6.54413 1.000 44.84420 607 TYR A CA 1
ATOM 3357 C C . TYR A 1 537 ? -1.41642 4.15941 -6.33284 1.000 41.79804 607 TYR A C 1
ATOM 3358 O O . TYR A 1 537 ? -1.27724 5.17165 -7.02882 1.000 40.46866 607 TYR A O 1
ATOM 3367 N N . ASN A 1 538 ? -2.35103 4.07377 -5.38413 1.000 42.25307 608 ASN A N 1
ATOM 3368 C CA . ASN A 1 538 ? -3.24405 5.19228 -5.11148 1.000 45.68989 608 ASN A CA 1
ATOM 3369 C C . ASN A 1 538 ? -2.60609 6.24328 -4.21386 1.000 52.92909 608 ASN A C 1
ATOM 3370 O O . ASN A 1 538 ? -3.01739 7.40750 -4.25879 1.000 54.37121 608 ASN A O 1
ATOM 3375 N N . GLY A 1 539 ? -1.62061 5.86243 -3.40413 1.000 57.24306 609 GLY A N 1
ATOM 3376 C CA . GLY A 1 539 ? -0.89905 6.81012 -2.58200 1.000 61.27905 609 GLY A CA 1
ATOM 3377 C C . GLY A 1 539 ? -1.60980 7.26716 -1.32986 1.000 70.15533 609 GLY A C 1
ATOM 3378 O O . GLY A 1 539 ? -1.12013 8.18691 -0.66513 1.000 70.29301 609 GLY A O 1
ATOM 3379 N N . GLN A 1 540 ? -2.74056 6.66276 -0.98095 1.000 81.54771 610 GLN A N 1
ATOM 3380 C CA . GLN A 1 540 ? -3.46939 7.05638 0.21460 1.000 88.48568 610 GLN A CA 1
ATOM 3381 C C . GLN A 1 540 ? -3.01528 6.22749 1.41270 1.000 95.51303 610 GLN A C 1
ATOM 3382 O O . GLN A 1 540 ? -2.50059 5.11463 1.27353 1.000 90.90392 610 GLN A O 1
ATOM 3388 N N . ASP A 1 541 ? -3.20694 6.79304 2.60075 1.000 102.59835 611 ASP A N 1
ATOM 3389 C CA . ASP A 1 541 ? -2.82237 6.12414 3.83759 1.000 107.96989 611 ASP A CA 1
ATOM 3390 C C . ASP A 1 541 ? -3.50784 6.77352 5.03502 1.000 106.13639 611 ASP A C 1
ATOM 3391 O O . ASP A 1 541 ? -3.57667 7.99926 5.13281 1.000 103.39039 611 ASP A O 1
#